Protein AF-A0A060JED8-F1 (afdb_monomer_lite)

pLDDT: mean 77.4, std 19.8, range [25.16, 98.19]

Organism: NCBI:txid529884

Radius of gyration: 25.93 Å; chains: 1; bounding box: 80×74×68 Å

Secondary structure (DSSP, 8-state):
-HHHHHHHHHHHHHHHHHHHHHHHHHHHHHHHHHHHHTT--HHHHHHHHHHHHHHHHHHTTTS-HHHHHHHHHHHHHHH----TT---THHHHHHHHHHHHHTT-S------TT--HHHHHHHHHHHHHHHHHHHHHHHHHHTTTS-TT-THHHHHHHHHHHHHH----S-HHHHHHHHHHHHTSHHHHHHHHHHHSS-HHHHHHHHHHHHHHHHHHHHHHHHHHHHHHHHT----TTS-HHHHHHGGG-B-HHHHHHHH---HHHHHHHHHHTEEPPP-S-HHHHHHHHHTT-SPP-TT-EEEETTEEEESSSS-TTTTTHHHHHHHHHHHH-HHHHHHHHHHHHHHHHHHHHHHHHHHHTS--SEEEEEEE-SS-EEEEEEEEEETTEEEEEEEE---HHHHHHTT-HHHHHHHHIIIIIHHHHHHHHHHHHHHT---S-BTTB-----TTPEEEEEEEESS--HHHHHTSHHHHHHHT---TTEEEEEHHHHHHHHHS---HHHHHHHHHHHHT-TTGGG---SSHHHHHHHHHHTTT-----S-----GGGTHHHHHHHTT------------

Sequence (577 aa):
MNEFESLLNQAAQRMTYASKEAENASLSFMRRTLDEVMGLSYSGILEKISFYASEIRQVLDGIPAEYVILLCRQTFAQKIKLPESISSSSGAILEIIGLVALSRGSENIKPPSEIDIRSAIDKAMGLASSILTLGNILTLERNKGVPAEFDAHKVKGRIESETLGIRGKQYIVIEEYLYEQIFSNPKVANIFFETMNFSYHDFKIVRDAIVELRIEDFQRLEDLVKSFSDRNVQFREELKPKELLINPLRISPGRIADKTLIPSSIVNLILEHFSVDFQTLIPSVAVHQYLKNISPPLFGKLLRIEDEYLELTPSRLGQDTFRDSFEDLLLESDEEQFESYSRARGEITERIASEAISRIFKKSPLLSNFKFTSKESNGEVDLLFEDNARYLIVEVKAGDIERTTNLGKLHLMKRALRETLQGGSRQASKFANFLRSNEIRETPYGKIDWAPDSQSLKIVVSLDNLGTIGTTYRRYLENHVDIDSDVWFLSLHDLLIISVVDISVNDFIAYVGFRTTNPVGRQLEAMEELDIWLKWQQSRESFKPGAFVNTFTDKLDMVFESLTEFPCTPIASSRLY

Structure (mmCIF, N/CA/C/O backbone):
data_AF-A0A060JED8-F1
#
_entry.id   AF-A0A060JED8-F1
#
loop_
_atom_site.group_PDB
_atom_site.id
_atom_site.type_symbol
_atom_site.label_atom_id
_atom_site.label_alt_id
_atom_site.label_comp_id
_atom_site.label_asym_id
_atom_site.label_entity_id
_atom_site.label_seq_id
_atom_site.pdbx_PDB_ins_code
_atom_site.Cartn_x
_atom_site.Cartn_y
_atom_site.Cartn_z
_atom_site.occupancy
_atom_site.B_iso_or_equiv
_atom_site.auth_seq_id
_atom_site.auth_comp_id
_atom_site.auth_asym_id
_atom_site.auth_atom_id
_atom_site.pdbx_PDB_model_num
ATOM 1 N N . MET A 1 1 ? -31.880 5.698 -21.832 1.00 35.09 1 MET A N 1
ATOM 2 C CA . MET A 1 1 ? -30.646 6.494 -22.028 1.00 35.09 1 MET A CA 1
ATOM 3 C C . MET A 1 1 ? -30.777 7.900 -21.450 1.00 35.09 1 MET A C 1
ATOM 5 O O . MET A 1 1 ? -30.076 8.168 -20.491 1.00 35.09 1 MET A O 1
ATOM 9 N N . ASN A 1 2 ? -31.709 8.749 -21.904 1.00 33.91 2 ASN A N 1
ATOM 10 C CA . ASN A 1 2 ? -31.785 10.151 -21.437 1.00 33.91 2 ASN A CA 1
ATOM 11 C C . ASN A 1 2 ? -32.108 10.334 -19.932 1.00 33.91 2 ASN A C 1
ATOM 13 O O . ASN A 1 2 ? -31.596 11.258 -19.308 1.00 33.91 2 ASN A O 1
ATOM 17 N N . GLU A 1 3 ? -32.898 9.447 -19.313 1.00 29.05 3 GLU A N 1
ATOM 18 C CA . GLU A 1 3 ? -33.122 9.470 -17.850 1.00 29.05 3 GLU A CA 1
ATOM 19 C C . GLU A 1 3 ? -31.900 9.003 -17.045 1.00 29.05 3 GLU A C 1
ATOM 21 O O . GLU A 1 3 ? -31.642 9.517 -15.960 1.00 29.05 3 GLU A O 1
ATOM 26 N N . PHE A 1 4 ? -31.108 8.081 -17.596 1.00 30.77 4 PHE A N 1
ATOM 27 C CA . PHE A 1 4 ? -29.900 7.552 -16.958 1.00 30.77 4 PHE A CA 1
ATOM 28 C C . PHE A 1 4 ? -28.763 8.585 -16.970 1.00 30.77 4 PHE A C 1
ATOM 30 O O . PHE A 1 4 ? -28.142 8.829 -15.939 1.00 30.77 4 PHE A O 1
ATOM 37 N N . GLU A 1 5 ? -28.568 9.294 -18.088 1.00 33.50 5 GLU A N 1
ATOM 38 C CA . GLU A 1 5 ? -27.643 10.436 -18.158 1.00 33.50 5 GLU A CA 1
ATOM 39 C C . GLU A 1 5 ? -28.082 11.606 -17.265 1.00 33.50 5 GLU A C 1
ATOM 41 O O . GLU A 1 5 ? -27.244 12.267 -16.651 1.00 33.50 5 GLU A O 1
ATOM 46 N N . SER A 1 6 ? -29.389 11.861 -17.140 1.00 35.81 6 SER A N 1
ATOM 47 C CA . SER A 1 6 ? -29.910 12.885 -16.224 1.00 35.81 6 SER A CA 1
ATOM 48 C C . SER A 1 6 ? -29.650 12.524 -14.756 1.00 35.81 6 SER A C 1
ATOM 50 O O . SER A 1 6 ? -29.283 13.395 -13.966 1.00 35.81 6 SER A O 1
ATOM 52 N N . LEU A 1 7 ? -29.802 11.251 -14.381 1.00 34.09 7 LEU A N 1
ATOM 53 C CA . LEU A 1 7 ? -29.509 10.764 -13.030 1.00 34.09 7 LEU A CA 1
ATOM 54 C C . LEU A 1 7 ? -28.005 10.776 -12.725 1.00 34.09 7 LEU A C 1
ATOM 56 O O . LEU A 1 7 ? -27.626 11.198 -11.634 1.00 34.09 7 LEU A O 1
ATOM 60 N N . LEU A 1 8 ? -27.149 10.417 -13.689 1.00 33.09 8 LEU A N 1
ATOM 61 C CA . LEU A 1 8 ? -25.689 10.511 -13.566 1.00 33.09 8 LEU A CA 1
ATOM 62 C C . LEU A 1 8 ? -25.213 11.961 -13.431 1.00 33.09 8 LEU A C 1
ATOM 64 O O . LEU A 1 8 ? -24.392 12.255 -12.567 1.00 33.09 8 LEU A O 1
ATOM 68 N N . ASN A 1 9 ? -25.772 12.890 -14.208 1.00 36.91 9 ASN A N 1
ATOM 69 C CA . ASN A 1 9 ? -25.435 14.311 -14.102 1.00 36.91 9 ASN A CA 1
ATOM 70 C C . ASN A 1 9 ? -25.925 14.929 -12.784 1.00 36.91 9 ASN A C 1
ATOM 72 O O . ASN A 1 9 ? -25.209 15.727 -12.180 1.00 36.91 9 ASN A O 1
ATOM 76 N N . GLN A 1 10 ? -27.104 14.535 -12.286 1.00 35.03 10 GLN A N 1
ATOM 77 C CA . GLN A 1 10 ? -27.582 14.959 -10.965 1.00 35.03 10 GLN A CA 1
ATOM 78 C C . GLN A 1 10 ? -26.764 14.341 -9.825 1.00 35.03 10 GLN A C 1
ATOM 80 O O . GLN A 1 10 ? -26.491 15.024 -8.839 1.00 35.03 10 GLN A O 1
ATOM 85 N N . ALA A 1 11 ? -26.344 13.080 -9.949 1.00 31.69 11 ALA A N 1
ATOM 86 C CA . ALA A 1 11 ? -25.471 12.423 -8.983 1.00 31.69 11 ALA A CA 1
ATOM 87 C C . ALA A 1 11 ? -24.080 13.074 -8.966 1.00 31.69 11 ALA A C 1
ATOM 89 O O . ALA A 1 11 ? -23.604 13.435 -7.895 1.00 31.69 11 ALA A O 1
ATOM 90 N N . ALA A 1 12 ? -23.487 13.336 -10.133 1.00 31.75 12 ALA A N 1
ATOM 91 C CA . ALA A 1 12 ? -22.214 14.036 -10.271 1.00 31.75 12 ALA A CA 1
ATOM 92 C C . ALA A 1 12 ? -22.283 15.473 -9.728 1.00 31.75 12 ALA A C 1
ATOM 94 O O . ALA A 1 12 ? -21.386 15.898 -9.003 1.00 31.75 12 ALA A O 1
ATOM 95 N N . GLN A 1 13 ? -23.365 16.218 -9.991 1.00 34.12 13 GLN A N 1
ATOM 96 C CA . GLN A 1 13 ? -23.565 17.558 -9.420 1.00 34.12 13 GLN A CA 1
ATOM 97 C C . GLN A 1 13 ? -23.739 17.525 -7.897 1.00 34.12 13 GLN A C 1
ATOM 99 O O . GLN A 1 13 ? -23.149 18.355 -7.206 1.00 34.12 13 GLN A O 1
ATOM 104 N N . ARG A 1 14 ? -24.498 16.561 -7.356 1.00 33.03 14 ARG A N 1
ATOM 105 C CA . ARG A 1 14 ? -24.673 16.388 -5.903 1.00 33.03 14 ARG A CA 1
ATOM 106 C C . ARG A 1 14 ? -23.378 15.962 -5.214 1.00 33.03 14 ARG A C 1
ATOM 108 O O . ARG A 1 14 ? -23.081 16.494 -4.151 1.00 33.03 14 ARG A O 1
ATOM 115 N N . MET A 1 15 ? -22.586 15.083 -5.830 1.00 29.56 15 MET A N 1
ATOM 116 C CA . MET A 1 15 ? -21.258 14.695 -5.337 1.00 29.56 15 MET A CA 1
ATOM 117 C C . MET A 1 15 ? -20.275 15.867 -5.389 1.00 29.56 15 MET A C 1
ATOM 119 O O . MET A 1 15 ? -19.602 16.139 -4.403 1.00 29.56 15 MET A O 1
ATOM 123 N N . THR A 1 16 ? -20.266 16.644 -6.477 1.00 32.56 16 THR A N 1
ATOM 124 C CA . THR A 1 16 ? -19.411 17.839 -6.605 1.00 32.56 16 THR A CA 1
ATOM 125 C C . THR A 1 16 ? -19.768 18.907 -5.565 1.00 32.56 16 THR A C 1
ATOM 127 O O . THR A 1 16 ? -18.887 19.575 -5.024 1.00 32.56 16 THR A O 1
ATOM 130 N N . TYR A 1 17 ? -21.059 19.082 -5.267 1.00 29.22 17 TYR A N 1
ATOM 131 C CA . TYR A 1 17 ? -21.532 20.052 -4.279 1.00 29.22 17 TYR A CA 1
ATOM 132 C C . TYR A 1 17 ? -21.252 19.594 -2.836 1.00 29.22 17 TYR A C 1
ATOM 134 O O . TYR A 1 17 ? -20.710 20.370 -2.053 1.00 29.22 17 TYR A O 1
ATOM 142 N N . ALA A 1 18 ? -21.521 18.323 -2.509 1.00 27.58 18 ALA A N 1
ATOM 143 C CA . ALA A 1 18 ? -21.200 17.737 -1.204 1.00 27.58 18 ALA A CA 1
ATOM 144 C C . ALA A 1 18 ? -19.684 17.706 -0.939 1.00 27.58 18 ALA A C 1
ATOM 146 O O . ALA A 1 18 ? -19.246 18.040 0.160 1.00 27.58 18 ALA A O 1
ATOM 147 N N . SER A 1 19 ? -18.881 17.404 -1.966 1.00 33.66 19 SER A N 1
ATOM 148 C CA . SER A 1 19 ? -17.419 17.506 -1.926 1.00 33.66 19 SER A CA 1
ATOM 149 C C . SER A 1 19 ? -16.974 18.937 -1.637 1.00 33.66 19 SER A C 1
ATOM 151 O O . SER A 1 19 ? -16.138 19.134 -0.766 1.00 33.66 19 SER A O 1
ATOM 153 N N . LYS A 1 20 ? -17.555 19.950 -2.296 1.00 36.38 20 LYS A N 1
ATOM 154 C CA . LYS A 1 20 ? -17.210 21.362 -2.057 1.00 36.38 20 LYS A CA 1
ATOM 155 C C . LYS A 1 20 ? -17.595 21.860 -0.667 1.00 36.38 20 LYS A C 1
ATOM 157 O O . LYS A 1 20 ? -16.853 22.648 -0.090 1.00 36.38 20 LYS A O 1
ATOM 162 N N . GLU A 1 21 ? -18.744 21.462 -0.125 1.00 34.12 21 GLU A N 1
ATOM 163 C CA . GLU A 1 21 ? -19.134 21.841 1.241 1.00 34.12 21 GLU A CA 1
ATOM 164 C C . GLU A 1 21 ? -18.261 21.148 2.294 1.00 34.12 21 GLU A C 1
ATOM 166 O O . GLU A 1 21 ? -17.797 21.814 3.221 1.00 34.12 21 GLU A O 1
ATOM 171 N N . ALA A 1 22 ? -17.957 19.858 2.120 1.00 34.56 22 ALA A N 1
ATOM 172 C CA . ALA A 1 22 ? -17.024 19.132 2.981 1.00 34.56 22 ALA A CA 1
ATOM 173 C C . ALA A 1 22 ? -15.598 19.709 2.899 1.00 34.56 22 ALA A C 1
ATOM 175 O O . ALA A 1 22 ? -14.944 19.892 3.925 1.00 34.56 22 ALA A O 1
ATOM 176 N N . GLU A 1 23 ? -15.140 20.071 1.699 1.00 39.53 23 GLU A N 1
ATOM 177 C CA . GLU A 1 23 ? -13.840 20.697 1.450 1.00 39.53 23 GLU A CA 1
ATOM 178 C C . GLU A 1 23 ? -13.771 22.108 2.053 1.00 39.53 23 GLU A C 1
ATOM 180 O O . GLU A 1 23 ? -12.809 22.426 2.744 1.00 39.53 23 GLU A O 1
ATOM 185 N N . ASN A 1 24 ? -14.811 22.936 1.905 1.00 40.38 24 ASN A N 1
ATOM 186 C CA . ASN A 1 24 ? -14.871 24.269 2.516 1.00 40.38 24 ASN A CA 1
ATOM 187 C C . ASN A 1 24 ? -14.944 24.210 4.049 1.00 40.38 24 ASN A C 1
ATOM 189 O O . ASN A 1 24 ? -14.274 24.996 4.725 1.00 40.38 24 ASN A O 1
ATOM 193 N N . ALA A 1 25 ? -15.717 23.276 4.612 1.00 42.22 25 ALA A N 1
ATOM 194 C CA . ALA A 1 25 ? -15.767 23.049 6.053 1.00 42.22 25 ALA A CA 1
ATOM 195 C C . ALA A 1 25 ? -14.396 22.592 6.578 1.00 42.22 25 ALA A C 1
ATOM 197 O O . ALA A 1 25 ? -13.877 23.185 7.526 1.00 42.22 25 ALA A O 1
ATOM 198 N N . SER A 1 26 ? -13.764 21.632 5.898 1.00 44.91 26 SER A N 1
ATOM 199 C CA . SER A 1 26 ? -12.420 21.136 6.209 1.00 44.91 26 SER A CA 1
ATOM 200 C C . SER A 1 26 ? -11.353 22.234 6.098 1.00 44.91 26 SER A C 1
ATOM 202 O O . SER A 1 26 ? -10.553 22.410 7.012 1.00 44.91 26 SER A O 1
ATOM 204 N N . LEU A 1 27 ? -11.389 23.067 5.051 1.00 46.78 27 LEU A N 1
ATOM 205 C CA . LEU A 1 27 ? -10.479 24.203 4.862 1.00 46.78 27 LEU A CA 1
ATOM 206 C C . LEU A 1 27 ? -10.670 25.294 5.917 1.00 46.78 27 LEU A C 1
ATOM 208 O O . LEU A 1 27 ? -9.686 25.830 6.423 1.00 46.78 27 LEU A O 1
ATOM 212 N N . SER A 1 28 ? -11.913 25.631 6.271 1.00 50.50 28 SER A N 1
ATOM 213 C CA . SER A 1 28 ? -12.193 26.612 7.328 1.00 50.50 28 SER A CA 1
ATOM 214 C C . SER A 1 28 ? -11.689 26.132 8.694 1.00 50.50 28 SER A C 1
ATOM 216 O O . SER A 1 28 ? -11.113 26.908 9.458 1.00 50.50 28 SER A O 1
ATOM 218 N N . PHE A 1 29 ? -11.824 24.834 8.966 1.00 51.53 29 PHE A N 1
ATOM 219 C CA . PHE A 1 29 ? -11.369 24.197 10.194 1.00 51.53 29 PHE A CA 1
ATOM 220 C C . PHE A 1 29 ? -9.842 24.034 10.244 1.00 51.53 29 PHE A C 1
ATOM 222 O O . PHE A 1 29 ? -9.224 24.330 11.268 1.00 51.53 29 PHE A O 1
ATOM 229 N N . MET A 1 30 ? -9.210 23.649 9.130 1.00 50.81 30 MET A N 1
ATOM 230 C CA . MET A 1 30 ? -7.751 23.622 8.988 1.00 50.81 30 MET A CA 1
ATOM 231 C C . MET A 1 30 ? -7.150 25.015 9.155 1.00 50.81 30 MET A C 1
ATOM 233 O O . MET A 1 30 ? -6.169 25.154 9.876 1.00 50.81 30 MET A O 1
ATOM 237 N N . ARG A 1 31 ? -7.747 26.056 8.557 1.00 54.38 31 ARG A N 1
ATOM 238 C CA . ARG A 1 31 ? -7.309 27.448 8.755 1.00 54.38 31 ARG A CA 1
ATOM 239 C C . ARG A 1 31 ? -7.393 27.857 10.216 1.00 54.38 31 ARG A C 1
ATOM 241 O O . ARG A 1 31 ? -6.414 28.358 10.740 1.00 54.38 31 ARG A O 1
ATOM 248 N N . ARG A 1 32 ? -8.498 27.545 10.897 1.00 62.84 32 ARG A N 1
ATOM 249 C CA . ARG A 1 32 ? -8.636 27.806 12.335 1.00 62.84 32 ARG A CA 1
ATOM 250 C C . ARG A 1 32 ? -7.576 27.078 13.164 1.00 62.84 32 ARG A C 1
ATOM 252 O O . ARG A 1 32 ? -6.989 27.675 14.056 1.00 62.84 32 ARG A O 1
ATOM 259 N N . THR A 1 33 ? -7.315 25.809 12.854 1.00 60.06 33 THR A N 1
ATOM 260 C CA . THR A 1 33 ? -6.281 25.012 13.533 1.00 60.06 33 THR A CA 1
ATOM 261 C C . THR A 1 33 ? -4.893 25.594 13.275 1.00 60.06 33 THR A C 1
ATOM 263 O O . THR A 1 33 ? -4.101 25.702 14.201 1.00 60.06 33 THR A O 1
ATOM 266 N N . LEU A 1 34 ? -4.600 26.015 12.043 1.00 58.34 34 LEU A N 1
ATOM 267 C CA . LEU A 1 34 ? -3.356 26.703 11.707 1.00 58.34 34 LEU A CA 1
ATOM 268 C C . LEU A 1 34 ? -3.247 28.018 12.477 1.00 58.34 34 LEU A C 1
ATOM 270 O O . LEU A 1 34 ? -2.252 28.215 13.157 1.00 58.34 34 LEU A O 1
ATOM 274 N N . ASP A 1 35 ? -4.271 28.866 12.466 1.00 66.12 35 ASP A N 1
ATOM 275 C CA . ASP A 1 35 ? -4.286 30.143 13.188 1.00 66.12 35 ASP A CA 1
ATOM 276 C C . ASP A 1 35 ? -4.085 29.961 14.704 1.00 66.12 35 ASP A C 1
ATOM 278 O O . ASP A 1 35 ? -3.378 30.748 15.329 1.00 66.12 35 ASP A O 1
ATOM 282 N N . GLU A 1 36 ? -4.640 28.898 15.300 1.00 66.50 36 GLU A N 1
ATOM 283 C CA . GLU A 1 36 ? -4.427 28.539 16.713 1.00 66.50 36 GLU A CA 1
ATOM 284 C C . GLU A 1 36 ? -2.992 28.088 17.026 1.00 66.50 36 GLU A C 1
ATOM 286 O O . GLU A 1 36 ? -2.577 28.099 18.187 1.00 66.50 36 GLU A O 1
ATOM 291 N N . VAL A 1 37 ? -2.249 27.649 16.012 1.00 66.81 37 VAL A N 1
ATOM 292 C CA . VAL A 1 37 ? -0.953 26.972 16.159 1.00 66.81 37 VAL A CA 1
ATOM 293 C C . VAL A 1 37 ? 0.197 27.820 15.628 1.00 66.81 37 VAL A C 1
ATOM 295 O O . VAL A 1 37 ? 1.348 27.620 16.021 1.00 66.81 37 VAL A O 1
ATOM 298 N N . MET A 1 38 ? -0.098 28.808 14.787 1.00 66.25 38 MET A N 1
ATOM 299 C CA . MET A 1 38 ? 0.843 29.813 14.313 1.00 66.25 38 MET A CA 1
ATOM 300 C C . MET A 1 38 ? 1.432 30.565 15.515 1.00 66.25 38 MET A C 1
ATOM 302 O O . MET A 1 38 ? 0.795 31.426 16.112 1.00 66.25 38 MET A O 1
ATOM 306 N N . GLY A 1 39 ? 2.670 30.216 15.877 1.00 66.56 39 GLY A N 1
ATOM 307 C CA . GLY A 1 39 ? 3.393 30.782 17.021 1.00 66.56 39 GLY A CA 1
ATOM 308 C C . GLY A 1 39 ? 3.564 29.839 18.217 1.00 66.56 39 GLY A C 1
ATOM 309 O O . GLY A 1 39 ? 4.280 30.193 19.153 1.00 66.56 39 GLY A O 1
ATOM 310 N N . LEU A 1 40 ? 2.977 28.636 18.195 1.00 75.94 40 LEU A N 1
ATOM 311 C CA . LEU A 1 40 ? 3.272 27.611 19.197 1.00 75.94 40 LEU A CA 1
ATOM 312 C C . LEU A 1 40 ? 4.673 27.028 18.981 1.00 75.94 40 LEU A C 1
ATOM 314 O O . LEU A 1 40 ? 5.109 26.779 17.857 1.00 75.94 40 LEU A O 1
ATOM 318 N N . SER A 1 41 ? 5.375 26.767 20.083 1.00 84.00 41 SER A N 1
ATOM 319 C CA . SER A 1 41 ? 6.586 25.948 20.064 1.00 84.00 41 SER A CA 1
ATOM 320 C C . SER A 1 41 ? 6.242 24.484 19.754 1.00 84.00 41 SER A C 1
ATOM 322 O O . SER A 1 41 ? 5.103 24.046 19.916 1.00 84.00 41 SER A O 1
ATOM 324 N N . TYR A 1 42 ? 7.251 23.683 19.397 1.00 82.94 42 TYR A N 1
ATOM 325 C CA . TYR A 1 42 ? 7.105 22.228 19.254 1.00 82.94 42 TYR A CA 1
ATOM 326 C C . TYR A 1 42 ? 6.463 21.576 20.497 1.00 82.94 42 TYR A C 1
ATOM 328 O O . TYR A 1 42 ? 5.594 20.715 20.372 1.00 82.94 42 TYR A O 1
ATOM 336 N N . SER A 1 43 ? 6.839 22.025 21.703 1.00 86.69 43 SER A N 1
ATOM 337 C CA . SER A 1 43 ? 6.219 21.565 22.952 1.00 86.69 43 SER A CA 1
ATOM 338 C C . SER A 1 43 ? 4.750 21.981 23.060 1.00 86.69 43 SER A C 1
ATOM 340 O O . SER A 1 43 ? 3.922 21.155 23.431 1.00 86.69 43 SER A O 1
ATOM 342 N N . GLY A 1 44 ? 4.404 23.207 22.652 1.00 89.56 44 GLY A N 1
ATOM 343 C CA . GLY A 1 44 ? 3.021 23.688 22.639 1.00 89.56 44 GLY A CA 1
ATOM 344 C C . GLY A 1 44 ? 2.116 22.878 21.706 1.00 89.56 44 GLY A C 1
ATOM 345 O O . GLY A 1 44 ? 0.969 22.596 22.050 1.00 89.56 44 GLY A O 1
ATOM 346 N N . ILE A 1 45 ? 2.632 22.419 20.560 1.00 88.19 45 ILE A N 1
ATOM 347 C CA . ILE A 1 45 ? 1.875 21.533 19.663 1.00 88.19 45 ILE A CA 1
ATOM 348 C C . ILE A 1 45 ? 1.620 20.165 20.323 1.00 88.19 45 ILE A C 1
ATOM 350 O O . ILE A 1 45 ? 0.498 19.658 20.280 1.00 88.19 45 ILE A O 1
ATOM 354 N N . LEU A 1 46 ? 2.628 19.575 20.976 1.00 90.81 46 LEU A N 1
ATOM 355 C CA . LEU A 1 46 ? 2.472 18.302 21.695 1.00 90.81 46 LEU A CA 1
ATOM 356 C C . LEU A 1 46 ? 1.480 18.402 22.866 1.00 90.81 46 LEU A C 1
ATOM 358 O O . LEU A 1 46 ? 0.696 17.475 23.095 1.00 90.81 46 LEU A O 1
ATOM 362 N N . GLU A 1 47 ? 1.493 19.516 23.596 1.00 93.81 47 GLU A N 1
ATOM 363 C CA . GLU A 1 47 ? 0.523 19.809 24.656 1.00 93.81 47 GLU A CA 1
ATOM 364 C C . GLU A 1 47 ? -0.895 19.903 24.086 1.00 93.81 47 GLU A C 1
ATOM 366 O O . GLU A 1 47 ? -1.812 19.283 24.624 1.00 93.81 47 GLU A O 1
ATOM 371 N N . LYS A 1 48 ? -1.070 20.582 22.946 1.00 93.69 48 LYS A N 1
ATOM 372 C CA . LYS A 1 48 ? -2.368 20.706 22.270 1.00 93.69 48 LYS A CA 1
ATOM 373 C C . LYS A 1 48 ? -2.909 19.355 21.789 1.00 93.69 48 LYS A C 1
ATOM 375 O O . LYS A 1 48 ? -4.087 19.071 21.988 1.00 93.69 48 LYS A O 1
ATOM 380 N N . ILE A 1 49 ? -2.059 18.495 21.224 1.00 94.25 49 ILE A N 1
ATOM 381 C CA . ILE A 1 49 ? -2.432 17.115 20.863 1.00 94.25 49 ILE A CA 1
ATOM 382 C C . ILE A 1 49 ? -2.889 16.337 22.098 1.00 94.25 49 ILE A C 1
ATOM 384 O O . ILE A 1 49 ? -3.923 15.674 22.065 1.00 94.25 49 ILE A O 1
ATOM 388 N N . SER A 1 50 ? -2.144 16.444 23.200 1.00 95.50 50 SER A N 1
ATOM 389 C CA . SER A 1 50 ? -2.487 15.768 24.456 1.00 95.50 50 SER A CA 1
ATOM 390 C C . SER A 1 50 ? -3.828 16.256 25.008 1.00 95.50 50 SER A C 1
ATOM 392 O O . SER A 1 50 ? -4.644 15.446 25.448 1.00 95.50 50 SER A O 1
ATOM 394 N N . PHE A 1 51 ? -4.072 17.566 24.934 1.00 96.00 51 PHE A N 1
ATOM 395 C CA . PHE A 1 51 ? -5.342 18.185 25.295 1.00 96.00 51 PHE A CA 1
ATOM 396 C C . PHE A 1 51 ? -6.490 17.642 24.436 1.00 96.00 51 PHE A C 1
ATOM 398 O O . PHE A 1 51 ? -7.472 17.152 24.984 1.00 96.00 51 PHE A O 1
ATOM 405 N N . TYR A 1 52 ? -6.353 17.633 23.107 1.00 96.75 52 TYR A N 1
ATOM 406 C CA . TYR A 1 52 ? -7.390 17.097 22.223 1.00 96.75 52 TYR A CA 1
ATOM 407 C C . TYR A 1 52 ? -7.648 15.602 22.439 1.00 96.75 52 TYR A C 1
ATOM 409 O O . TYR A 1 52 ? -8.804 15.191 22.442 1.00 96.75 52 TYR A O 1
ATOM 417 N N . ALA A 1 53 ? -6.618 14.788 22.686 1.00 95.94 53 ALA A N 1
ATOM 418 C CA . ALA A 1 53 ? -6.804 13.372 23.014 1.00 95.94 53 ALA A CA 1
ATOM 419 C C . ALA A 1 53 ? -7.586 13.189 24.330 1.00 95.94 53 ALA A C 1
ATOM 421 O O . ALA A 1 53 ? -8.440 12.307 24.435 1.00 95.94 53 ALA A O 1
ATOM 422 N N . SER A 1 54 ? -7.338 14.050 25.323 1.00 94.50 54 SER A N 1
ATOM 423 C CA . SER A 1 54 ? -8.103 14.077 26.575 1.00 94.50 54 SER A CA 1
ATOM 424 C C . SER A 1 54 ? -9.550 14.533 26.366 1.00 94.50 54 SER A C 1
ATOM 426 O O . SER A 1 54 ? -10.459 13.954 26.955 1.00 94.50 54 SER A O 1
ATOM 428 N N . GLU A 1 55 ? -9.786 15.525 25.506 1.00 95.06 55 GLU A N 1
ATOM 429 C CA . GLU A 1 55 ? -11.136 15.971 25.142 1.00 95.06 55 GLU A CA 1
ATOM 430 C C . GLU A 1 55 ? -11.916 14.871 24.418 1.00 95.06 55 GLU A C 1
ATOM 432 O O . GLU A 1 55 ? -13.080 14.650 24.740 1.00 95.06 55 GLU A O 1
ATOM 437 N N . ILE A 1 56 ? -11.290 14.131 23.491 1.00 95.12 56 ILE A N 1
ATOM 438 C CA . ILE A 1 56 ? -11.925 12.966 22.853 1.00 95.12 56 ILE A CA 1
ATOM 439 C C . ILE A 1 56 ? -12.330 11.958 23.930 1.00 95.12 56 ILE A C 1
ATOM 441 O O . ILE A 1 56 ? -13.479 11.527 23.960 1.00 95.12 56 ILE A O 1
ATOM 445 N N . ARG A 1 57 ? -11.426 11.625 24.861 1.00 92.81 57 ARG A N 1
ATOM 446 C CA . ARG A 1 57 ? -11.735 10.716 25.975 1.00 92.81 57 ARG A CA 1
ATOM 447 C C . ARG A 1 57 ? -12.946 11.198 26.780 1.00 92.81 57 ARG A C 1
ATOM 449 O O . ARG A 1 57 ? -13.807 10.383 27.085 1.00 92.81 57 ARG A O 1
ATOM 456 N N . GLN A 1 58 ? -13.002 12.484 27.125 1.00 91.12 58 GLN A N 1
ATOM 457 C CA . GLN A 1 58 ? -14.090 13.060 27.920 1.00 91.12 58 GLN A CA 1
ATOM 458 C C . GLN A 1 58 ? -15.420 13.075 27.161 1.00 91.12 58 GLN A C 1
ATOM 460 O O . GLN A 1 58 ? -16.459 12.772 27.731 1.00 91.12 58 GLN A O 1
ATOM 465 N N . VAL A 1 59 ? -15.400 13.423 25.875 1.00 91.19 59 VAL A N 1
ATOM 466 C CA . VAL A 1 59 ? -16.602 13.469 25.031 1.00 91.19 59 VAL A CA 1
ATOM 467 C C . VAL A 1 59 ? -17.181 12.076 24.808 1.00 91.19 59 VAL A C 1
ATOM 469 O O . VAL A 1 59 ? -18.393 11.923 24.696 1.00 91.19 59 VAL A O 1
ATOM 472 N N . LEU A 1 60 ? -16.315 11.065 24.754 1.00 89.06 60 LEU A N 1
ATOM 473 C CA . LEU A 1 60 ? -16.715 9.670 24.633 1.00 89.06 60 LEU A CA 1
ATOM 474 C C . LEU A 1 60 ? -16.994 9.010 25.988 1.00 89.06 60 LEU A C 1
ATOM 476 O O . LEU A 1 60 ? -17.393 7.844 26.009 1.00 89.06 60 LEU A O 1
ATOM 480 N N . ASP A 1 61 ? -16.780 9.711 27.105 1.00 86.38 61 ASP A N 1
ATOM 481 C CA . ASP A 1 61 ? -17.076 9.188 28.434 1.00 86.38 61 ASP A CA 1
ATOM 482 C C . ASP A 1 61 ? -18.548 8.782 28.515 1.00 86.38 61 ASP A C 1
ATOM 484 O O . ASP A 1 61 ? -19.411 9.399 27.897 1.00 86.38 61 ASP A O 1
ATOM 488 N N . GLY A 1 62 ? -18.855 7.685 29.198 1.00 79.31 62 GLY A N 1
ATOM 489 C CA . GLY A 1 62 ? -20.201 7.105 29.117 1.00 79.31 62 GLY A CA 1
ATOM 490 C C . GLY A 1 62 ? -20.404 6.092 27.982 1.00 79.31 62 GLY A C 1
ATOM 491 O O . GLY A 1 62 ? -21.258 5.217 28.102 1.00 79.31 62 GLY A O 1
ATOM 492 N N . ILE A 1 63 ? -19.651 6.189 26.882 1.00 81.94 63 ILE A N 1
ATOM 493 C CA . ILE A 1 63 ? -19.870 5.388 25.665 1.00 81.94 63 ILE A CA 1
ATOM 494 C C . ILE A 1 63 ? -18.861 4.229 25.611 1.00 81.94 63 ILE A C 1
ATOM 496 O O . ILE A 1 63 ? -17.657 4.510 25.620 1.00 81.94 63 ILE A O 1
ATOM 500 N N . PRO A 1 64 ? -19.295 2.954 25.532 1.00 82.50 64 PRO A N 1
ATOM 501 C CA . PRO A 1 64 ? -18.379 1.818 25.399 1.00 82.50 64 PRO A CA 1
ATOM 502 C C . PRO A 1 64 ? -17.519 1.913 24.131 1.00 82.50 64 PRO A C 1
ATOM 504 O O . PRO A 1 64 ? -17.948 2.475 23.122 1.00 82.50 64 PRO A O 1
ATOM 507 N N . ALA A 1 65 ? -16.302 1.375 24.158 1.00 84.50 65 ALA A N 1
ATOM 508 C CA . ALA A 1 65 ? -15.367 1.506 23.039 1.00 84.50 65 ALA A CA 1
ATOM 509 C C . ALA A 1 65 ? -15.910 0.880 21.744 1.00 84.50 65 ALA A C 1
ATOM 511 O O . ALA A 1 65 ? -15.788 1.472 20.673 1.00 84.50 65 ALA A O 1
ATOM 512 N N . GLU A 1 66 ? -16.586 -0.263 21.849 1.00 82.19 66 GLU A N 1
ATOM 513 C CA . GLU A 1 66 ? -17.205 -0.972 20.727 1.00 82.19 66 GLU A CA 1
ATOM 514 C C . GLU A 1 66 ? -18.271 -0.112 20.045 1.00 82.19 66 GLU A C 1
ATOM 516 O O . GLU A 1 66 ? -18.369 -0.081 18.819 1.00 82.19 66 GLU A O 1
ATOM 521 N N . TYR A 1 67 ? -19.040 0.631 20.850 1.00 81.06 67 TYR A N 1
ATOM 522 C CA . TYR A 1 67 ? -20.039 1.588 20.376 1.00 81.06 67 TYR A CA 1
ATOM 523 C C . TYR A 1 67 ? -19.404 2.713 19.584 1.00 81.06 67 TYR A C 1
ATOM 525 O O . TYR A 1 67 ? -19.883 3.051 18.502 1.00 81.06 67 TYR A O 1
ATOM 533 N N . VAL A 1 68 ? -18.329 3.287 20.120 1.00 85.19 68 VAL A N 1
ATOM 534 C CA . VAL A 1 68 ? -17.595 4.353 19.440 1.00 85.19 68 VAL A CA 1
ATOM 535 C C . VAL A 1 68 ? -17.093 3.852 18.090 1.00 85.19 68 VAL A C 1
ATOM 537 O O . VAL A 1 68 ? -17.385 4.475 17.073 1.00 85.19 68 VAL A O 1
ATOM 540 N N . ILE A 1 69 ? -16.409 2.705 18.069 1.00 84.12 69 ILE A N 1
ATOM 541 C CA . ILE A 1 69 ? -15.861 2.092 16.852 1.00 84.12 69 ILE A CA 1
ATOM 542 C C . ILE A 1 69 ? -16.966 1.883 15.812 1.00 84.12 69 ILE A C 1
ATOM 544 O O . ILE A 1 69 ? -16.845 2.344 14.675 1.00 84.12 69 ILE A O 1
ATOM 548 N N . LEU A 1 70 ? -18.076 1.254 16.202 1.00 79.81 70 LEU A N 1
ATOM 549 C CA . LEU A 1 70 ? -19.187 0.977 15.297 1.00 79.81 70 LEU A CA 1
ATOM 550 C C . LEU A 1 70 ? -19.800 2.255 14.708 1.00 79.81 70 LEU A C 1
ATOM 552 O O . LEU A 1 70 ? -20.014 2.349 13.499 1.00 79.81 70 LEU A O 1
ATOM 556 N N . LEU A 1 71 ? -20.083 3.248 15.548 1.00 80.25 71 LEU A N 1
ATOM 557 C CA . LEU A 1 71 ? -20.736 4.484 15.119 1.00 80.25 71 LEU A CA 1
ATOM 558 C C . LEU A 1 71 ? -19.823 5.346 14.254 1.00 80.25 71 LEU A C 1
ATOM 560 O O . LEU A 1 71 ? -20.281 5.948 13.281 1.00 80.25 71 LEU A O 1
ATOM 564 N N . CYS A 1 72 ? -18.530 5.377 14.564 1.00 81.94 72 CYS A N 1
ATOM 565 C CA . CYS A 1 72 ? -17.527 6.018 13.729 1.00 81.94 72 CYS A CA 1
ATOM 566 C C . CYS A 1 72 ? -17.469 5.360 12.339 1.00 81.94 72 CYS A C 1
ATOM 568 O O . CYS A 1 72 ? -17.482 6.070 11.330 1.00 81.94 72 CYS A O 1
ATOM 570 N N . ARG A 1 73 ? -17.521 4.022 12.262 1.00 77.38 73 ARG A N 1
ATOM 571 C CA . ARG A 1 73 ? -17.594 3.282 10.988 1.00 77.38 73 ARG A CA 1
ATOM 572 C C . ARG A 1 73 ? -18.872 3.579 10.204 1.00 77.38 73 ARG A C 1
ATOM 574 O O . ARG A 1 73 ? -18.797 3.840 9.008 1.00 77.38 73 ARG A O 1
ATOM 581 N N . GLN A 1 74 ? -20.034 3.596 10.856 1.00 73.75 74 GLN A N 1
ATOM 582 C CA . GLN A 1 74 ? -21.301 3.943 10.198 1.00 73.75 74 GLN A CA 1
ATOM 583 C C . GLN A 1 74 ? -21.302 5.385 9.686 1.00 73.75 74 GLN A C 1
ATOM 585 O O . GLN A 1 74 ? -21.717 5.648 8.561 1.00 73.75 74 GLN A O 1
ATOM 590 N N . THR A 1 75 ? -20.793 6.319 10.491 1.00 69.94 75 THR A N 1
ATOM 591 C CA . THR A 1 75 ? -20.667 7.730 10.109 1.00 69.94 75 THR A CA 1
ATOM 592 C C . THR A 1 75 ? -19.766 7.883 8.885 1.00 69.94 75 THR A C 1
ATOM 594 O O . THR A 1 75 ? -20.073 8.670 7.992 1.00 69.94 75 THR A O 1
ATOM 597 N N . PHE A 1 76 ? -18.687 7.103 8.811 1.00 67.56 76 PHE A N 1
ATOM 598 C CA . PHE A 1 76 ? -17.807 7.045 7.648 1.00 67.56 76 PHE A CA 1
ATOM 599 C C . PHE A 1 76 ? -18.528 6.480 6.414 1.00 67.56 76 PHE A C 1
ATOM 601 O O . PHE A 1 76 ? -18.550 7.138 5.378 1.00 67.56 76 PHE A O 1
ATOM 608 N N . ALA A 1 77 ? -19.200 5.332 6.541 1.00 64.44 77 ALA A N 1
ATOM 609 C CA . ALA A 1 77 ? -19.942 4.701 5.445 1.00 64.44 77 ALA A CA 1
ATOM 610 C C . ALA A 1 77 ? -21.109 5.559 4.913 1.00 64.44 77 ALA A C 1
ATOM 612 O O . ALA A 1 77 ? -21.461 5.481 3.742 1.00 64.44 77 ALA A O 1
ATOM 613 N N . GLN A 1 78 ? -21.724 6.398 5.754 1.00 58.81 78 GLN A N 1
ATOM 614 C CA . GLN A 1 78 ? -22.784 7.320 5.329 1.00 58.81 78 GLN A CA 1
ATOM 615 C C . GLN A 1 78 ? -22.242 8.586 4.660 1.00 58.81 78 GLN A C 1
ATOM 617 O O . GLN A 1 78 ? -22.854 9.095 3.720 1.00 58.81 78 GLN A O 1
ATOM 622 N N . LYS A 1 79 ? -21.120 9.124 5.158 1.00 54.91 79 LYS A N 1
ATOM 623 C CA . LYS A 1 79 ? -20.483 10.324 4.591 1.00 54.91 79 LYS A CA 1
ATOM 624 C C . LYS A 1 79 ? -19.776 10.021 3.272 1.00 54.91 79 LYS A C 1
ATOM 626 O O . LYS A 1 79 ? -19.609 10.923 2.457 1.00 54.91 79 LYS A O 1
ATOM 631 N N . ILE A 1 80 ? -19.402 8.765 3.057 1.00 48.75 80 ILE A N 1
ATOM 632 C CA . ILE A 1 80 ? -18.660 8.324 1.894 1.00 48.75 80 ILE A CA 1
ATOM 633 C C . ILE A 1 80 ? -19.429 7.147 1.286 1.00 48.75 80 ILE A C 1
ATOM 635 O O . ILE A 1 80 ? -19.381 6.037 1.804 1.00 48.75 80 ILE A O 1
ATOM 639 N N . LYS A 1 81 ? -20.159 7.373 0.186 1.00 41.44 81 LYS A N 1
ATOM 640 C CA . LYS A 1 81 ? -20.533 6.279 -0.725 1.00 41.44 81 LYS A CA 1
ATOM 641 C C . LYS A 1 81 ? -19.222 5.754 -1.313 1.00 41.44 81 LYS A C 1
ATOM 643 O O . LYS A 1 81 ? -18.802 6.281 -2.331 1.00 41.44 81 LYS A O 1
ATOM 648 N N . LEU A 1 82 ? -18.518 4.892 -0.582 1.00 42.25 82 LEU A N 1
ATOM 649 C CA . LEU A 1 82 ? -17.100 4.603 -0.808 1.00 42.25 82 LEU A CA 1
ATOM 650 C C . LEU A 1 82 ? -16.872 3.985 -2.181 1.00 42.25 82 LEU A C 1
ATOM 652 O O . LEU A 1 82 ? -17.337 2.868 -2.401 1.00 42.25 82 LEU A O 1
ATOM 656 N N . PRO A 1 83 ? -16.124 4.681 -3.047 1.00 41.84 83 PRO A N 1
ATOM 657 C CA . PRO A 1 83 ? -15.327 4.048 -4.062 1.00 41.84 83 PRO A CA 1
ATOM 658 C C . PRO A 1 83 ? -14.172 3.240 -3.433 1.00 41.84 83 PRO A C 1
ATOM 660 O O . PRO A 1 83 ? -13.723 3.549 -2.322 1.00 41.84 83 PRO A O 1
ATOM 663 N N . GLU A 1 84 ? -13.664 2.235 -4.141 1.00 39.91 84 GLU A N 1
ATOM 664 C CA . GLU A 1 84 ? -12.646 1.276 -3.691 1.00 39.91 84 GLU A CA 1
ATOM 665 C C . GLU A 1 84 ? -11.271 1.904 -3.375 1.00 39.91 84 GLU A C 1
ATOM 667 O O . GLU A 1 84 ? -10.465 1.262 -2.700 1.00 39.91 84 GLU A O 1
ATOM 672 N N . SER A 1 85 ? -11.002 3.157 -3.780 1.00 39.50 85 SER A N 1
ATOM 673 C CA . SER A 1 85 ? -9.707 3.831 -3.555 1.00 39.50 85 SER A CA 1
ATOM 674 C C . SER A 1 85 ? -9.797 5.286 -3.061 1.00 39.50 85 SER A C 1
ATOM 676 O O . SER A 1 85 ? -9.158 6.194 -3.608 1.00 39.50 85 SER A O 1
ATOM 678 N N . ILE A 1 86 ? -10.562 5.575 -2.009 1.00 44.38 86 ILE A N 1
ATOM 679 C CA . ILE A 1 86 ? -10.396 6.886 -1.364 1.00 44.38 86 ILE A CA 1
ATOM 680 C C . ILE A 1 86 ? -9.193 6.834 -0.417 1.00 44.38 86 ILE A C 1
ATOM 682 O O . ILE A 1 86 ? -9.321 6.492 0.761 1.00 44.38 86 ILE A O 1
ATOM 686 N N . SER A 1 87 ? -8.050 7.308 -0.918 1.00 51.00 87 SER A N 1
ATOM 687 C CA . SER A 1 87 ? -6.874 7.732 -0.152 1.00 51.00 87 SER A CA 1
ATOM 688 C C . SER A 1 87 ? -7.203 8.966 0.715 1.00 51.00 87 SER A C 1
ATOM 690 O O . SER A 1 87 ? -6.662 10.058 0.523 1.00 51.00 87 SER A O 1
ATOM 692 N N . SER A 1 88 ? -8.158 8.847 1.642 1.00 59.88 88 SER A N 1
ATOM 693 C CA . SER A 1 88 ? -8.557 9.941 2.537 1.00 59.88 88 SER A CA 1
ATOM 694 C C . SER A 1 88 ? -7.904 9.813 3.902 1.00 59.88 88 SER A C 1
ATOM 696 O O . SER A 1 88 ? -7.771 8.727 4.464 1.00 59.88 88 SER A O 1
ATOM 698 N N . SER A 1 89 ? -7.646 10.971 4.508 1.00 65.38 89 SER A N 1
ATOM 699 C CA . SER A 1 89 ? -7.275 11.118 5.921 1.00 65.38 89 SER A CA 1
ATOM 700 C C . SER A 1 89 ? -8.298 10.535 6.901 1.00 65.38 89 SER A C 1
ATOM 702 O O . SER A 1 89 ? -8.040 10.451 8.100 1.00 65.38 89 SER A O 1
ATOM 704 N N . SER A 1 90 ? -9.470 10.130 6.411 1.00 74.44 90 SER A N 1
ATOM 705 C CA . SER A 1 90 ? -10.576 9.680 7.242 1.00 74.44 90 SER A CA 1
ATOM 706 C C . SER A 1 90 ? -10.295 8.320 7.891 1.00 74.44 90 SER A C 1
ATOM 708 O O . SER A 1 90 ? -10.718 8.114 9.024 1.00 74.44 90 SER A O 1
ATOM 710 N N . GLY A 1 91 ? -9.511 7.437 7.255 1.00 81.81 91 GLY A N 1
ATOM 711 C CA . GLY A 1 91 ? -9.027 6.204 7.893 1.00 81.81 91 GLY A CA 1
ATOM 712 C C . GLY A 1 91 ? -8.172 6.497 9.132 1.00 81.81 91 GLY A C 1
ATOM 713 O O . GLY A 1 91 ? -8.482 6.025 10.222 1.00 81.81 91 GLY A O 1
ATOM 714 N N . ALA A 1 92 ? -7.179 7.379 8.996 1.00 87.12 92 ALA A N 1
ATOM 715 C CA . ALA A 1 92 ? -6.307 7.802 10.094 1.00 87.12 92 ALA A CA 1
ATOM 716 C C . ALA A 1 92 ? -7.060 8.508 11.240 1.00 87.12 92 ALA A C 1
ATOM 718 O O . ALA A 1 92 ? -6.719 8.347 12.413 1.00 87.12 92 ALA A O 1
ATOM 719 N N . ILE A 1 93 ? -8.108 9.279 10.925 1.00 89.88 93 ILE A N 1
ATOM 720 C CA . ILE A 1 93 ? -8.990 9.895 11.932 1.00 89.88 93 ILE A CA 1
ATOM 721 C C . ILE A 1 93 ? -9.689 8.818 12.774 1.00 89.88 93 ILE A C 1
ATOM 723 O O . ILE A 1 93 ? -9.736 8.937 14.001 1.00 89.88 93 ILE A O 1
ATOM 727 N N . LEU A 1 94 ? -10.204 7.761 12.136 1.00 89.69 94 LEU A N 1
ATOM 728 C CA . LEU A 1 94 ? -10.846 6.644 12.833 1.00 89.69 94 LEU A CA 1
ATOM 729 C C . LEU A 1 94 ? -9.863 5.891 13.728 1.00 89.69 94 LEU A C 1
ATOM 731 O O . LEU A 1 94 ? -10.229 5.520 14.839 1.00 89.69 94 LEU A O 1
ATOM 735 N N . GLU A 1 95 ? -8.616 5.714 13.294 1.00 91.25 95 GLU A N 1
ATOM 736 C CA . GLU A 1 95 ? -7.583 5.084 14.119 1.00 91.25 95 GLU A CA 1
ATOM 737 C C . GLU A 1 95 ? -7.251 5.915 15.359 1.00 91.25 95 GLU A C 1
ATOM 739 O O . GLU A 1 95 ? -7.150 5.352 16.443 1.00 91.25 95 GLU A O 1
ATOM 744 N N . ILE A 1 96 ? -7.153 7.247 15.249 1.00 93.75 96 ILE A N 1
ATOM 745 C CA . ILE A 1 96 ? -6.938 8.126 16.414 1.00 93.75 96 ILE A CA 1
ATOM 746 C C . ILE A 1 96 ? -8.070 7.957 17.435 1.00 93.75 96 ILE A C 1
ATOM 748 O O . ILE A 1 96 ? -7.807 7.827 18.632 1.00 93.75 96 ILE A O 1
ATOM 752 N N . ILE A 1 97 ? -9.326 7.929 16.981 1.00 93.50 97 ILE A N 1
ATOM 753 C CA . ILE A 1 97 ? -10.476 7.690 17.866 1.00 93.50 97 ILE A CA 1
ATOM 754 C C . ILE A 1 97 ? -10.419 6.277 18.451 1.00 93.50 97 ILE A C 1
ATOM 756 O O . ILE A 1 97 ? -10.631 6.115 19.651 1.00 93.50 97 ILE A O 1
ATOM 760 N N . GLY A 1 98 ? -10.094 5.279 17.627 1.00 91.88 98 GLY A N 1
ATOM 761 C CA . GLY A 1 98 ? -9.907 3.890 18.032 1.00 91.88 98 GLY A CA 1
ATOM 762 C C . GLY A 1 98 ? -8.867 3.760 19.140 1.00 91.88 98 GLY A C 1
ATOM 763 O O . GLY A 1 98 ? -9.171 3.210 20.188 1.00 91.88 98 GLY A O 1
ATOM 764 N N . LEU A 1 99 ? -7.687 4.362 18.989 1.00 93.31 99 LEU A N 1
ATOM 765 C CA . LEU A 1 99 ? -6.631 4.372 20.007 1.00 93.31 99 LEU A CA 1
ATOM 766 C C . LEU A 1 99 ? -7.106 4.989 21.324 1.00 93.31 99 LEU A C 1
ATOM 768 O O . LEU A 1 99 ? -6.848 4.433 22.394 1.00 93.31 99 LEU A O 1
ATOM 772 N N . VAL A 1 100 ? -7.830 6.112 21.264 1.00 93.44 100 VAL A N 1
ATOM 773 C CA . VAL A 1 100 ? -8.408 6.738 22.463 1.00 93.44 100 VAL A CA 1
ATOM 774 C C . VAL A 1 100 ? -9.463 5.832 23.099 1.00 93.44 100 VAL A C 1
ATOM 776 O O . VAL A 1 100 ? -9.491 5.715 24.322 1.00 93.44 100 VAL A O 1
ATOM 779 N N . ALA A 1 101 ? -10.303 5.170 22.302 1.00 90.25 101 ALA A N 1
ATOM 780 C CA . ALA A 1 101 ? -11.320 4.239 22.780 1.00 90.25 101 ALA A CA 1
ATOM 781 C C . ALA A 1 101 ? -10.699 2.987 23.427 1.00 90.25 101 ALA A C 1
ATOM 783 O O . ALA A 1 101 ? -11.078 2.632 24.539 1.00 90.25 101 ALA A O 1
ATOM 784 N N . LEU A 1 102 ? -9.697 2.376 22.791 1.00 90.06 102 LEU A N 1
ATOM 785 C CA . LEU A 1 102 ? -8.974 1.202 23.292 1.00 90.06 102 LEU A CA 1
ATOM 786 C C . LEU A 1 102 ? -8.196 1.495 24.578 1.00 90.06 102 LEU A C 1
ATOM 788 O O . LEU A 1 102 ? -8.110 0.639 25.453 1.00 90.06 102 LEU A O 1
ATOM 792 N N . SER A 1 103 ? -7.681 2.718 24.718 1.00 90.19 103 SER A N 1
ATOM 793 C CA . SER A 1 103 ? -6.964 3.199 25.909 1.00 90.19 103 SER A CA 1
ATOM 794 C C . SER A 1 103 ? -7.875 3.474 27.118 1.00 90.19 103 SER A C 1
ATOM 796 O O . SER A 1 103 ? -7.392 3.820 28.195 1.00 90.19 103 SER A O 1
ATOM 798 N N . ARG A 1 104 ? -9.205 3.389 26.963 1.00 83.88 104 ARG A N 1
ATOM 799 C CA . ARG A 1 104 ? -10.170 3.558 28.068 1.00 83.88 104 ARG A CA 1
ATOM 800 C C . ARG A 1 104 ? -10.469 2.252 28.807 1.00 83.88 104 ARG A C 1
ATOM 802 O O . ARG A 1 104 ? -11.044 2.315 29.889 1.00 83.88 104 ARG A O 1
ATOM 809 N N . GLY A 1 105 ? -10.066 1.107 28.252 1.00 70.94 105 GLY A N 1
ATOM 810 C CA . GLY A 1 105 ? -10.432 -0.215 28.758 1.00 70.94 105 GLY A CA 1
ATOM 811 C C . GLY A 1 105 ? -11.903 -0.573 28.512 1.00 70.94 105 GLY A C 1
ATOM 812 O O . GLY A 1 105 ? -12.696 0.240 28.037 1.00 70.94 105 GLY A O 1
ATOM 813 N N . SER A 1 106 ? -12.266 -1.810 28.850 1.00 63.31 106 SER A N 1
ATOM 814 C CA . SER A 1 106 ? -13.609 -2.377 28.659 1.00 63.31 106 SER A CA 1
ATOM 815 C C . SER A 1 106 ? -14.575 -2.081 29.816 1.00 63.31 106 SER A C 1
ATOM 817 O O . SER A 1 106 ? -15.523 -2.837 30.035 1.00 63.31 106 SER A O 1
ATOM 819 N N . GLU A 1 107 ? -14.312 -1.056 30.638 1.00 54.22 107 GLU A N 1
ATOM 820 C CA . GLU A 1 107 ? -15.085 -0.850 31.865 1.00 54.22 107 GLU A CA 1
ATOM 821 C C . GLU A 1 107 ? -16.585 -0.699 31.566 1.00 54.22 107 GLU A C 1
ATOM 823 O O . GLU A 1 107 ? -16.993 -0.069 30.589 1.00 54.22 107 GLU A O 1
ATOM 828 N N . ASN A 1 108 ? -17.408 -1.309 32.428 1.00 48.66 108 ASN A N 1
ATOM 829 C CA . ASN A 1 108 ? -18.872 -1.296 32.391 1.00 48.66 108 ASN A CA 1
ATOM 830 C C . ASN A 1 108 ? -19.396 0.122 32.659 1.00 48.66 108 ASN A C 1
ATOM 832 O O . ASN A 1 108 ? -19.905 0.447 33.736 1.00 48.66 108 ASN A O 1
ATOM 836 N N . ILE A 1 109 ? -19.243 0.998 31.675 1.00 53.00 109 ILE A N 1
ATOM 837 C CA . ILE A 1 109 ? -19.686 2.371 31.782 1.00 53.00 109 ILE A CA 1
ATOM 838 C C . ILE A 1 109 ? -21.202 2.371 31.586 1.00 53.00 109 ILE A C 1
ATOM 840 O O . ILE A 1 109 ? -21.715 2.036 30.519 1.00 53.00 109 ILE A O 1
ATOM 844 N N . LYS A 1 110 ? -21.944 2.735 32.638 1.00 49.53 110 LYS A N 1
ATOM 845 C CA . LYS A 1 110 ? -23.361 3.087 32.503 1.00 49.53 110 LYS A CA 1
ATOM 846 C C . LYS A 1 110 ? -23.421 4.307 31.581 1.00 49.53 110 LYS A C 1
ATOM 848 O O . LYS A 1 110 ? -22.949 5.365 31.995 1.00 49.53 110 LYS A O 1
ATOM 853 N N . PRO A 1 111 ? -23.985 4.208 30.368 1.00 48.62 111 PRO A N 1
ATOM 854 C CA . PRO A 1 111 ? -24.123 5.389 29.541 1.00 48.62 111 PRO A CA 1
ATOM 855 C C . PRO A 1 111 ? -25.100 6.327 30.243 1.00 48.62 111 PRO A C 1
ATOM 857 O O . PRO A 1 111 ? -26.146 5.862 30.721 1.00 48.62 111 PRO A O 1
ATOM 860 N N . PRO A 1 112 ? -24.774 7.619 30.348 1.00 51.25 112 PRO A N 1
ATOM 861 C CA . PRO A 1 112 ? -25.692 8.583 30.912 1.00 51.25 112 PRO A CA 1
ATOM 862 C C . PRO A 1 112 ? -26.983 8.579 30.102 1.00 51.25 112 PRO A C 1
ATOM 864 O O . PRO A 1 112 ? -26.973 8.414 28.882 1.00 51.25 112 PRO A O 1
ATOM 867 N N . SER A 1 113 ? -28.098 8.782 30.790 1.00 53.22 113 SER A N 1
ATOM 868 C CA . SER A 1 113 ? -29.439 8.840 30.206 1.00 53.22 113 SER A CA 1
ATOM 869 C C . SER A 1 113 ? -29.639 9.990 29.204 1.00 53.22 113 SER A C 1
ATOM 871 O O . SER A 1 113 ? -30.704 10.070 28.605 1.00 53.22 113 SER A O 1
ATOM 873 N N . GLU A 1 114 ? -28.638 10.859 29.009 1.00 59.09 114 GLU A N 1
ATOM 874 C CA . GLU A 1 114 ? -28.744 12.115 28.252 1.00 59.09 114 GLU A CA 1
ATOM 875 C C . GLU A 1 114 ? -27.560 12.406 27.301 1.00 59.09 114 GLU A C 1
ATOM 877 O O . GLU A 1 114 ? -27.455 13.523 26.797 1.00 59.09 114 GLU A O 1
ATOM 882 N N . ILE A 1 115 ? -26.651 11.456 27.018 1.00 63.91 115 ILE A N 1
ATOM 883 C CA . ILE A 1 115 ? -25.600 11.731 26.015 1.00 63.91 115 ILE A CA 1
ATOM 884 C C . ILE A 1 115 ? -26.208 11.737 24.609 1.00 63.91 115 ILE A C 1
ATOM 886 O O . ILE A 1 115 ? -26.676 10.707 24.120 1.00 63.91 115 ILE A O 1
ATOM 890 N N . ASP A 1 116 ? -26.101 12.874 23.917 1.00 79.31 116 ASP A N 1
ATOM 891 C CA . ASP A 1 116 ? -26.238 12.935 22.461 1.00 79.31 116 ASP A CA 1
ATOM 892 C C . ASP A 1 116 ? -25.015 12.273 21.809 1.00 79.31 116 ASP A C 1
ATOM 894 O O . ASP A 1 116 ? -23.982 12.897 21.550 1.00 79.31 116 ASP A O 1
ATOM 898 N N . ILE A 1 117 ? -25.139 10.966 21.579 1.00 79.06 117 ILE A N 1
ATOM 899 C CA . ILE A 1 117 ? -24.081 10.115 21.029 1.00 79.06 117 ILE A CA 1
ATOM 900 C C . ILE A 1 117 ? -23.601 10.640 19.672 1.00 79.06 117 ILE A C 1
ATOM 902 O O . ILE A 1 117 ? -22.403 10.623 19.397 1.00 79.06 117 ILE A O 1
ATOM 906 N N . ARG A 1 118 ? -24.507 11.129 18.819 1.00 80.06 118 ARG A N 1
ATOM 907 C CA . ARG A 1 118 ? -24.138 11.616 17.486 1.00 80.06 118 ARG A CA 1
ATOM 908 C C . ARG A 1 118 ? -23.268 12.862 17.593 1.00 80.06 118 ARG A C 1
ATOM 910 O O . ARG A 1 118 ? -22.212 12.919 16.968 1.00 80.06 118 ARG A O 1
ATOM 917 N N . SER A 1 119 ? -23.678 13.812 18.430 1.00 85.25 119 SER A N 1
ATOM 918 C CA . SER A 1 119 ? -22.894 15.015 18.718 1.00 85.25 119 SER A CA 1
ATOM 919 C C . SER A 1 119 ? -21.526 14.677 19.321 1.00 85.25 119 SER A C 1
ATOM 921 O O . SER A 1 119 ? -20.512 15.253 18.921 1.00 85.25 119 SER A O 1
ATOM 923 N N . ALA A 1 120 ? -21.463 13.685 20.217 1.00 87.50 120 ALA A N 1
ATOM 924 C CA . ALA A 1 120 ? -20.205 13.209 20.786 1.00 87.50 120 ALA A CA 1
ATOM 925 C C . ALA A 1 120 ? -19.255 12.639 19.716 1.00 87.50 120 ALA A C 1
ATOM 927 O O . ALA A 1 120 ? -18.079 13.009 19.677 1.00 87.50 120 ALA A O 1
ATOM 928 N N . ILE A 1 121 ? -19.762 11.796 18.810 1.00 86.62 121 ILE A N 1
ATOM 929 C CA . ILE A 1 121 ? -18.978 11.220 17.708 1.00 86.62 121 ILE A CA 1
ATOM 930 C C . ILE A 1 121 ? -18.516 12.304 16.727 1.00 86.62 121 ILE A C 1
ATOM 932 O O . ILE A 1 121 ? -17.337 12.340 16.381 1.00 86.62 121 ILE A O 1
ATOM 936 N N . ASP A 1 122 ? -19.387 13.230 16.319 1.00 86.31 122 ASP A N 1
ATOM 937 C CA . ASP A 1 122 ? -19.003 14.323 15.415 1.00 86.31 122 ASP A CA 1
ATOM 938 C C . ASP A 1 122 ? -17.943 15.244 16.057 1.00 86.31 122 ASP A C 1
ATOM 940 O O . ASP A 1 122 ? -16.968 15.620 15.396 1.00 86.31 122 ASP A O 1
ATOM 944 N N . LYS A 1 123 ? -18.056 15.547 17.362 1.00 90.88 123 LYS A N 1
ATOM 945 C CA . LYS A 1 123 ? -17.025 16.299 18.101 1.00 90.88 123 LYS A CA 1
ATOM 946 C C . LYS A 1 123 ? -15.707 15.517 18.179 1.00 90.88 123 LYS A C 1
ATOM 948 O O . LYS A 1 123 ? -14.649 16.110 17.964 1.00 90.88 123 LYS A O 1
ATOM 953 N N . ALA A 1 124 ? -15.750 14.209 18.437 1.00 92.75 124 ALA A N 1
ATOM 954 C CA . ALA A 1 124 ? -14.560 13.357 18.459 1.00 92.75 124 ALA A CA 1
ATOM 955 C C . ALA A 1 124 ? -13.853 13.310 17.092 1.00 92.75 124 ALA A C 1
ATOM 957 O O . ALA A 1 124 ? -12.635 13.469 17.037 1.00 92.75 124 ALA A O 1
ATOM 958 N N . MET A 1 125 ? -14.604 13.189 15.992 1.00 89.62 125 MET A N 1
ATOM 959 C CA . MET A 1 125 ? -14.081 13.247 14.618 1.00 89.62 125 MET A CA 1
ATOM 960 C C . MET A 1 125 ? -13.389 14.582 14.322 1.00 89.62 125 MET A C 1
ATOM 962 O O . MET A 1 125 ? -12.288 14.593 13.771 1.00 89.62 125 MET A O 1
ATOM 966 N N . GLY A 1 126 ? -13.989 15.707 14.730 1.00 89.00 126 GLY A N 1
ATOM 967 C CA . GLY A 1 126 ? -13.377 17.031 14.580 1.00 89.00 126 GLY A CA 1
ATOM 968 C C . GLY A 1 126 ? -12.053 17.160 15.341 1.00 89.00 126 GLY A C 1
ATOM 969 O O . GLY A 1 126 ? -11.051 17.594 14.776 1.00 89.00 126 GLY A O 1
ATOM 970 N N . LEU A 1 127 ? -12.019 16.715 16.601 1.00 94.12 127 LEU A N 1
ATOM 971 C CA . LEU A 1 127 ? -10.805 16.725 17.425 1.00 94.12 127 LEU A CA 1
ATOM 972 C C . LEU A 1 127 ? -9.712 15.805 16.862 1.00 94.12 127 LEU A C 1
ATOM 974 O O . LEU A 1 127 ? -8.550 16.201 16.799 1.00 94.12 127 LEU A O 1
ATOM 978 N N . ALA A 1 128 ? -10.071 14.601 16.413 1.00 93.38 128 ALA A N 1
ATOM 979 C CA . ALA A 1 128 ? -9.135 13.663 15.798 1.00 93.38 128 ALA A CA 1
ATOM 980 C C . ALA A 1 128 ? -8.566 14.206 14.476 1.00 93.38 128 ALA A C 1
ATOM 982 O O . ALA A 1 128 ? -7.366 14.086 14.227 1.00 93.38 128 ALA A O 1
ATOM 983 N N . SER A 1 129 ? -9.378 14.906 13.678 1.00 89.06 129 SER A N 1
ATOM 984 C CA . SER A 1 129 ? -8.905 15.639 12.497 1.00 89.06 129 SER A CA 1
ATOM 985 C C . SER A 1 129 ? -7.897 16.738 12.859 1.00 89.06 129 SER A C 1
ATOM 987 O O . SER A 1 129 ? -6.896 16.910 12.156 1.00 89.06 129 SER A O 1
ATOM 989 N N . SER A 1 130 ? -8.115 17.475 13.957 1.00 88.62 130 SER A N 1
ATOM 990 C CA . SER A 1 130 ? -7.137 18.455 14.453 1.00 88.62 130 SER A CA 1
ATOM 991 C C . SER A 1 130 ? -5.846 17.786 14.911 1.00 88.62 130 SER A C 1
ATOM 993 O O . SER A 1 130 ? -4.771 18.265 14.564 1.00 88.62 130 SER A O 1
ATOM 995 N N . ILE A 1 131 ? -5.928 16.670 15.642 1.00 93.31 131 ILE A N 1
ATOM 996 C CA . ILE A 1 131 ? -4.753 15.889 16.056 1.00 93.31 131 ILE A CA 1
ATOM 997 C C . ILE A 1 131 ? -3.940 15.452 14.837 1.00 93.31 131 ILE A C 1
ATOM 999 O O . ILE A 1 131 ? -2.729 15.651 14.829 1.00 93.31 131 ILE A O 1
ATOM 1003 N N . LEU A 1 132 ? -4.582 14.906 13.802 1.00 89.31 132 LEU A N 1
ATOM 1004 C CA . LEU A 1 132 ? -3.898 14.479 12.580 1.00 89.31 132 LEU A CA 1
ATOM 1005 C C . LEU A 1 132 ? -3.222 15.658 11.865 1.00 89.31 132 LEU A C 1
ATOM 1007 O O . LEU A 1 132 ? -2.065 15.561 11.462 1.00 89.31 132 LEU A O 1
ATOM 1011 N N . THR A 1 133 ? -3.911 16.799 11.773 1.00 84.75 133 THR A N 1
ATOM 1012 C CA . THR A 1 133 ? -3.353 18.038 11.202 1.00 84.75 133 THR A CA 1
ATOM 1013 C C . THR A 1 133 ? -2.116 18.496 11.978 1.00 84.75 133 THR A C 1
ATOM 1015 O O . THR A 1 133 ? -1.077 18.781 11.384 1.00 84.75 133 THR A O 1
ATOM 1018 N N . LEU A 1 134 ? -2.199 18.520 13.311 1.00 87.88 134 LEU A N 1
ATOM 1019 C CA . LEU A 1 134 ? -1.078 18.859 14.188 1.00 87.88 134 LEU A CA 1
ATOM 1020 C C . LEU A 1 134 ? 0.070 17.853 14.077 1.00 87.88 134 LEU A C 1
ATOM 1022 O O . LEU A 1 134 ? 1.229 18.256 14.079 1.00 87.88 134 LEU A O 1
ATOM 1026 N N . GLY A 1 135 ? -0.243 16.564 13.950 1.00 87.75 135 GLY A N 1
ATOM 1027 C CA . GLY A 1 135 ? 0.721 15.498 13.704 1.00 87.75 135 GLY A CA 1
ATOM 1028 C C . GLY A 1 135 ? 1.505 15.728 12.416 1.00 87.75 135 GLY A C 1
ATOM 1029 O O . GLY A 1 135 ? 2.731 15.734 12.443 1.00 87.75 135 GLY A O 1
ATOM 1030 N N . ASN A 1 136 ? 0.816 16.038 11.316 1.00 82.56 136 ASN A N 1
ATOM 1031 C CA . ASN A 1 136 ? 1.462 16.378 10.047 1.00 82.56 136 ASN A CA 1
ATOM 1032 C C . ASN A 1 136 ? 2.359 17.619 10.174 1.00 82.56 136 ASN A C 1
ATOM 1034 O O . ASN A 1 136 ? 3.482 17.621 9.671 1.00 82.56 136 ASN A O 1
ATOM 1038 N N . ILE A 1 137 ? 1.915 18.654 10.898 1.00 81.31 137 ILE A N 1
ATOM 1039 C CA . ILE A 1 137 ? 2.745 19.834 11.186 1.00 81.31 137 ILE A CA 1
ATOM 1040 C C . ILE A 1 137 ? 3.986 19.433 11.993 1.00 81.31 137 ILE A C 1
ATOM 1042 O O . ILE A 1 137 ? 5.093 19.796 11.604 1.00 81.31 137 ILE A O 1
ATOM 1046 N N . LEU A 1 138 ? 3.845 18.650 13.068 1.00 82.31 138 LEU A N 1
ATOM 1047 C CA . LEU A 1 138 ? 4.976 18.172 13.876 1.00 82.31 138 LEU A CA 1
ATOM 1048 C C . LEU A 1 138 ? 5.990 17.392 13.049 1.00 82.31 138 LEU A C 1
ATOM 1050 O O . LEU A 1 138 ? 7.195 17.586 13.216 1.00 82.31 138 LEU A O 1
ATOM 1054 N N . THR A 1 139 ? 5.511 16.527 12.161 1.00 78.12 139 THR A N 1
ATOM 1055 C CA . THR A 1 139 ? 6.349 15.751 11.251 1.00 78.12 139 THR A CA 1
ATOM 1056 C C . THR A 1 139 ? 7.163 16.672 10.340 1.00 78.12 139 THR A C 1
ATOM 1058 O O . THR A 1 139 ? 8.362 16.455 10.153 1.00 78.12 139 THR A O 1
ATOM 1061 N N . LEU A 1 140 ? 6.571 17.759 9.841 1.00 72.94 140 LEU A N 1
ATOM 1062 C CA . LEU A 1 140 ? 7.287 18.769 9.059 1.00 72.94 140 LEU A CA 1
ATOM 1063 C C . LEU A 1 140 ? 8.259 19.599 9.922 1.00 72.94 140 LEU A C 1
ATOM 1065 O O . LEU A 1 140 ? 9.402 19.806 9.514 1.00 72.94 140 LEU A O 1
ATOM 1069 N N . GLU A 1 141 ? 7.860 20.036 11.123 1.00 74.62 141 GLU A N 1
ATOM 1070 C CA . GLU A 1 141 ? 8.693 20.834 12.044 1.00 74.62 141 GLU A CA 1
ATOM 1071 C C . GLU A 1 141 ? 9.921 20.067 12.549 1.00 74.62 141 GLU A C 1
ATOM 1073 O O . GLU A 1 141 ? 11.029 20.605 12.547 1.00 74.62 141 GLU A O 1
ATOM 1078 N N . ARG A 1 142 ? 9.762 18.788 12.926 1.00 73.75 142 ARG A N 1
ATOM 1079 C CA . ARG A 1 142 ? 10.859 17.903 13.376 1.00 73.75 142 ARG A CA 1
ATOM 1080 C C . ARG A 1 142 ? 11.995 17.832 12.355 1.00 73.75 142 ARG A C 1
ATOM 1082 O O . ARG A 1 142 ? 13.144 17.565 12.700 1.00 73.75 142 ARG A O 1
ATOM 1089 N N . ASN A 1 143 ? 11.657 18.078 11.099 1.00 65.44 143 ASN A N 1
ATOM 1090 C CA . ASN A 1 143 ? 12.529 17.990 9.950 1.00 65.44 143 ASN A CA 1
ATOM 1091 C C . ASN A 1 143 ? 13.133 19.363 9.541 1.00 65.44 143 ASN A C 1
ATOM 1093 O O . ASN A 1 143 ? 14.016 19.401 8.691 1.00 65.44 143 ASN A O 1
ATOM 1097 N N . LYS A 1 144 ? 12.771 20.498 10.168 1.00 62.84 144 LYS A N 1
ATOM 1098 C CA . LYS A 1 144 ? 13.291 21.840 9.801 1.00 62.84 144 LYS A CA 1
ATOM 1099 C C . LYS A 1 144 ? 14.712 22.177 10.287 1.00 62.84 144 LYS A C 1
ATOM 1101 O O . LYS A 1 144 ? 15.309 23.117 9.776 1.00 62.84 144 LYS A O 1
ATOM 1106 N N . GLY A 1 145 ? 15.250 21.461 11.277 1.00 53.28 145 GLY A N 1
ATOM 1107 C CA . GLY A 1 145 ? 16.493 21.827 11.983 1.00 53.28 145 GLY A CA 1
ATOM 1108 C C . GLY A 1 145 ? 17.805 21.272 11.411 1.00 53.28 145 GLY A C 1
ATOM 1109 O O . GLY A 1 145 ? 18.829 21.343 12.087 1.00 53.28 145 GLY A O 1
ATOM 1110 N N . VAL A 1 146 ? 17.795 20.682 10.215 1.00 51.59 146 VAL A N 1
ATOM 1111 C CA . VAL A 1 146 ? 18.987 20.071 9.599 1.00 51.59 146 VAL A CA 1
ATOM 1112 C C . VAL A 1 146 ? 19.537 21.006 8.512 1.00 51.59 146 VAL A C 1
ATOM 1114 O O . VAL A 1 146 ? 18.729 21.631 7.824 1.00 51.59 146 VAL A O 1
ATOM 1117 N N . PRO A 1 147 ? 20.872 21.172 8.369 1.00 46.25 147 PRO A N 1
ATOM 1118 C CA . PRO A 1 147 ? 21.461 22.156 7.460 1.00 46.25 147 PRO A CA 1
ATOM 1119 C C . PRO A 1 147 ? 20.875 22.120 6.042 1.00 46.25 147 PRO A C 1
ATOM 1121 O O . PRO A 1 147 ? 20.602 21.052 5.496 1.00 46.25 147 PRO A O 1
ATOM 1124 N N . ALA A 1 148 ? 20.734 23.311 5.450 1.00 47.09 148 ALA A N 1
ATOM 1125 C CA . ALA A 1 148 ? 20.066 23.591 4.173 1.00 47.09 148 ALA A CA 1
ATOM 1126 C C . ALA A 1 148 ? 20.631 22.854 2.943 1.00 47.09 148 ALA A C 1
ATOM 1128 O O . ALA A 1 148 ? 20.051 22.932 1.865 1.00 47.09 148 ALA A O 1
ATOM 1129 N N . GLU A 1 149 ? 21.729 22.118 3.094 1.00 47.97 149 GLU A N 1
ATOM 1130 C CA . GLU A 1 149 ? 22.300 21.275 2.042 1.00 47.97 149 GLU A CA 1
ATOM 1131 C C . GLU A 1 149 ? 21.421 20.048 1.724 1.00 47.97 149 GLU A C 1
ATOM 1133 O O . GLU A 1 149 ? 21.754 19.274 0.828 1.00 47.97 149 GLU A O 1
ATOM 1138 N N . PHE A 1 150 ? 20.301 19.840 2.439 1.00 50.75 150 PHE A N 1
ATOM 1139 C CA . PHE A 1 150 ? 19.520 18.613 2.321 1.00 50.75 150 PHE A CA 1
ATOM 1140 C C . PHE A 1 150 ? 17.988 18.795 2.421 1.00 50.75 150 PHE A C 1
ATOM 1142 O O . PHE A 1 150 ? 17.405 18.788 3.506 1.00 50.75 150 PHE A O 1
ATOM 1149 N N . ASP A 1 151 ? 17.300 18.841 1.270 1.00 61.75 151 ASP A N 1
ATOM 1150 C CA . ASP A 1 151 ? 15.823 18.875 1.169 1.00 61.75 151 ASP A CA 1
ATOM 1151 C C . ASP A 1 151 ? 15.141 17.539 1.558 1.00 61.75 151 ASP A C 1
ATOM 1153 O O . ASP A 1 151 ? 13.912 17.451 1.626 1.00 61.75 151 ASP A O 1
ATOM 1157 N N . ALA A 1 152 ? 15.898 16.479 1.869 1.00 61.69 152 ALA A N 1
ATOM 1158 C CA . ALA A 1 152 ? 15.315 15.170 2.194 1.00 61.69 152 ALA A CA 1
ATOM 1159 C C . ALA A 1 152 ? 14.486 15.155 3.461 1.00 61.69 152 ALA A C 1
ATOM 1161 O O . ALA A 1 152 ? 13.743 14.211 3.690 1.00 61.69 152 ALA A O 1
ATOM 1162 N N . HIS A 1 153 ? 14.672 16.144 4.321 1.00 66.06 153 HIS A N 1
ATOM 1163 C CA . HIS A 1 153 ? 13.860 16.298 5.507 1.00 66.06 153 HIS A CA 1
ATOM 1164 C C . HIS A 1 153 ? 12.428 16.687 5.150 1.00 66.06 153 HIS A C 1
ATOM 1166 O O . HIS A 1 153 ? 11.499 16.194 5.782 1.00 66.06 153 HIS A O 1
ATOM 1172 N N . LYS A 1 154 ? 12.230 17.484 4.091 1.00 67.06 154 LYS A N 1
ATOM 1173 C CA . LYS A 1 154 ? 10.893 17.772 3.560 1.00 67.06 154 LYS A CA 1
ATOM 1174 C C . LYS A 1 154 ? 10.277 16.532 2.925 1.00 67.06 154 LYS A C 1
ATOM 1176 O O . LYS A 1 154 ? 9.119 16.241 3.189 1.00 67.06 154 LYS A O 1
ATOM 1181 N N . VAL A 1 155 ? 11.062 15.780 2.150 1.00 69.44 155 VAL A N 1
ATOM 1182 C CA . VAL A 1 155 ? 10.599 14.530 1.521 1.00 69.44 155 VAL A CA 1
ATOM 1183 C C . VAL A 1 155 ? 10.275 13.477 2.565 1.00 69.44 155 VAL A C 1
ATOM 1185 O O . VAL A 1 155 ? 9.187 12.925 2.549 1.00 69.44 155 VAL A O 1
ATOM 1188 N N . LYS A 1 156 ? 11.158 13.277 3.545 1.00 74.00 156 LYS A N 1
ATOM 1189 C CA . LYS A 1 156 ? 10.892 12.428 4.702 1.00 74.00 156 LYS A CA 1
ATOM 1190 C C . LYS A 1 156 ? 9.637 12.881 5.439 1.00 74.00 156 LYS A C 1
ATOM 1192 O O . LYS A 1 156 ? 8.766 12.063 5.690 1.00 74.00 156 LYS A O 1
ATOM 1197 N N . GLY A 1 157 ? 9.550 14.165 5.784 1.00 73.00 157 GLY A N 1
ATOM 1198 C CA . GLY A 1 157 ? 8.419 14.696 6.533 1.00 73.00 157 GLY A CA 1
ATOM 1199 C C . GLY A 1 157 ? 7.098 14.523 5.786 1.00 73.00 157 GLY A C 1
ATOM 1200 O O . GLY A 1 157 ? 6.070 14.268 6.405 1.00 73.00 157 GLY A O 1
ATOM 1201 N N . ARG A 1 158 ? 7.114 14.590 4.451 1.00 73.88 158 ARG A N 1
ATOM 1202 C CA . ARG A 1 158 ? 5.933 14.269 3.659 1.00 73.88 158 ARG A CA 1
ATOM 1203 C C . ARG A 1 158 ? 5.636 12.777 3.618 1.00 73.88 158 ARG A C 1
ATOM 1205 O O . ARG A 1 158 ? 4.505 12.410 3.891 1.00 73.88 158 ARG A O 1
ATOM 1212 N N . ILE A 1 159 ? 6.617 11.935 3.316 1.00 75.31 159 ILE A N 1
ATOM 1213 C CA . ILE A 1 159 ? 6.421 10.484 3.281 1.00 75.31 159 ILE A CA 1
ATOM 1214 C C . ILE A 1 159 ? 5.868 9.996 4.634 1.00 75.31 159 ILE A C 1
ATOM 1216 O O . ILE A 1 159 ? 4.919 9.217 4.675 1.00 75.31 159 ILE A O 1
ATOM 1220 N N . GLU A 1 160 ? 6.400 10.504 5.751 1.00 77.00 160 GLU A N 1
ATOM 1221 C CA . GLU A 1 160 ? 5.880 10.241 7.099 1.00 77.00 160 GLU A CA 1
ATOM 1222 C C . GLU A 1 160 ? 4.454 10.796 7.276 1.00 77.00 160 GLU A C 1
ATOM 1224 O O . GLU A 1 160 ? 3.595 10.109 7.819 1.00 77.00 160 GLU A O 1
ATOM 1229 N N . SER A 1 161 ? 4.169 12.008 6.787 1.00 77.50 161 SER A N 1
ATOM 1230 C CA . SER A 1 161 ? 2.817 12.596 6.793 1.00 77.50 161 SER A CA 1
ATOM 1231 C C . SER A 1 161 ? 1.805 11.773 5.982 1.00 77.50 161 SER A C 1
ATOM 1233 O O . SER A 1 161 ? 0.636 11.702 6.351 1.00 77.50 161 SER A O 1
ATOM 1235 N N . GLU A 1 162 ? 2.216 11.182 4.867 1.00 77.25 162 GLU A N 1
ATOM 1236 C CA . GLU A 1 162 ? 1.364 10.356 4.008 1.00 77.25 162 GLU A CA 1
ATOM 1237 C C . GLU A 1 162 ? 1.161 8.974 4.601 1.00 77.25 162 GLU A C 1
ATOM 1239 O O . GLU A 1 162 ? 0.030 8.509 4.678 1.00 77.25 162 GLU A O 1
ATOM 1244 N N . THR A 1 163 ? 2.223 8.375 5.134 1.00 78.75 163 THR A N 1
ATOM 1245 C CA . THR A 1 163 ? 2.139 7.135 5.914 1.00 78.75 163 THR A CA 1
ATOM 1246 C C . THR A 1 163 ? 1.196 7.305 7.100 1.00 78.75 163 THR A C 1
ATOM 1248 O O . THR A 1 163 ? 0.426 6.405 7.415 1.00 78.75 163 THR A O 1
ATOM 1251 N N . LEU A 1 164 ? 1.192 8.478 7.735 1.00 80.38 164 LEU A N 1
ATOM 1252 C CA . LEU A 1 164 ? 0.297 8.770 8.844 1.00 80.38 164 LEU A CA 1
ATOM 1253 C C . LEU A 1 164 ? -1.159 8.964 8.400 1.00 80.38 164 LEU A C 1
ATOM 1255 O O . LEU A 1 164 ? -2.065 8.513 9.098 1.00 80.38 164 LEU A O 1
ATOM 1259 N N . GLY A 1 165 ? -1.386 9.658 7.283 1.00 77.12 165 GLY A N 1
ATOM 1260 C CA . GLY A 1 165 ? -2.717 10.094 6.861 1.00 77.12 165 GLY A CA 1
ATOM 1261 C C . GLY A 1 165 ? -3.450 9.153 5.905 1.00 77.12 165 GLY A C 1
ATOM 1262 O O . GLY A 1 165 ? -4.673 9.099 5.954 1.00 77.12 165 GLY A O 1
ATOM 1263 N N . ILE A 1 166 ? -2.746 8.437 5.031 1.00 78.62 166 ILE A N 1
ATOM 1264 C CA . ILE A 1 166 ? -3.348 7.691 3.920 1.00 78.62 166 ILE A CA 1
ATOM 1265 C C . ILE A 1 166 ? -3.527 6.222 4.306 1.00 78.62 166 ILE A C 1
ATOM 1267 O O . ILE A 1 166 ? -2.591 5.565 4.763 1.00 78.62 166 ILE A O 1
ATOM 1271 N N . ARG A 1 167 ? -4.745 5.714 4.114 1.00 82.69 167 ARG A N 1
ATOM 1272 C CA . ARG A 1 167 ? -5.130 4.304 4.272 1.00 82.69 167 ARG A CA 1
ATOM 1273 C C . ARG A 1 167 ? -5.821 3.813 3.009 1.00 82.69 167 ARG A C 1
ATOM 1275 O O . ARG A 1 167 ? -6.357 4.640 2.272 1.00 82.69 167 ARG A O 1
ATOM 1282 N N . GLY A 1 168 ? -5.821 2.500 2.798 1.00 79.62 168 GLY A N 1
ATOM 1283 C CA . GLY A 1 168 ? -6.291 1.889 1.560 1.00 79.62 168 GLY A CA 1
ATOM 1284 C C . GLY A 1 168 ? -5.399 2.319 0.405 1.00 79.62 168 GLY A C 1
ATOM 1285 O O . GLY A 1 168 ? -5.868 2.951 -0.536 1.00 79.62 168 GLY A O 1
ATOM 1286 N N . LYS A 1 169 ? -4.094 2.048 0.522 1.00 78.50 169 LYS A N 1
ATOM 1287 C CA . LYS A 1 169 ? -3.086 2.516 -0.444 1.00 78.50 169 LYS A CA 1
ATOM 1288 C C . LYS A 1 169 ? -3.216 1.837 -1.807 1.00 78.50 169 LYS A C 1
ATOM 1290 O O . LYS A 1 169 ? -2.544 2.239 -2.743 1.00 78.50 169 LYS A O 1
ATOM 1295 N N . GLN A 1 170 ? -3.989 0.766 -1.913 1.00 80.62 170 GLN A N 1
ATOM 1296 C CA . GLN A 1 170 ? -4.180 0.020 -3.147 1.00 80.62 170 GLN A CA 1
ATOM 1297 C C . GLN A 1 170 ? -5.661 -0.307 -3.319 1.00 80.62 170 GLN A C 1
ATOM 1299 O O . GLN A 1 170 ? -6.369 -0.528 -2.332 1.00 80.62 170 GLN A O 1
ATOM 1304 N N . TYR A 1 171 ? -6.118 -0.390 -4.572 1.00 82.31 171 TYR A N 1
ATOM 1305 C CA . TYR A 1 171 ? -7.411 -1.004 -4.868 1.00 82.31 171 TYR A CA 1
ATOM 1306 C C . TYR A 1 171 ? -7.381 -2.447 -4.376 1.00 82.31 171 TYR A C 1
ATOM 1308 O O . TYR A 1 171 ? -6.471 -3.210 -4.710 1.00 82.31 171 TYR A O 1
ATOM 1316 N N . ILE A 1 172 ? -8.406 -2.829 -3.618 1.00 82.69 172 ILE A N 1
ATOM 1317 C CA . ILE A 1 172 ? -8.486 -4.140 -2.965 1.00 82.69 172 ILE A CA 1
ATOM 1318 C C . ILE A 1 172 ? -8.323 -5.270 -3.986 1.00 82.69 172 ILE A C 1
ATOM 1320 O O . ILE A 1 172 ? -7.568 -6.205 -3.751 1.00 82.69 172 ILE A O 1
ATOM 1324 N N . VAL A 1 173 ? -8.964 -5.161 -5.152 1.00 84.50 173 VAL A N 1
ATOM 1325 C CA . VAL A 1 173 ? -8.878 -6.178 -6.214 1.00 84.50 173 VAL A CA 1
ATOM 1326 C C . VAL A 1 173 ? -7.437 -6.373 -6.708 1.00 84.50 173 VAL A C 1
ATOM 1328 O O . VAL A 1 173 ? -7.026 -7.494 -7.009 1.00 84.50 173 VAL A O 1
ATOM 1331 N N . ILE A 1 174 ? -6.650 -5.295 -6.772 1.00 87.88 174 ILE A N 1
ATOM 1332 C CA . ILE A 1 174 ? -5.248 -5.345 -7.199 1.00 87.88 174 ILE A CA 1
ATOM 1333 C C . ILE A 1 174 ? -4.360 -5.908 -6.089 1.00 87.88 174 ILE A C 1
ATOM 1335 O O . ILE A 1 174 ? -3.532 -6.772 -6.374 1.00 87.88 174 ILE A O 1
ATOM 1339 N N . GLU A 1 175 ? -4.554 -5.474 -4.841 1.00 88.06 175 GLU A N 1
ATOM 1340 C CA . GLU A 1 175 ? -3.841 -6.024 -3.680 1.00 88.06 175 GLU A CA 1
ATOM 1341 C C . GLU A 1 175 ? -4.066 -7.543 -3.578 1.00 88.06 175 GLU A C 1
ATOM 1343 O O . GLU A 1 175 ? -3.119 -8.320 -3.460 1.00 88.06 175 GLU A O 1
ATOM 1348 N N . GLU A 1 176 ? -5.317 -7.990 -3.714 1.00 89.75 176 GLU A N 1
ATOM 1349 C CA . GLU A 1 176 ? -5.681 -9.408 -3.692 1.00 89.75 176 GLU A CA 1
ATOM 1350 C C . GLU A 1 176 ? -5.062 -10.189 -4.842 1.00 89.75 176 GLU A C 1
ATOM 1352 O O . GLU A 1 176 ? -4.546 -11.283 -4.623 1.00 89.75 176 GLU A O 1
ATOM 1357 N N . TYR A 1 177 ? -5.069 -9.632 -6.053 1.00 92.88 177 TYR A N 1
ATOM 1358 C CA . TYR A 1 177 ? -4.388 -10.245 -7.186 1.00 92.88 177 TYR A CA 1
ATOM 1359 C C . TYR A 1 177 ? -2.887 -10.406 -6.913 1.00 92.88 177 TYR A C 1
ATOM 1361 O O . TYR A 1 177 ? -2.345 -11.493 -7.108 1.00 92.88 177 TYR A O 1
ATOM 1369 N N . LEU A 1 178 ? -2.212 -9.358 -6.431 1.00 93.44 178 LEU A N 1
ATOM 1370 C CA . LEU A 1 178 ? -0.779 -9.396 -6.132 1.00 93.44 178 LEU A CA 1
ATOM 1371 C C . LEU A 1 178 ? -0.454 -10.434 -5.055 1.00 93.44 178 LEU A C 1
ATOM 1373 O O . LEU A 1 178 ? 0.447 -11.253 -5.246 1.00 93.44 178 LEU A O 1
ATOM 1377 N N . TYR A 1 179 ? -1.203 -10.447 -3.953 1.00 94.69 179 TYR A N 1
ATOM 1378 C CA . TYR A 1 179 ? -1.013 -11.430 -2.889 1.00 94.69 179 TYR A CA 1
ATOM 1379 C C . TYR A 1 179 ? -1.305 -12.854 -3.363 1.00 94.69 179 TYR A C 1
ATOM 1381 O O . TYR A 1 179 ? -0.517 -13.750 -3.072 1.00 94.69 179 TYR A O 1
ATOM 1389 N N . GLU A 1 180 ? -2.347 -13.078 -4.162 1.00 95.12 180 GLU A N 1
ATOM 1390 C CA . GLU A 1 180 ? -2.615 -14.393 -4.748 1.00 95.12 180 GLU A CA 1
ATOM 1391 C C . GLU A 1 180 ? -1.430 -14.877 -5.596 1.00 95.12 180 GLU A C 1
ATOM 1393 O O . GLU A 1 180 ? -1.011 -16.025 -5.467 1.00 95.12 180 GLU A O 1
ATOM 1398 N N . GLN A 1 181 ? -0.841 -14.008 -6.423 1.00 95.69 181 GLN A N 1
ATOM 1399 C CA . GLN A 1 181 ? 0.320 -14.366 -7.244 1.00 95.69 181 GLN A CA 1
ATOM 1400 C C . GLN A 1 181 ? 1.577 -14.653 -6.408 1.00 95.69 181 GLN A C 1
ATOM 1402 O O . GLN A 1 181 ? 2.347 -15.550 -6.757 1.00 95.69 181 GLN A O 1
ATOM 1407 N N . ILE A 1 182 ? 1.799 -13.891 -5.333 1.00 96.00 182 ILE A N 1
ATOM 1408 C CA . ILE A 1 182 ? 2.972 -14.027 -4.463 1.00 96.00 182 ILE A CA 1
ATOM 1409 C C . ILE A 1 182 ? 2.845 -15.273 -3.586 1.00 96.00 182 ILE A C 1
ATOM 1411 O O . ILE A 1 182 ? 3.709 -16.146 -3.629 1.00 96.00 182 ILE A O 1
ATOM 1415 N N . PHE A 1 183 ? 1.760 -15.386 -2.824 1.00 96.81 183 PHE A N 1
ATOM 1416 C CA . PHE A 1 183 ? 1.607 -16.404 -1.788 1.00 96.81 183 PHE A CA 1
ATOM 1417 C C . PHE A 1 183 ? 1.097 -17.753 -2.305 1.00 96.81 183 PHE A C 1
ATOM 1419 O O . PHE A 1 183 ? 1.184 -18.737 -1.576 1.00 96.81 183 PHE A O 1
ATOM 1426 N N . SER A 1 184 ? 0.642 -17.842 -3.561 1.00 93.31 184 SER A N 1
ATOM 1427 C CA . SER A 1 184 ? 0.370 -19.134 -4.217 1.00 93.31 184 SER A CA 1
ATOM 1428 C C . SER A 1 184 ? 1.598 -19.743 -4.893 1.00 93.31 184 SER A C 1
ATOM 1430 O O . SER A 1 184 ? 1.549 -20.886 -5.350 1.00 93.31 184 SER A O 1
ATOM 1432 N N . ASN A 1 185 ? 2.716 -19.013 -4.986 1.00 96.88 185 ASN A N 1
ATOM 1433 C CA . ASN A 1 185 ? 3.965 -19.598 -5.461 1.00 96.88 185 ASN A CA 1
ATOM 1434 C C . ASN A 1 185 ? 4.411 -20.697 -4.479 1.00 96.88 185 ASN A C 1
ATOM 1436 O O . ASN A 1 185 ? 4.565 -20.387 -3.303 1.00 96.88 185 ASN A O 1
ATOM 1440 N N . PRO A 1 186 ? 4.691 -21.942 -4.914 1.00 96.88 186 PRO A N 1
ATOM 1441 C CA . PRO A 1 186 ? 4.960 -23.053 -3.995 1.00 96.88 186 PRO A CA 1
ATOM 1442 C C . PRO A 1 186 ? 6.083 -22.788 -2.988 1.00 96.88 186 PRO A C 1
ATOM 1444 O O . PRO A 1 186 ? 6.008 -23.216 -1.840 1.00 96.88 186 PRO A O 1
ATOM 1447 N N . LYS A 1 187 ? 7.125 -22.061 -3.405 1.00 96.31 187 LYS A N 1
ATOM 1448 C CA . LYS A 1 187 ? 8.250 -21.720 -2.534 1.00 96.31 187 LYS A CA 1
ATOM 1449 C C . LYS A 1 187 ? 7.830 -20.712 -1.465 1.00 96.31 187 LYS A C 1
ATOM 1451 O O . LYS A 1 187 ? 8.131 -20.914 -0.295 1.00 96.31 187 LYS A O 1
ATOM 1456 N N . VAL A 1 188 ? 7.127 -19.652 -1.866 1.00 97.62 188 VAL A N 1
ATOM 1457 C CA . VAL A 1 188 ? 6.622 -18.623 -0.943 1.00 97.62 188 VAL A CA 1
ATOM 1458 C C . VAL A 1 188 ? 5.538 -19.194 -0.032 1.00 97.62 188 VAL A C 1
ATOM 1460 O O . VAL A 1 188 ? 5.563 -18.926 1.159 1.00 97.62 188 VAL A O 1
ATOM 1463 N N . ALA A 1 189 ? 4.634 -20.018 -0.564 1.00 97.81 189 ALA A N 1
ATOM 1464 C CA . ALA A 1 189 ? 3.567 -20.677 0.181 1.00 97.81 189 ALA A CA 1
ATOM 1465 C C . ALA A 1 189 ? 4.117 -21.540 1.322 1.00 97.81 189 ALA A C 1
ATOM 1467 O O . ALA A 1 189 ? 3.595 -21.488 2.432 1.00 97.81 189 ALA A O 1
ATOM 1468 N N . ASN A 1 190 ? 5.192 -22.294 1.065 1.00 97.81 190 ASN A N 1
ATOM 1469 C CA . ASN A 1 190 ? 5.848 -23.104 2.089 1.00 97.81 190 ASN A CA 1
ATOM 1470 C C . ASN A 1 190 ? 6.482 -22.234 3.180 1.00 97.81 190 ASN A C 1
ATOM 1472 O O . ASN A 1 190 ? 6.210 -22.471 4.352 1.00 97.81 190 ASN A O 1
ATOM 1476 N N . ILE A 1 191 ? 7.257 -21.207 2.804 1.00 98.12 191 ILE A N 1
ATOM 1477 C CA . ILE A 1 191 ? 7.858 -20.268 3.771 1.00 98.12 191 ILE A CA 1
ATOM 1478 C C . ILE A 1 191 ? 6.755 -19.605 4.606 1.00 98.12 191 ILE A C 1
ATOM 1480 O O . ILE A 1 191 ? 6.809 -19.604 5.830 1.00 98.12 191 ILE A O 1
ATOM 1484 N N . PHE A 1 192 ? 5.704 -19.110 3.950 1.00 97.75 192 PHE A N 1
ATOM 1485 C CA . PHE A 1 192 ? 4.561 -18.493 4.612 1.00 97.75 192 PHE A CA 1
ATOM 1486 C C . PHE A 1 192 ? 3.899 -19.441 5.612 1.00 97.75 192 PHE A C 1
ATOM 1488 O O . PHE A 1 192 ? 3.648 -19.048 6.747 1.00 97.75 192 PHE A O 1
ATOM 1495 N N . PHE A 1 193 ? 3.643 -20.689 5.220 1.00 97.56 193 PHE A N 1
ATOM 1496 C CA . PHE A 1 193 ? 3.026 -21.678 6.098 1.00 97.56 193 PHE A CA 1
ATOM 1497 C C . PHE A 1 193 ? 3.916 -22.018 7.301 1.00 97.56 193 PHE A C 1
ATOM 1499 O O . PHE A 1 193 ? 3.412 -22.085 8.420 1.00 97.56 193 PHE A O 1
ATOM 1506 N N . GLU A 1 194 ? 5.224 -22.187 7.095 1.00 97.12 194 GLU A N 1
ATOM 1507 C CA . GLU A 1 194 ? 6.192 -22.442 8.172 1.00 97.12 194 GLU A CA 1
ATOM 1508 C C . GLU A 1 194 ? 6.273 -21.275 9.169 1.00 97.12 194 GLU A C 1
ATOM 1510 O O . GLU A 1 194 ? 6.402 -21.504 10.370 1.00 97.12 194 GLU A O 1
ATOM 1515 N N . THR A 1 195 ? 6.147 -20.031 8.695 1.00 96.81 195 THR A N 1
ATOM 1516 C CA . THR A 1 195 ? 6.165 -18.833 9.549 1.00 96.81 195 THR A CA 1
ATOM 1517 C C . THR A 1 195 ? 4.827 -18.589 10.256 1.00 96.81 195 THR A C 1
ATOM 1519 O O . THR A 1 195 ? 4.793 -18.306 11.452 1.00 96.81 195 THR A O 1
ATOM 1522 N N . MET A 1 196 ? 3.711 -18.679 9.528 1.00 95.88 196 MET A N 1
ATOM 1523 C CA . MET A 1 196 ? 2.394 -18.211 9.985 1.00 95.88 196 MET A CA 1
ATOM 1524 C C . MET A 1 196 ? 1.520 -19.326 10.569 1.00 95.88 196 MET A C 1
ATOM 1526 O O . MET A 1 196 ? 0.562 -19.039 11.282 1.00 95.88 196 MET A O 1
ATOM 1530 N N . ASN A 1 197 ? 1.838 -20.598 10.301 1.00 96.88 197 ASN A N 1
ATOM 1531 C CA . ASN A 1 197 ? 1.046 -21.781 10.671 1.00 96.88 197 ASN A CA 1
ATOM 1532 C C . ASN A 1 197 ? -0.376 -21.827 10.074 1.00 96.88 197 ASN A C 1
ATOM 1534 O O . ASN A 1 197 ? -1.247 -22.546 10.564 1.00 96.88 197 ASN A O 1
ATOM 1538 N N . PHE A 1 198 ? -0.610 -21.082 8.996 1.00 97.44 198 PHE A N 1
ATOM 1539 C CA . PHE A 1 198 ? -1.801 -21.155 8.150 1.00 97.44 198 PHE A CA 1
ATOM 1540 C C . PHE A 1 198 ? -1.420 -20.794 6.710 1.00 97.44 198 PHE A C 1
ATOM 1542 O O . PHE A 1 198 ? -0.361 -20.211 6.474 1.00 97.44 198 PHE A O 1
ATOM 1549 N N . SER A 1 199 ? -2.248 -21.152 5.728 1.00 97.31 199 SER A N 1
ATOM 1550 C CA . SER A 1 199 ? -2.000 -20.792 4.326 1.00 97.31 199 SER A CA 1
ATOM 1551 C C . SER A 1 199 ? -2.634 -19.446 3.957 1.00 97.31 199 SER A C 1
ATOM 1553 O O . SER A 1 199 ? -3.617 -19.015 4.563 1.00 97.31 199 SER A O 1
ATOM 1555 N N . TYR A 1 200 ? -2.128 -18.788 2.909 1.00 96.81 200 TYR A N 1
ATOM 1556 C CA . TYR A 1 200 ? -2.777 -17.584 2.369 1.00 96.81 200 TYR A CA 1
ATOM 1557 C C . TYR A 1 200 ? -4.224 -17.848 1.922 1.00 96.81 200 TYR A C 1
ATOM 1559 O O . TYR A 1 200 ? -5.094 -16.992 2.075 1.00 96.81 200 TYR A O 1
ATOM 1567 N N . HIS A 1 201 ? -4.498 -19.056 1.425 1.00 96.69 201 HIS A N 1
ATOM 1568 C CA . HIS A 1 201 ? -5.844 -19.469 1.047 1.00 96.69 201 HIS A CA 1
ATOM 1569 C C . HIS A 1 201 ? -6.800 -19.485 2.250 1.00 96.69 201 HIS A C 1
ATOM 1571 O O . HIS A 1 201 ? -7.899 -18.938 2.156 1.00 96.69 201 HIS A O 1
ATOM 1577 N N . ASP A 1 202 ? -6.359 -20.024 3.394 1.00 97.50 202 ASP A N 1
ATOM 1578 C CA . ASP A 1 202 ? -7.141 -20.010 4.639 1.00 97.50 202 ASP A CA 1
ATOM 1579 C C . ASP A 1 202 ? -7.429 -18.571 5.082 1.00 97.50 202 ASP A C 1
ATOM 1581 O O . ASP A 1 202 ? -8.570 -18.228 5.396 1.00 97.50 202 ASP A O 1
ATOM 1585 N N . PHE A 1 203 ? -6.407 -17.708 5.050 1.00 97.50 203 PHE A N 1
ATOM 1586 C CA . PHE A 1 203 ? -6.545 -16.287 5.372 1.00 97.50 203 PHE A CA 1
ATOM 1587 C C . PHE A 1 203 ? -7.589 -15.596 4.492 1.00 97.50 203 PHE A C 1
ATOM 1589 O O . PHE A 1 203 ? -8.469 -14.905 5.009 1.00 97.50 203 PHE A O 1
ATOM 1596 N N . LYS A 1 204 ? -7.519 -15.798 3.172 1.00 96.12 204 LYS A N 1
ATOM 1597 C CA . LYS A 1 204 ? -8.448 -15.196 2.212 1.00 96.12 204 LYS A CA 1
ATOM 1598 C C . LYS A 1 204 ? -9.886 -15.633 2.483 1.00 96.12 204 LYS A C 1
ATOM 1600 O O . LYS A 1 204 ? -10.759 -14.780 2.603 1.00 96.12 204 LYS A O 1
ATOM 1605 N N . ILE A 1 205 ? -10.114 -16.934 2.669 1.00 97.25 205 ILE A N 1
ATOM 1606 C CA . ILE A 1 205 ? -11.440 -17.482 2.989 1.00 97.25 205 ILE A CA 1
ATOM 1607 C C . ILE A 1 205 ? -11.988 -16.885 4.294 1.00 97.25 205 ILE A C 1
ATOM 1609 O O . ILE A 1 205 ? -13.148 -16.476 4.345 1.00 97.25 205 ILE A O 1
ATOM 1613 N N . VAL A 1 206 ? -11.167 -16.803 5.346 1.00 97.50 206 VAL A N 1
ATOM 1614 C CA . VAL A 1 206 ? -11.571 -16.215 6.635 1.00 97.50 206 VAL A CA 1
ATOM 1615 C C . VAL A 1 206 ? -11.909 -14.731 6.485 1.00 97.50 206 VAL A C 1
ATOM 1617 O O . VAL A 1 206 ? -12.942 -14.282 6.985 1.00 97.50 206 VAL A O 1
ATOM 1620 N N . ARG A 1 207 ? -11.077 -13.969 5.771 1.00 95.19 207 ARG A N 1
ATOM 1621 C CA . ARG A 1 207 ? -11.299 -12.544 5.503 1.00 95.19 207 ARG A CA 1
ATOM 1622 C C . ARG A 1 207 ? -12.597 -12.299 4.735 1.00 95.19 207 ARG A C 1
ATOM 1624 O O . ARG A 1 207 ? -13.357 -11.408 5.111 1.00 95.19 207 ARG A O 1
ATOM 1631 N N . ASP A 1 208 ? -12.864 -13.080 3.697 1.00 94.00 208 ASP A N 1
ATOM 1632 C CA . ASP A 1 208 ? -14.068 -12.924 2.877 1.00 94.00 208 ASP A CA 1
ATOM 1633 C C . ASP A 1 208 ? -15.320 -13.309 3.683 1.00 94.00 208 ASP A C 1
ATOM 1635 O O . ASP A 1 208 ? -16.323 -12.590 3.678 1.00 94.00 208 ASP A O 1
ATOM 1639 N N . ALA A 1 209 ? -15.230 -14.362 4.502 1.00 95.75 209 ALA A N 1
ATOM 1640 C CA . ALA A 1 209 ? -16.305 -14.761 5.402 1.00 95.75 209 ALA A CA 1
ATOM 1641 C C . ALA A 1 209 ? -16.644 -13.691 6.451 1.00 95.75 209 ALA A C 1
ATOM 1643 O O . ALA A 1 209 ? -17.821 -13.506 6.754 1.00 95.75 209 ALA A O 1
ATOM 1644 N N . ILE A 1 210 ? -15.658 -12.955 6.979 1.00 92.75 210 ILE A N 1
ATOM 1645 C CA . ILE A 1 210 ? -15.899 -11.807 7.875 1.00 92.75 210 ILE A CA 1
ATOM 1646 C C . ILE A 1 210 ? -16.790 -10.765 7.189 1.00 92.75 210 ILE A C 1
ATOM 1648 O O . ILE A 1 210 ? -17.763 -10.292 7.781 1.00 92.75 210 ILE A O 1
ATOM 1652 N N . VAL A 1 211 ? -16.489 -10.434 5.930 1.00 88.94 211 VAL A N 1
ATOM 1653 C CA . VAL A 1 211 ? -17.258 -9.455 5.150 1.00 88.94 211 VAL A CA 1
ATOM 1654 C C . VAL A 1 211 ? -18.676 -9.957 4.887 1.00 88.94 211 VAL A C 1
ATOM 1656 O O . VAL A 1 211 ? -19.632 -9.207 5.089 1.00 88.94 211 VAL A O 1
ATOM 1659 N N . GLU A 1 212 ? -18.829 -11.215 4.477 1.00 90.19 212 GLU A N 1
ATOM 1660 C CA . GLU A 1 212 ? -20.137 -11.820 4.215 1.00 90.19 212 GLU A CA 1
ATOM 1661 C C . GLU A 1 212 ? -21.009 -11.890 5.471 1.00 90.19 212 GLU A C 1
ATOM 1663 O O . GLU A 1 212 ? -22.156 -11.447 5.448 1.00 90.19 212 GLU A O 1
ATOM 1668 N N . LEU A 1 213 ? -20.463 -12.394 6.583 1.00 89.69 213 LEU A N 1
ATOM 1669 C CA . LEU A 1 213 ? -21.181 -12.485 7.856 1.00 89.69 213 LEU A CA 1
ATOM 1670 C C . LEU A 1 213 ? -21.655 -11.108 8.313 1.00 89.69 213 LEU A C 1
ATOM 1672 O O . LEU A 1 213 ? -22.808 -10.953 8.701 1.00 89.69 213 LEU A O 1
ATOM 1676 N N . ARG A 1 214 ? -20.802 -10.092 8.175 1.00 85.56 214 ARG A N 1
ATOM 1677 C CA . ARG A 1 214 ? -21.162 -8.708 8.474 1.00 85.56 214 ARG A CA 1
ATOM 1678 C C . ARG A 1 214 ? -22.326 -8.214 7.615 1.00 85.56 214 ARG A C 1
ATOM 1680 O O . ARG A 1 214 ? -23.220 -7.559 8.143 1.00 85.56 214 ARG A O 1
ATOM 1687 N N . ILE A 1 215 ? -22.322 -8.491 6.309 1.00 83.69 215 ILE A N 1
ATOM 1688 C CA . ILE A 1 215 ? -23.432 -8.117 5.415 1.00 83.69 215 ILE A CA 1
ATOM 1689 C C . ILE A 1 215 ? -24.727 -8.804 5.866 1.00 83.69 215 ILE A C 1
ATOM 1691 O O . ILE A 1 215 ? -25.755 -8.135 5.982 1.00 83.69 215 ILE A O 1
ATOM 1695 N N . GLU A 1 216 ? -24.676 -10.103 6.178 1.00 84.88 216 GLU A N 1
ATOM 1696 C CA . GLU A 1 216 ? -25.822 -10.850 6.711 1.00 84.88 216 GLU A CA 1
ATOM 1697 C C . GLU A 1 216 ? -26.345 -10.233 8.018 1.00 84.88 216 GLU A C 1
ATOM 1699 O O . GLU A 1 216 ? -27.554 -10.102 8.209 1.00 84.88 216 GLU A O 1
ATOM 1704 N N . ASP A 1 217 ? -25.452 -9.823 8.919 1.00 82.25 217 ASP A N 1
ATOM 1705 C CA . ASP A 1 217 ? -25.828 -9.239 10.207 1.00 82.25 217 ASP A CA 1
ATOM 1706 C C . ASP A 1 217 ? -26.441 -7.849 10.068 1.00 82.25 217 ASP A C 1
ATOM 1708 O O . ASP A 1 217 ? -27.431 -7.547 10.739 1.00 82.25 217 ASP A O 1
ATOM 1712 N N . PHE A 1 218 ? -25.928 -7.023 9.152 1.00 78.00 218 PHE A N 1
ATOM 1713 C CA . PHE A 1 218 ? -26.557 -5.747 8.818 1.00 78.00 218 PHE A CA 1
ATOM 1714 C C . PHE A 1 218 ? -27.953 -5.939 8.223 1.00 78.00 218 PHE A C 1
ATOM 1716 O O . PHE A 1 218 ? -28.878 -5.239 8.630 1.00 78.00 218 PHE A O 1
ATOM 1723 N N . GLN A 1 219 ? -28.139 -6.906 7.321 1.00 79.06 219 GLN A N 1
ATOM 1724 C CA . GLN A 1 219 ? -29.456 -7.215 6.754 1.00 79.06 219 GLN A CA 1
ATOM 1725 C C . GLN A 1 219 ? -30.439 -7.684 7.832 1.00 79.06 219 GLN A C 1
ATOM 1727 O O . GLN A 1 219 ? -31.553 -7.167 7.921 1.00 79.06 219 GLN A O 1
ATOM 1732 N N . ARG A 1 220 ? -30.014 -8.595 8.719 1.00 79.12 220 ARG A N 1
ATOM 1733 C CA . ARG A 1 220 ? -30.830 -9.042 9.862 1.00 79.12 220 ARG A CA 1
ATOM 1734 C C . ARG A 1 220 ? -31.215 -7.881 10.773 1.00 79.12 220 ARG A C 1
ATOM 1736 O O . ARG A 1 220 ? -32.352 -7.827 11.240 1.00 79.12 220 ARG A O 1
ATOM 1743 N N . LEU A 1 221 ? -30.288 -6.956 11.023 1.00 75.75 221 LEU A N 1
ATOM 1744 C CA . LEU A 1 221 ? -30.549 -5.769 11.829 1.00 75.75 221 LEU A CA 1
ATOM 1745 C C . LEU A 1 221 ? -31.556 -4.834 11.147 1.00 75.75 221 LEU A C 1
ATOM 1747 O O . LEU A 1 221 ? -32.484 -4.360 11.802 1.00 75.75 221 LEU A O 1
ATOM 1751 N N . GLU A 1 222 ? -31.419 -4.590 9.843 1.00 73.75 222 GLU A N 1
ATOM 1752 C CA . GLU A 1 222 ? -32.382 -3.792 9.079 1.00 73.75 222 GLU A CA 1
ATOM 1753 C C . GLU A 1 222 ? -33.785 -4.400 9.103 1.00 73.75 222 GLU A C 1
ATOM 1755 O O . GLU A 1 222 ? -34.760 -3.687 9.345 1.00 73.75 222 GLU A O 1
ATOM 1760 N N . ASP A 1 223 ? -33.900 -5.707 8.873 1.00 75.31 223 ASP A N 1
ATOM 1761 C CA . ASP A 1 223 ? -35.181 -6.413 8.874 1.00 75.31 223 ASP A CA 1
ATOM 1762 C C . ASP A 1 223 ? -35.832 -6.385 10.255 1.00 75.31 223 ASP A C 1
ATOM 1764 O O . ASP A 1 223 ? -37.042 -6.166 10.383 1.00 75.31 223 ASP A O 1
ATOM 1768 N N . LEU A 1 224 ? -35.022 -6.516 11.306 1.00 73.00 224 LEU A N 1
ATOM 1769 C CA . LEU A 1 224 ? -35.475 -6.360 12.677 1.00 73.00 224 LEU A CA 1
ATOM 1770 C C . LEU A 1 224 ? -36.028 -4.943 12.917 1.00 73.00 224 LEU A C 1
ATOM 1772 O O . LEU A 1 224 ? -37.148 -4.805 13.414 1.00 73.00 224 LEU A O 1
ATOM 1776 N N . VAL A 1 225 ? -35.303 -3.894 12.516 1.00 71.31 225 VAL A N 1
ATOM 1777 C CA . VAL A 1 225 ? -35.736 -2.488 12.652 1.00 71.31 225 VAL A CA 1
ATOM 1778 C C . VAL A 1 225 ? -37.018 -2.203 11.858 1.00 71.31 225 VAL A C 1
ATOM 1780 O O . VAL A 1 225 ? -37.933 -1.553 12.380 1.00 71.31 225 VAL A O 1
ATOM 1783 N N . LYS A 1 226 ? -37.136 -2.722 10.630 1.00 71.50 226 LYS A N 1
ATOM 1784 C CA . LYS A 1 226 ? -38.364 -2.628 9.817 1.00 71.50 226 LYS A CA 1
ATOM 1785 C C . LYS A 1 226 ? -39.537 -3.300 10.530 1.00 71.50 226 LYS A C 1
ATOM 1787 O O . LYS A 1 226 ? -40.584 -2.682 10.703 1.00 71.50 226 LYS A O 1
ATOM 1792 N N . SER A 1 227 ? -39.328 -4.506 11.063 1.00 70.50 227 SER A N 1
ATOM 1793 C CA . SER A 1 227 ? -40.373 -5.259 11.766 1.00 70.50 227 SER A CA 1
ATOM 1794 C C . SER A 1 227 ? -40.922 -4.546 13.011 1.00 70.50 227 SER A C 1
ATOM 1796 O O . SER A 1 227 ? -42.090 -4.733 13.358 1.00 70.50 227 SER A O 1
ATOM 1798 N N . PHE A 1 228 ? -40.113 -3.709 13.670 1.00 67.62 228 PHE A N 1
ATOM 1799 C CA . PHE A 1 228 ? -40.558 -2.870 14.785 1.00 67.62 228 PHE A CA 1
ATOM 1800 C C . PHE A 1 228 ? -41.325 -1.633 14.320 1.00 67.62 228 PHE A C 1
ATOM 1802 O O . PHE A 1 228 ? -42.343 -1.287 14.925 1.00 67.62 228 PHE A O 1
ATOM 1809 N N . SER A 1 229 ? -40.864 -1.008 13.236 1.00 64.06 229 SER A N 1
ATOM 1810 C CA . SER A 1 229 ? -41.508 0.163 12.630 1.00 64.06 229 SER A CA 1
ATOM 1811 C C . SER A 1 229 ? -42.921 -0.169 12.140 1.00 64.06 229 SER A C 1
ATOM 1813 O O . SER A 1 229 ? -43.846 0.614 12.344 1.00 64.06 229 SER A O 1
ATOM 1815 N N . ASP A 1 230 ? -43.112 -1.373 11.598 1.00 64.88 230 ASP A N 1
ATOM 1816 C CA . ASP A 1 230 ? -44.399 -1.832 11.066 1.00 64.88 230 ASP A CA 1
ATOM 1817 C C . ASP A 1 230 ? -45.417 -2.216 12.150 1.00 64.88 230 ASP A C 1
ATOM 1819 O O . ASP A 1 230 ? -46.624 -2.223 11.901 1.00 64.88 230 ASP A O 1
ATOM 1823 N N . ARG A 1 231 ? -44.965 -2.558 13.364 1.00 59.28 231 ARG A N 1
ATOM 1824 C CA 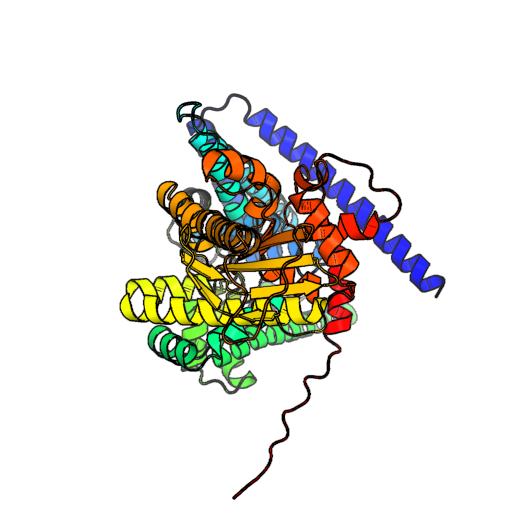. ARG A 1 231 ? -45.840 -3.123 14.408 1.00 59.28 231 ARG A CA 1
ATOM 1825 C C . ARG A 1 231 ? -46.267 -2.134 15.493 1.00 59.28 231 ARG A C 1
ATOM 1827 O O . ARG A 1 231 ? -46.989 -2.544 16.399 1.00 59.28 231 ARG A O 1
ATOM 1834 N N . ASN A 1 232 ? -45.859 -0.861 15.433 1.00 52.59 232 ASN A N 1
ATOM 1835 C CA . ASN A 1 232 ? -46.154 0.140 16.476 1.00 52.59 232 ASN A CA 1
ATOM 1836 C C . ASN A 1 232 ? -45.826 -0.381 17.898 1.00 52.59 232 ASN A C 1
ATOM 1838 O O . ASN A 1 232 ? -46.519 -0.096 18.877 1.00 52.59 232 ASN A O 1
ATOM 1842 N N . VAL A 1 233 ? -44.793 -1.226 18.003 1.00 50.84 233 VAL A N 1
ATOM 1843 C CA . VAL A 1 233 ? -44.430 -1.906 19.249 1.00 50.84 233 VAL A CA 1
ATOM 1844 C C . VAL A 1 233 ? -43.684 -0.907 20.118 1.00 50.84 233 VAL A C 1
ATOM 1846 O O . VAL A 1 233 ? -42.581 -0.484 19.780 1.00 50.84 233 VAL A O 1
ATOM 1849 N N . GLN A 1 234 ? -44.280 -0.537 21.253 1.00 50.09 234 GLN A N 1
ATOM 1850 C CA . GLN A 1 234 ? -43.544 0.134 22.321 1.00 50.09 234 GLN A CA 1
ATOM 1851 C C . GLN A 1 234 ? -42.375 -0.766 22.731 1.00 50.09 234 GLN A C 1
ATOM 1853 O O . GLN A 1 234 ? -42.592 -1.930 23.077 1.00 50.09 234 GLN A O 1
ATOM 1858 N N . PHE A 1 235 ? -41.148 -0.237 22.660 1.00 49.34 235 PHE A N 1
ATOM 1859 C CA . PHE A 1 235 ? -39.947 -0.912 23.151 1.00 49.34 235 PHE A CA 1
ATOM 1860 C C . PHE A 1 235 ? -40.223 -1.415 24.571 1.00 49.34 235 PHE A C 1
ATOM 1862 O O . PHE A 1 235 ? -40.368 -0.617 25.496 1.00 49.34 235 PHE A O 1
ATOM 1869 N N . ARG A 1 236 ? -40.332 -2.737 24.754 1.00 45.09 236 ARG A N 1
ATOM 1870 C CA . ARG A 1 236 ? -40.302 -3.309 26.100 1.00 45.09 236 ARG A CA 1
ATOM 1871 C C . ARG A 1 236 ? -38.920 -3.000 26.664 1.00 45.09 236 ARG A C 1
ATOM 1873 O O . ARG A 1 236 ? -37.927 -3.391 26.057 1.00 45.09 236 ARG A O 1
ATOM 1880 N N . GLU A 1 237 ? -38.873 -2.324 27.810 1.00 44.25 237 GLU A N 1
ATOM 1881 C CA . GLU A 1 237 ? -37.649 -1.919 28.526 1.00 44.25 237 GLU A CA 1
ATOM 1882 C C . GLU A 1 237 ? -36.666 -3.078 28.813 1.00 44.25 237 GLU A C 1
ATOM 1884 O O . GLU A 1 237 ? -35.525 -2.845 29.204 1.00 44.25 237 GLU A O 1
ATOM 1889 N N . GLU A 1 238 ? -37.089 -4.328 28.605 1.00 40.16 238 GLU A N 1
ATOM 1890 C CA . GLU A 1 238 ? -36.349 -5.551 28.925 1.00 40.16 238 GLU A CA 1
ATOM 1891 C C . GLU A 1 238 ? -35.286 -5.945 27.887 1.00 40.16 238 GLU A C 1
ATOM 1893 O O . GLU A 1 238 ? -34.276 -6.541 28.257 1.00 40.16 238 GLU A O 1
ATOM 1898 N N . LEU A 1 239 ? -35.448 -5.590 26.607 1.00 43.16 239 LEU A N 1
ATOM 1899 C CA . LEU A 1 239 ? -34.377 -5.750 25.620 1.00 43.16 239 LEU A CA 1
ATOM 1900 C C . LEU A 1 239 ? -33.584 -4.456 25.602 1.00 43.16 239 LEU A C 1
ATOM 1902 O O . LEU A 1 239 ? -33.993 -3.492 24.956 1.00 43.16 239 LEU A O 1
ATOM 1906 N N . LYS A 1 240 ? -32.452 -4.419 26.316 1.00 51.28 240 LYS A N 1
ATOM 1907 C CA . LYS A 1 240 ? -31.527 -3.287 26.219 1.00 51.28 240 LYS A CA 1
ATOM 1908 C C . LYS A 1 240 ? -31.227 -3.098 24.727 1.00 51.28 240 LYS A C 1
ATOM 1910 O O . LYS A 1 240 ? -30.581 -3.972 24.147 1.00 51.28 240 LYS A O 1
ATOM 1915 N N . PRO A 1 241 ? -31.603 -1.962 24.107 1.00 50.22 241 PRO A N 1
ATOM 1916 C CA . PRO A 1 241 ? -31.333 -1.692 22.689 1.00 50.22 241 PRO A CA 1
ATOM 1917 C C . PRO A 1 241 ? -29.848 -1.848 22.336 1.00 50.22 241 PRO A C 1
ATOM 1919 O O . PRO A 1 241 ? -29.476 -1.995 21.179 1.00 50.22 241 PRO A O 1
ATOM 1922 N N . LYS A 1 242 ? -28.999 -1.851 23.371 1.00 49.12 242 LYS A N 1
ATOM 1923 C CA . LYS A 1 242 ? -27.561 -1.972 23.286 1.00 49.12 242 LYS A CA 1
ATOM 1924 C C . LYS A 1 242 ? -27.029 -3.370 22.939 1.00 49.12 242 LYS A C 1
ATOM 1926 O O . LYS A 1 242 ? -26.014 -3.503 22.264 1.00 49.12 242 LYS A O 1
ATOM 1931 N N . GLU A 1 243 ? -27.677 -4.427 23.404 1.00 49.56 243 GLU A N 1
ATOM 1932 C CA . GLU A 1 243 ? -27.231 -5.790 23.076 1.00 49.56 243 GLU A CA 1
ATOM 1933 C C . GLU A 1 243 ? -27.656 -6.154 21.643 1.00 49.56 243 GLU A C 1
ATOM 1935 O O . GLU A 1 243 ? -26.945 -6.864 20.944 1.00 49.56 243 GLU A O 1
ATOM 1940 N N . LEU A 1 244 ? -28.751 -5.557 21.157 1.00 51.09 244 LEU A N 1
ATOM 1941 C CA . LEU A 1 244 ? -29.277 -5.748 19.802 1.00 51.09 244 LEU A CA 1
ATOM 1942 C C . LEU A 1 244 ? -28.494 -5.015 18.699 1.00 51.09 244 LEU A C 1
ATOM 1944 O O . LEU A 1 244 ? -28.587 -5.418 17.546 1.00 51.09 244 LEU A O 1
ATOM 1948 N N . LEU A 1 245 ? -27.745 -3.954 19.022 1.00 56.16 245 LEU A N 1
ATOM 1949 C CA . LEU A 1 245 ? -27.022 -3.149 18.025 1.00 56.16 245 LEU A CA 1
ATOM 1950 C C . LEU A 1 245 ? -25.562 -3.583 17.804 1.00 56.16 245 LEU A C 1
ATOM 1952 O O . LEU A 1 245 ? -25.029 -3.314 16.731 1.00 56.16 245 LEU A O 1
ATOM 1956 N N . ILE A 1 246 ? -24.912 -4.229 18.787 1.00 57.19 246 ILE A N 1
ATOM 1957 C CA . ILE A 1 246 ? -23.470 -4.562 18.720 1.00 57.19 246 ILE A CA 1
ATOM 1958 C C . ILE A 1 246 ? -23.163 -6.050 18.714 1.00 57.19 246 ILE A C 1
ATOM 1960 O O . ILE A 1 246 ? -22.311 -6.455 17.929 1.00 57.19 246 ILE A O 1
ATOM 1964 N N . ASN A 1 247 ? -23.840 -6.868 19.529 1.00 60.03 247 ASN A N 1
ATOM 1965 C CA . ASN A 1 247 ? -23.607 -8.314 19.502 1.00 60.03 247 ASN A CA 1
ATOM 1966 C C . ASN A 1 247 ? -23.738 -8.931 18.104 1.00 60.03 247 ASN A C 1
ATOM 1968 O O . ASN A 1 247 ? -22.908 -9.779 17.795 1.00 60.03 247 ASN A O 1
ATOM 1972 N N . PRO A 1 248 ? -24.680 -8.522 17.223 1.00 60.19 248 PRO A N 1
ATOM 1973 C CA . PRO A 1 248 ? -24.721 -9.110 15.887 1.00 60.19 248 PRO A CA 1
ATOM 1974 C C . PRO A 1 248 ? -23.494 -8.775 15.033 1.00 60.19 248 PRO A C 1
ATOM 1976 O O . PRO A 1 248 ? -23.273 -9.454 14.049 1.00 60.19 248 PRO A O 1
ATOM 1979 N N . LEU A 1 249 ? -22.696 -7.760 15.378 1.00 71.81 249 LEU A N 1
ATOM 1980 C CA . LEU A 1 249 ? -21.532 -7.339 14.588 1.00 71.81 249 LEU A CA 1
ATOM 1981 C C . LEU A 1 249 ? -20.201 -7.854 15.146 1.00 71.81 249 LEU A C 1
ATOM 1983 O O . LEU A 1 249 ? -19.154 -7.615 14.543 1.00 71.81 249 LEU A O 1
ATOM 1987 N N . ARG A 1 250 ? -20.237 -8.550 16.287 1.00 84.69 250 ARG A N 1
ATOM 1988 C CA . ARG A 1 250 ? -19.108 -9.338 16.773 1.00 84.69 250 ARG A CA 1
ATOM 1989 C C . ARG A 1 250 ? -19.064 -10.660 16.024 1.00 84.69 250 ARG A C 1
ATOM 1991 O O . ARG A 1 250 ? -20.093 -11.259 15.711 1.00 84.69 250 ARG A O 1
ATOM 1998 N N . ILE A 1 251 ? -17.855 -11.109 15.733 1.00 87.69 251 ILE A N 1
ATOM 1999 C CA . ILE A 1 251 ? -17.626 -12.324 14.968 1.00 87.69 251 ILE A CA 1
ATOM 2000 C C . ILE A 1 251 ? -16.885 -13.304 15.861 1.00 87.69 251 ILE A C 1
ATOM 2002 O O . ILE A 1 251 ? -15.783 -13.020 16.330 1.00 87.69 251 ILE A O 1
ATOM 2006 N N . SER A 1 252 ? -17.502 -14.461 16.092 1.00 92.06 252 SER A N 1
ATOM 2007 C CA . SER A 1 252 ? -16.865 -15.556 16.810 1.00 92.06 252 SER A CA 1
ATOM 2008 C C . SER A 1 252 ? -16.116 -16.480 15.836 1.00 92.06 252 SER A C 1
ATOM 2010 O O . SER A 1 252 ? -16.597 -16.732 14.723 1.00 92.06 252 SER A O 1
ATOM 2012 N N . PRO A 1 253 ? -14.968 -17.047 16.246 1.00 95.31 253 PRO A N 1
ATOM 2013 C CA . PRO A 1 253 ? -14.210 -18.003 15.439 1.00 95.31 253 PRO A CA 1
ATOM 2014 C C . PRO A 1 253 ? -15.043 -19.210 14.999 1.00 95.31 253 PRO A C 1
ATOM 2016 O O . PRO A 1 253 ? -14.944 -19.655 13.857 1.00 95.31 253 PRO A O 1
ATOM 2019 N N . GLY A 1 254 ? -15.906 -19.716 15.890 1.00 95.81 254 GLY A N 1
ATOM 2020 C CA . GLY A 1 254 ? -16.798 -20.840 15.597 1.00 95.81 254 GLY A CA 1
ATOM 2021 C C . GLY A 1 254 ? -17.748 -20.540 14.438 1.00 95.81 254 GLY A C 1
ATOM 2022 O O . GLY A 1 254 ? -17.885 -21.351 13.532 1.00 95.81 254 GLY A O 1
ATOM 2023 N N . ARG A 1 255 ? -18.313 -19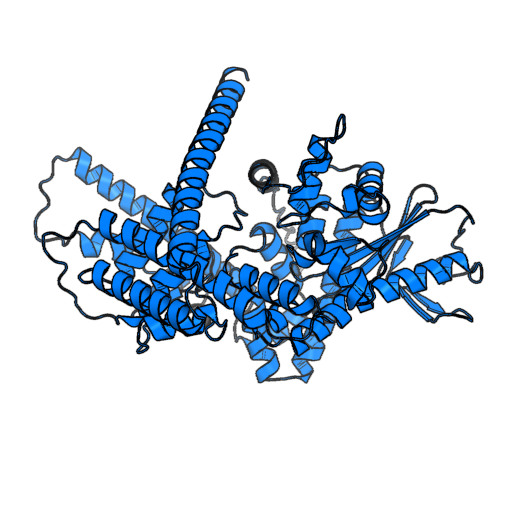.329 14.393 1.00 94.25 255 ARG A N 1
ATOM 2024 C CA . ARG A 1 255 ? -19.226 -18.920 13.320 1.00 94.25 255 ARG A CA 1
ATOM 2025 C C . ARG A 1 255 ? -18.532 -18.825 11.958 1.00 94.25 255 ARG A C 1
ATOM 2027 O O . ARG A 1 255 ? -19.129 -19.181 10.944 1.00 94.25 255 ARG A O 1
ATOM 2034 N N . ILE A 1 256 ? -17.282 -18.360 11.924 1.00 96.50 256 ILE A N 1
ATOM 2035 C CA . ILE A 1 256 ? -16.482 -18.359 10.690 1.00 96.50 256 ILE A CA 1
ATOM 2036 C C . ILE A 1 256 ? -16.152 -19.796 10.280 1.00 96.50 256 ILE A C 1
ATOM 2038 O O . ILE A 1 256 ? -16.305 -20.140 9.109 1.00 96.50 256 ILE A O 1
ATOM 2042 N N . ALA A 1 257 ? -15.736 -20.641 11.226 1.00 97.38 257 ALA A N 1
ATOM 2043 C CA . ALA A 1 257 ? -15.415 -22.042 10.962 1.00 97.38 257 ALA A CA 1
ATOM 2044 C C . ALA A 1 257 ? -16.624 -22.804 10.393 1.00 97.38 257 ALA A C 1
ATOM 2046 O O . ALA A 1 257 ? -16.490 -23.496 9.388 1.00 97.38 257 ALA A O 1
ATOM 2047 N N . ASP A 1 258 ? -17.817 -22.600 10.956 1.00 96.69 258 ASP A N 1
ATOM 2048 C CA . ASP A 1 258 ? -19.059 -23.215 10.476 1.00 96.69 258 ASP A CA 1
ATOM 2049 C C . ASP A 1 258 ? -19.404 -22.788 9.041 1.00 96.69 258 ASP A C 1
ATOM 2051 O O . ASP A 1 258 ? -19.878 -23.598 8.243 1.00 96.69 258 ASP A O 1
ATOM 2055 N N . LYS A 1 259 ? -19.154 -21.519 8.690 1.00 95.94 259 LYS A N 1
ATOM 2056 C CA . LYS A 1 259 ? -19.439 -20.980 7.351 1.00 95.94 259 LYS A CA 1
ATOM 2057 C C . LYS A 1 259 ? -18.410 -21.402 6.305 1.00 95.94 259 LYS A C 1
ATOM 2059 O O . LYS A 1 259 ? -18.769 -21.621 5.152 1.00 95.94 259 LYS A O 1
ATOM 2064 N N . THR A 1 260 ? -17.142 -21.484 6.692 1.00 96.69 260 THR A N 1
ATOM 2065 C CA . THR A 1 260 ? -16.017 -21.686 5.764 1.00 96.69 260 THR A CA 1
ATOM 2066 C C . THR A 1 260 ? -15.526 -23.126 5.693 1.00 96.69 260 THR A C 1
ATOM 2068 O O . THR A 1 260 ? -14.812 -23.475 4.758 1.00 96.69 260 THR A O 1
ATOM 2071 N N . LEU A 1 261 ? -15.891 -23.960 6.671 1.00 95.56 261 LEU A N 1
ATOM 2072 C CA . LEU A 1 261 ? -15.341 -25.299 6.900 1.00 95.56 261 LEU A CA 1
ATOM 2073 C C . LEU A 1 261 ? -13.833 -25.313 7.216 1.00 95.56 261 LEU A C 1
ATOM 2075 O O . LEU A 1 261 ? -13.223 -26.383 7.252 1.00 95.56 261 LEU A O 1
ATOM 2079 N N . ILE A 1 262 ? -13.231 -24.150 7.487 1.00 97.56 262 ILE A N 1
ATOM 2080 C CA . ILE A 1 262 ? -11.858 -24.045 7.988 1.00 97.56 262 ILE A CA 1
ATOM 2081 C C . ILE A 1 262 ? -11.847 -24.434 9.474 1.00 97.56 262 ILE A C 1
ATOM 2083 O O . ILE A 1 262 ? -12.705 -23.968 10.230 1.00 97.56 262 ILE A O 1
ATOM 2087 N N . PRO A 1 263 ? -10.892 -25.265 9.941 1.00 97.44 263 PRO A N 1
ATOM 2088 C CA . PRO A 1 263 ? -10.815 -25.645 11.348 1.00 97.44 263 PRO A CA 1
ATOM 2089 C C . PRO A 1 263 ? -10.753 -24.423 12.270 1.00 97.44 263 PRO A C 1
ATOM 2091 O O . PRO A 1 263 ? -9.952 -23.515 12.046 1.00 97.44 263 PRO A O 1
ATOM 2094 N N . SER A 1 264 ? -11.533 -24.421 13.356 1.00 96.25 264 SER A N 1
ATOM 2095 C CA . SER A 1 264 ? -11.589 -23.282 14.287 1.00 96.25 264 SER A CA 1
ATOM 2096 C C . SER A 1 264 ? -10.225 -22.909 14.874 1.00 96.25 264 SER A C 1
ATOM 2098 O O . SER A 1 264 ? -10.005 -21.748 15.194 1.00 96.25 264 SER A O 1
ATOM 2100 N N . SER A 1 265 ? -9.288 -23.857 14.984 1.00 96.50 265 SER A N 1
ATOM 2101 C CA . SER A 1 265 ? -7.907 -23.575 15.392 1.00 96.50 265 SER A CA 1
ATOM 2102 C C . SER A 1 265 ? -7.165 -22.680 14.395 1.00 96.50 265 SER A C 1
ATOM 2104 O O . SER A 1 265 ? -6.459 -21.774 14.817 1.00 96.50 265 SER A O 1
ATOM 2106 N N . ILE A 1 266 ? -7.349 -22.897 13.089 1.00 98.00 266 ILE A N 1
ATOM 2107 C CA . ILE A 1 266 ? -6.747 -22.073 12.030 1.00 98.00 266 ILE A CA 1
ATOM 2108 C C . ILE A 1 266 ? -7.426 -20.705 11.976 1.00 98.00 266 ILE A C 1
ATOM 2110 O O . ILE A 1 266 ? -6.744 -19.686 11.907 1.00 98.00 266 ILE A O 1
ATOM 2114 N N . VAL A 1 267 ? -8.759 -20.671 12.088 1.00 98.12 267 VAL A N 1
ATOM 2115 C CA . VAL A 1 267 ? -9.507 -19.409 12.196 1.00 98.12 267 VAL A CA 1
ATOM 2116 C C . VAL A 1 267 ? -8.990 -18.583 13.376 1.00 98.12 267 VAL A C 1
ATOM 2118 O O . VAL A 1 267 ? -8.686 -17.410 13.198 1.00 98.12 267 VAL A O 1
ATOM 2121 N N . ASN A 1 268 ? -8.831 -19.192 14.555 1.00 96.81 268 ASN A N 1
ATOM 2122 C CA . ASN A 1 268 ? -8.283 -18.515 15.730 1.00 96.81 268 ASN A CA 1
ATOM 2123 C C . ASN A 1 268 ? -6.885 -17.954 15.475 1.00 96.81 268 ASN A C 1
ATOM 2125 O O . ASN A 1 268 ? -6.675 -16.775 15.731 1.00 96.81 268 ASN A O 1
ATOM 2129 N N . LEU A 1 269 ? -5.965 -18.747 14.913 1.00 96.75 269 LEU A N 1
ATOM 2130 C CA . LEU A 1 269 ? -4.612 -18.277 14.590 1.00 96.75 269 LEU A CA 1
ATOM 2131 C C . LEU A 1 269 ? -4.632 -17.034 13.688 1.00 96.75 269 LEU A C 1
ATOM 2133 O O . LEU A 1 269 ? -3.910 -16.071 13.946 1.00 96.75 269 LEU A O 1
ATOM 2137 N N . ILE A 1 270 ? -5.488 -17.030 12.661 1.00 97.56 270 ILE A N 1
ATOM 2138 C CA . ILE A 1 270 ? -5.639 -15.891 11.748 1.00 97.56 270 ILE A CA 1
ATOM 2139 C C . ILE A 1 270 ? -6.193 -14.668 12.488 1.00 97.56 270 ILE A C 1
ATOM 2141 O O . ILE A 1 270 ? -5.625 -13.579 12.390 1.00 97.56 270 ILE A O 1
ATOM 2145 N N . LEU A 1 271 ? -7.297 -14.825 13.223 1.00 96.44 271 LEU A N 1
ATOM 2146 C CA . LEU A 1 271 ? -7.936 -13.707 13.921 1.00 96.44 271 LEU A CA 1
ATOM 2147 C C . LEU A 1 271 ? -7.016 -13.116 14.991 1.00 96.44 271 LEU A C 1
ATOM 2149 O O . LEU A 1 271 ? -6.887 -11.896 15.060 1.00 96.44 271 LEU A O 1
ATOM 2153 N N . GLU A 1 272 ? -6.336 -13.960 15.771 1.00 94.75 272 GLU A N 1
ATOM 2154 C CA . GLU A 1 272 ? -5.385 -13.538 16.800 1.00 94.75 272 GLU A CA 1
ATOM 2155 C C . GLU A 1 272 ? -4.227 -12.740 16.196 1.00 94.75 272 GLU A C 1
ATOM 2157 O O . GLU A 1 272 ? -3.936 -11.642 16.675 1.00 94.75 272 GLU A O 1
ATOM 2162 N N . HIS A 1 273 ? -3.622 -13.224 15.105 1.00 94.50 273 HIS A N 1
ATOM 2163 C CA . HIS A 1 273 ? -2.492 -12.556 14.449 1.00 94.50 273 HIS A CA 1
ATOM 2164 C C . HIS A 1 273 ? -2.835 -11.136 13.963 1.00 94.50 273 HIS A C 1
ATOM 2166 O O . HIS A 1 273 ? -2.010 -10.221 14.022 1.00 94.50 273 HIS A O 1
ATOM 2172 N N . PHE A 1 274 ? -4.067 -10.923 13.496 1.00 94.19 274 PHE A N 1
ATOM 2173 C CA . PHE A 1 274 ? -4.539 -9.622 13.014 1.00 94.19 274 PHE A CA 1
ATOM 2174 C C . PHE A 1 274 ? -5.383 -8.859 14.044 1.00 94.19 274 PHE A C 1
ATOM 2176 O O . PHE A 1 274 ? -6.073 -7.900 13.682 1.00 94.19 274 PHE A O 1
ATOM 2183 N N . SER A 1 275 ? -5.315 -9.238 15.321 1.00 93.88 275 SER A N 1
ATOM 2184 C CA . SER A 1 275 ? -6.049 -8.574 16.398 1.00 93.88 275 SER A CA 1
ATOM 2185 C C . SER A 1 275 ? -5.186 -7.638 17.243 1.00 93.88 275 SER A C 1
ATOM 2187 O O . SER A 1 275 ? -3.960 -7.722 17.281 1.00 93.88 275 SER A O 1
ATOM 2189 N N . VAL A 1 276 ? -5.857 -6.724 17.935 1.00 92.12 276 VAL A N 1
ATOM 2190 C CA . VAL A 1 276 ? -5.317 -5.908 19.017 1.00 92.12 276 VAL A CA 1
ATOM 2191 C C . VAL A 1 276 ? -6.244 -5.999 20.225 1.00 92.12 276 VAL A C 1
ATOM 2193 O O . VAL A 1 276 ? -7.459 -6.166 20.089 1.00 92.12 276 VAL A O 1
ATOM 2196 N N . ASP A 1 277 ? -5.667 -5.843 21.410 1.00 90.62 277 ASP A N 1
ATOM 2197 C CA . ASP A 1 277 ? -6.400 -5.811 22.672 1.00 90.62 277 ASP A CA 1
ATOM 2198 C C . ASP A 1 277 ? -6.682 -4.379 23.143 1.00 90.62 277 ASP A C 1
ATOM 2200 O O . ASP A 1 277 ? -6.091 -3.398 22.672 1.00 90.62 277 ASP A O 1
ATOM 2204 N N . PHE A 1 278 ? -7.549 -4.265 24.151 1.00 87.69 278 PHE A N 1
ATOM 2205 C CA . PHE A 1 278 ? -7.625 -3.061 24.971 1.00 87.69 278 PHE A CA 1
ATOM 2206 C C . PHE A 1 278 ? -6.259 -2.730 25.573 1.00 87.69 278 PHE A C 1
ATOM 2208 O O . PHE A 1 278 ? -5.543 -3.595 26.079 1.00 87.69 278 PHE A O 1
ATOM 2215 N N . GLN A 1 279 ? -5.904 -1.450 25.539 1.00 83.31 279 GLN A N 1
ATOM 2216 C CA . GLN A 1 279 ? -4.593 -0.984 25.965 1.00 83.31 279 GLN A CA 1
ATOM 2217 C C . GLN A 1 279 ? -4.677 -0.353 27.351 1.00 83.31 279 GLN A C 1
ATOM 2219 O O . GLN A 1 279 ? -5.630 0.348 27.679 1.00 83.31 279 GLN A O 1
ATOM 2224 N N . THR A 1 280 ? -3.626 -0.526 28.149 1.00 80.38 280 THR A N 1
ATOM 2225 C CA . THR A 1 280 ? -3.468 0.169 29.439 1.00 80.38 280 THR A CA 1
ATOM 2226 C C . THR A 1 280 ? -2.770 1.524 29.295 1.00 80.38 280 THR A C 1
ATOM 2228 O O . THR A 1 280 ? -2.420 2.157 30.293 1.00 80.38 280 THR A O 1
ATOM 2231 N N . LEU A 1 281 ? -2.492 1.955 28.061 1.00 85.19 281 LEU A N 1
ATOM 2232 C CA . LEU A 1 281 ? -1.857 3.237 27.787 1.00 85.19 281 LEU A CA 1
ATOM 2233 C C . LEU A 1 281 ? -2.820 4.387 28.083 1.00 85.19 281 LEU A C 1
ATOM 2235 O O . LEU A 1 281 ? -4.027 4.288 27.899 1.00 85.19 281 LEU A O 1
ATOM 2239 N N . ILE A 1 282 ? -2.267 5.523 28.506 1.00 89.50 282 ILE A N 1
ATOM 2240 C CA . ILE A 1 282 ? -3.033 6.769 28.579 1.00 89.50 282 ILE A CA 1
ATOM 2241 C C . ILE A 1 282 ? -3.347 7.208 27.135 1.00 89.50 282 ILE A C 1
ATOM 2243 O O . ILE A 1 282 ? -2.424 7.206 26.316 1.00 89.50 282 ILE A O 1
ATOM 2247 N N . PRO A 1 283 ? -4.576 7.665 26.810 1.00 90.69 283 PRO A N 1
ATOM 2248 C CA . PRO A 1 283 ? -4.958 8.002 25.435 1.00 90.69 283 PRO A CA 1
ATOM 2249 C C . PRO A 1 283 ? -3.999 8.947 24.703 1.00 90.69 283 PRO A C 1
ATOM 2251 O O . PRO A 1 283 ? -3.679 8.734 23.538 1.00 90.69 283 PRO A O 1
ATOM 2254 N N . SER A 1 284 ? -3.486 9.976 25.386 1.00 92.25 284 SER A N 1
ATOM 2255 C CA . SER A 1 284 ? -2.510 10.896 24.796 1.00 92.25 284 SER A CA 1
ATOM 2256 C C . SER A 1 284 ? -1.199 10.198 24.430 1.00 92.25 284 SER A C 1
ATOM 2258 O O . SER A 1 284 ? -0.622 10.500 23.391 1.00 92.25 284 SER A O 1
ATOM 2260 N N . VAL A 1 285 ? -0.738 9.241 25.240 1.00 92.31 285 VAL A N 1
ATOM 2261 C CA . VAL A 1 285 ? 0.473 8.455 24.963 1.00 92.31 285 VAL A CA 1
ATOM 2262 C C . VAL A 1 285 ? 0.261 7.561 23.746 1.00 92.31 285 VAL A C 1
ATOM 2264 O O . VAL A 1 285 ? 1.119 7.563 22.867 1.00 92.31 285 VAL A O 1
ATOM 2267 N N . ALA A 1 286 ? -0.877 6.865 23.659 1.00 91.81 286 ALA A N 1
ATOM 2268 C CA . ALA A 1 286 ? -1.215 6.029 22.505 1.00 91.81 286 ALA A CA 1
ATOM 2269 C C . ALA A 1 286 ? -1.247 6.853 21.204 1.00 91.81 286 ALA A C 1
ATOM 2271 O O . ALA A 1 286 ? -0.594 6.503 20.223 1.00 91.81 286 ALA A O 1
ATOM 2272 N N . VAL A 1 287 ? -1.904 8.019 21.228 1.00 93.44 287 VAL A N 1
ATOM 2273 C CA . VAL A 1 287 ? -1.925 8.953 20.090 1.00 93.44 287 VAL A CA 1
ATOM 2274 C C . VAL A 1 287 ? -0.515 9.442 19.737 1.00 93.44 287 VAL A C 1
ATOM 2276 O O . VAL A 1 287 ? -0.144 9.435 18.569 1.00 93.44 287 VAL A O 1
ATOM 2279 N N . HIS A 1 288 ? 0.314 9.824 20.714 1.00 92.25 288 HIS A N 1
ATOM 2280 C CA . HIS A 1 288 ? 1.697 10.248 20.445 1.00 92.25 288 HIS A CA 1
ATOM 2281 C C . HIS A 1 288 ? 2.567 9.137 19.855 1.00 92.25 288 HIS A C 1
ATOM 2283 O O . HIS A 1 288 ? 3.448 9.434 19.048 1.00 92.25 288 HIS A O 1
ATOM 2289 N N . GLN A 1 289 ? 2.374 7.882 20.267 1.00 90.62 289 GLN A N 1
ATOM 2290 C CA . GLN A 1 289 ? 3.098 6.745 19.695 1.00 90.62 289 GLN A CA 1
ATOM 2291 C C . GLN A 1 289 ? 2.676 6.497 18.245 1.00 90.62 289 GLN A C 1
ATOM 2293 O O . GLN A 1 289 ? 3.545 6.350 17.386 1.00 90.62 289 GLN A O 1
ATOM 2298 N N . TYR A 1 290 ? 1.376 6.559 17.961 1.00 89.06 290 TYR A N 1
ATOM 2299 C CA . TYR A 1 290 ? 0.835 6.477 16.606 1.00 89.06 290 TYR A CA 1
ATOM 2300 C C . TYR A 1 290 ? 1.372 7.589 15.691 1.00 89.06 290 TYR A C 1
ATOM 2302 O O . TYR A 1 290 ? 1.927 7.304 14.636 1.00 89.06 290 TYR A O 1
ATOM 2310 N N . LEU A 1 291 ? 1.341 8.853 16.129 1.00 88.19 291 LEU A N 1
ATOM 2311 C CA . LEU A 1 291 ? 1.873 9.986 15.352 1.00 88.19 291 LEU A CA 1
ATOM 2312 C C . LEU A 1 291 ? 3.385 9.893 15.078 1.00 88.19 291 LEU A C 1
ATOM 2314 O O . LEU A 1 291 ? 3.901 10.566 14.190 1.00 88.19 291 LEU A O 1
ATOM 2318 N N . LYS A 1 292 ? 4.113 9.090 15.861 1.00 83.69 292 LYS A N 1
ATOM 2319 C CA . LYS A 1 292 ? 5.548 8.827 15.684 1.00 83.69 292 LYS A CA 1
ATOM 2320 C C . LYS A 1 292 ? 5.833 7.537 14.914 1.00 83.69 292 LYS A C 1
ATOM 2322 O O . LYS A 1 292 ? 7.006 7.187 14.796 1.00 83.69 292 LYS A O 1
ATOM 2327 N N . ASN A 1 293 ? 4.793 6.854 14.436 1.00 78.56 293 ASN A N 1
ATOM 2328 C CA . ASN A 1 293 ? 4.857 5.542 13.800 1.00 78.56 293 ASN A CA 1
ATOM 2329 C C . ASN A 1 293 ? 5.557 4.476 14.665 1.00 78.56 293 ASN A C 1
ATOM 2331 O O . ASN A 1 293 ? 6.318 3.649 14.176 1.00 78.56 293 ASN A O 1
ATOM 2335 N N . ILE A 1 294 ? 5.366 4.559 15.987 1.00 83.31 294 ILE A N 1
ATOM 2336 C CA . ILE A 1 294 ? 5.895 3.584 16.954 1.00 83.31 294 ILE A CA 1
ATOM 2337 C C . ILE A 1 294 ? 4.897 2.442 17.150 1.00 83.31 294 ILE A C 1
ATOM 2339 O O . ILE A 1 294 ? 5.299 1.297 17.326 1.00 83.31 294 ILE A O 1
ATOM 2343 N N . SER A 1 295 ? 3.603 2.762 17.147 1.00 78.75 295 SER A N 1
ATOM 2344 C CA . SER A 1 295 ? 2.532 1.769 17.213 1.00 78.75 295 SER A CA 1
ATOM 2345 C C . SER A 1 295 ? 2.098 1.390 15.798 1.00 78.75 295 SER A C 1
ATOM 2347 O O . SER A 1 295 ? 1.976 2.294 14.968 1.00 78.75 295 SER A O 1
ATOM 2349 N N . PRO A 1 296 ? 1.830 0.101 15.523 1.00 72.19 296 PRO A N 1
ATOM 2350 C CA . PRO A 1 296 ? 1.309 -0.311 14.228 1.00 72.19 296 PRO A CA 1
ATOM 2351 C C . PRO A 1 296 ? -0.065 0.331 13.966 1.00 72.19 296 PRO A C 1
ATOM 2353 O O . PRO A 1 296 ? -0.804 0.612 14.920 1.00 72.19 296 PRO A O 1
ATOM 2356 N N . PRO A 1 297 ? -0.424 0.564 12.691 1.00 81.44 297 PRO A N 1
ATOM 2357 C CA . PRO A 1 297 ? -1.754 1.037 12.331 1.00 81.44 297 PRO A CA 1
ATOM 2358 C C . PRO A 1 297 ? -2.834 0.033 12.771 1.00 81.44 297 PRO A C 1
ATOM 2360 O O . PRO A 1 297 ? -2.622 -1.180 12.787 1.00 81.44 297 PRO A O 1
ATOM 2363 N N . LEU A 1 298 ? -4.006 0.557 13.134 1.00 88.00 298 LEU A N 1
ATOM 2364 C CA . LEU A 1 298 ? -5.215 -0.218 13.435 1.00 88.00 298 LEU A CA 1
ATOM 2365 C C . LEU A 1 298 ? -6.022 -0.545 12.166 1.00 88.00 298 LEU A C 1
ATOM 2367 O O . LEU A 1 298 ? -6.972 -1.331 12.212 1.00 88.00 298 LEU A O 1
ATOM 2371 N N . PHE A 1 299 ? -5.696 0.082 11.035 1.00 87.00 299 PHE A N 1
ATOM 2372 C CA . PHE A 1 299 ? -6.295 -0.224 9.743 1.00 87.00 299 PHE A CA 1
ATOM 2373 C C . PHE A 1 299 ? -6.002 -1.677 9.343 1.00 87.00 299 PHE A C 1
ATOM 2375 O O . PHE A 1 299 ? -4.886 -2.163 9.503 1.00 87.00 299 PHE A O 1
ATOM 2382 N N . GLY A 1 300 ? -7.030 -2.398 8.896 1.00 88.88 300 GLY A N 1
ATOM 2383 C CA . GLY A 1 300 ? -6.952 -3.831 8.613 1.00 88.88 300 GLY A CA 1
ATOM 2384 C C . GLY A 1 300 ? -6.874 -4.745 9.846 1.00 88.88 300 GLY A C 1
ATOM 2385 O O . GLY A 1 300 ? -6.700 -5.951 9.675 1.00 88.88 300 GLY A O 1
ATOM 2386 N N . LYS A 1 301 ? -7.002 -4.220 11.076 1.00 91.94 301 LYS A N 1
ATOM 2387 C CA . LYS A 1 301 ? -6.940 -5.003 12.325 1.00 91.94 301 LYS A CA 1
ATOM 2388 C C . LYS A 1 301 ? -8.311 -5.171 12.997 1.00 91.94 301 LYS A C 1
ATOM 2390 O O . LYS A 1 301 ? -9.248 -4.392 12.788 1.00 91.94 301 LYS A O 1
ATOM 2395 N N . LEU A 1 302 ? -8.408 -6.194 13.842 1.00 92.75 302 LEU A N 1
ATOM 2396 C CA . LEU A 1 302 ? -9.577 -6.513 14.666 1.00 92.75 302 LEU A CA 1
ATOM 2397 C C . LEU A 1 302 ? -9.339 -6.108 16.122 1.00 92.75 302 LEU A C 1
ATOM 2399 O O . LEU A 1 302 ? -8.232 -6.222 16.627 1.00 92.75 302 LEU A O 1
ATOM 2403 N N . LEU A 1 303 ? -10.383 -5.694 16.825 1.00 91.25 303 LEU A N 1
ATOM 2404 C CA . LEU A 1 303 ? -10.404 -5.638 18.280 1.00 91.25 303 LEU A CA 1
ATOM 2405 C C . LEU A 1 303 ? -10.818 -7.005 18.818 1.00 91.25 303 LEU A C 1
ATOM 2407 O O . LEU A 1 303 ? -11.901 -7.483 18.475 1.00 91.25 303 LEU A O 1
ATOM 2411 N N . ARG A 1 304 ? -9.992 -7.596 19.680 1.00 91.50 304 ARG A N 1
ATOM 2412 C CA . ARG A 1 304 ? -10.350 -8.792 20.443 1.00 91.50 304 ARG A CA 1
ATOM 2413 C C . ARG A 1 304 ? -11.143 -8.412 21.692 1.00 91.50 304 ARG A C 1
ATOM 2415 O O . ARG A 1 304 ? -10.745 -7.531 22.455 1.00 91.50 304 ARG A O 1
ATOM 2422 N N . ILE A 1 305 ? -12.273 -9.080 21.894 1.00 86.75 305 ILE A N 1
ATOM 2423 C CA . ILE A 1 305 ? -13.165 -8.900 23.038 1.00 86.75 305 ILE A CA 1
ATOM 2424 C C . ILE A 1 305 ? -13.543 -10.286 23.541 1.00 86.75 305 ILE A C 1
ATOM 2426 O O . ILE A 1 305 ? -14.416 -10.934 22.970 1.00 86.75 305 ILE A O 1
ATOM 2430 N N . GLU A 1 306 ? -12.890 -10.727 24.616 1.00 86.12 306 GLU A N 1
ATOM 2431 C CA . GLU A 1 306 ? -13.013 -12.111 25.092 1.00 86.12 306 GLU A CA 1
ATOM 2432 C C . GLU A 1 306 ? -12.674 -13.089 23.945 1.00 86.12 306 GLU A C 1
ATOM 2434 O O . GLU A 1 306 ? -11.588 -12.980 23.372 1.00 86.12 306 GLU A O 1
ATOM 2439 N N . ASP A 1 307 ? -13.594 -13.986 23.583 1.00 87.75 307 ASP A N 1
ATOM 2440 C CA . ASP A 1 307 ? -13.438 -14.963 22.494 1.00 87.75 307 ASP A CA 1
ATOM 2441 C C . ASP A 1 307 ? -14.028 -14.479 21.148 1.00 87.75 307 ASP A C 1
ATOM 2443 O O . ASP A 1 307 ? -14.180 -15.258 20.203 1.00 87.75 307 ASP A O 1
ATOM 2447 N N . GLU A 1 308 ? -14.399 -13.200 21.044 1.00 90.94 308 GLU A N 1
ATOM 2448 C CA . GLU A 1 308 ? -15.002 -12.598 19.852 1.00 90.94 308 GLU A CA 1
ATOM 2449 C C . GLU A 1 308 ? -14.166 -11.440 19.295 1.00 90.94 308 GLU A C 1
ATOM 2451 O O . GLU A 1 308 ? -13.312 -10.860 19.967 1.00 90.94 308 GLU A O 1
ATOM 2456 N N . TYR A 1 309 ? -14.440 -11.075 18.042 1.00 92.31 309 TYR A N 1
ATOM 2457 C CA . TYR A 1 309 ? -13.675 -10.074 17.305 1.00 92.31 309 TYR A CA 1
ATOM 2458 C C . TYR A 1 309 ? -14.581 -9.017 16.673 1.00 92.31 309 TYR A C 1
ATOM 2460 O O . TYR A 1 309 ? -15.693 -9.310 16.230 1.00 92.31 309 TYR A O 1
ATOM 2468 N N . LEU A 1 310 ? -14.093 -7.778 16.602 1.00 88.88 310 LEU A N 1
ATOM 2469 C CA . LEU A 1 310 ? -14.787 -6.642 15.996 1.00 88.88 310 LEU A CA 1
ATOM 2470 C C . LEU A 1 310 ? -13.845 -5.873 15.064 1.00 88.88 310 LEU A C 1
ATOM 2472 O O . LEU A 1 310 ? -12.767 -5.460 15.474 1.00 88.88 310 LEU A O 1
ATOM 2476 N N . GLU A 1 311 ? -14.247 -5.609 13.822 1.00 87.25 311 GLU A N 1
ATOM 2477 C CA . GLU A 1 311 ? -13.446 -4.769 12.917 1.00 87.25 311 GLU A CA 1
ATOM 2478 C C . GLU A 1 311 ? -13.346 -3.321 13.439 1.00 87.25 311 GLU A C 1
ATOM 2480 O O . GLU A 1 311 ? -14.368 -2.658 13.668 1.00 87.25 311 GLU A O 1
ATOM 2485 N N . LEU A 1 312 ? -12.115 -2.815 13.578 1.00 84.19 312 LEU A N 1
ATOM 2486 C CA . LEU A 1 312 ? -11.822 -1.478 14.118 1.00 84.19 312 LEU A CA 1
ATOM 2487 C C . LEU A 1 312 ? -12.085 -0.341 13.131 1.00 84.19 312 LEU A C 1
ATOM 2489 O O . LEU A 1 312 ? -12.419 0.777 13.518 1.00 84.19 312 LEU A O 1
ATOM 2493 N N . THR A 1 313 ? -11.917 -0.620 11.845 1.00 82.12 313 THR A N 1
ATOM 2494 C CA . THR A 1 313 ? -12.000 0.357 10.759 1.00 82.12 313 THR A CA 1
ATOM 2495 C C . THR A 1 313 ? -12.861 -0.213 9.626 1.00 82.12 313 THR A C 1
ATOM 2497 O O . THR A 1 313 ? -13.150 -1.410 9.610 1.00 82.12 313 THR A O 1
ATOM 2500 N N . PRO A 1 314 ? -13.352 0.609 8.683 1.00 76.69 314 PRO A N 1
ATOM 2501 C CA . PRO A 1 314 ? -14.088 0.137 7.511 1.00 76.69 314 PRO A CA 1
ATOM 2502 C C . PRO A 1 314 ? -13.118 -0.412 6.446 1.00 76.69 314 PRO A C 1
ATOM 2504 O O . PRO A 1 314 ? -13.119 0.045 5.311 1.00 76.69 314 PRO A O 1
ATOM 2507 N N . SER A 1 315 ? -12.269 -1.361 6.836 1.00 82.69 315 SER A N 1
ATOM 2508 C CA . SER A 1 315 ? -11.263 -2.018 5.993 1.00 82.69 315 SER A CA 1
ATOM 2509 C C . SER A 1 315 ? -11.516 -3.524 5.935 1.00 82.69 315 SER A C 1
ATOM 2511 O O . SER A 1 315 ? -12.350 -4.040 6.684 1.00 82.69 315 SER A O 1
ATOM 2513 N N . ARG A 1 316 ? -10.821 -4.234 5.039 1.00 88.56 316 ARG A N 1
ATOM 2514 C CA . ARG A 1 316 ? -10.744 -5.703 5.088 1.00 88.56 316 ARG A CA 1
ATOM 2515 C C . ARG A 1 316 ? -9.620 -6.143 6.028 1.00 88.56 316 ARG A C 1
ATOM 2517 O O . ARG A 1 316 ? -8.628 -5.435 6.184 1.00 88.56 316 ARG A O 1
ATOM 2524 N N . LEU A 1 317 ? -9.753 -7.334 6.619 1.00 93.00 317 LEU A N 1
ATOM 2525 C CA . LEU A 1 317 ? -8.696 -7.928 7.444 1.00 93.00 317 LEU A CA 1
ATOM 2526 C C . LEU A 1 317 ? -7.363 -7.949 6.679 1.00 93.00 317 LEU A C 1
ATOM 2528 O O . LEU A 1 317 ? -7.316 -8.409 5.539 1.00 93.00 317 LEU A O 1
ATOM 2532 N N . GLY A 1 318 ? -6.297 -7.449 7.301 1.00 91.50 318 GLY A N 1
ATOM 2533 C CA . GLY A 1 318 ? -4.951 -7.396 6.729 1.00 91.50 318 GLY A CA 1
ATOM 2534 C C . GLY A 1 318 ? -4.745 -6.366 5.612 1.00 91.50 318 GLY A C 1
ATOM 2535 O O . GLY A 1 318 ? -3.645 -6.303 5.074 1.00 91.50 3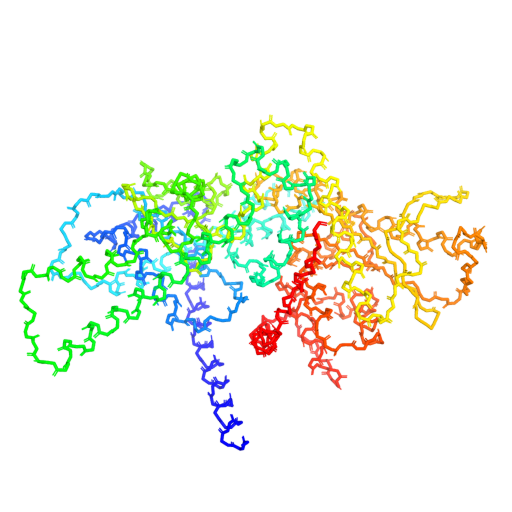18 GLY A O 1
ATOM 2536 N N . GLN A 1 319 ? -5.737 -5.541 5.264 1.00 89.00 319 GLN A N 1
ATOM 2537 C CA . GLN A 1 319 ? -5.550 -4.482 4.264 1.00 89.00 319 GLN A CA 1
ATOM 2538 C C . GLN A 1 319 ? -4.409 -3.538 4.682 1.00 89.00 319 GLN A C 1
ATOM 2540 O O . GLN A 1 319 ? -4.321 -3.166 5.856 1.00 89.00 319 GLN A O 1
ATOM 2545 N N . ASP A 1 320 ? -3.522 -3.197 3.742 1.00 85.00 320 ASP A N 1
ATOM 2546 C CA . ASP A 1 320 ? -2.270 -2.434 3.928 1.00 85.00 320 ASP A CA 1
ATOM 2547 C C . ASP A 1 320 ? -1.214 -3.084 4.856 1.00 85.00 320 ASP A C 1
ATOM 2549 O O . ASP A 1 320 ? -0.087 -2.600 4.922 1.00 85.00 320 ASP A O 1
ATOM 2553 N N . THR A 1 321 ? -1.544 -4.142 5.608 1.00 87.06 321 THR A N 1
ATOM 2554 C CA . THR A 1 321 ? -0.694 -4.661 6.702 1.00 87.06 321 THR A CA 1
ATOM 2555 C C . THR A 1 321 ? -0.349 -6.141 6.585 1.00 87.06 321 THR A C 1
ATOM 2557 O O . THR A 1 321 ? 0.502 -6.617 7.336 1.00 87.06 321 THR A O 1
ATOM 2560 N N . PHE A 1 322 ? -0.986 -6.886 5.678 1.00 92.00 322 PHE A N 1
ATOM 2561 C CA . PHE A 1 322 ? -0.831 -8.335 5.550 1.00 92.00 322 PHE A CA 1
ATOM 2562 C C . PHE A 1 322 ? 0.616 -8.734 5.256 1.00 92.00 322 PHE A C 1
ATOM 2564 O O . PHE A 1 322 ? 1.211 -9.497 6.017 1.00 92.00 322 PHE A O 1
ATOM 2571 N N . ARG A 1 323 ? 1.187 -8.175 4.181 1.00 91.69 323 ARG A N 1
ATOM 2572 C CA . ARG A 1 323 ? 2.565 -8.453 3.766 1.00 91.69 323 ARG A CA 1
ATOM 2573 C C . ARG A 1 323 ? 3.561 -8.034 4.844 1.00 91.69 323 ARG A C 1
ATOM 2575 O O . ARG A 1 323 ? 4.381 -8.852 5.238 1.00 91.69 323 ARG A O 1
ATOM 2582 N N . ASP A 1 324 ? 3.445 -6.806 5.346 1.00 88.12 324 ASP A N 1
ATOM 2583 C CA . ASP A 1 324 ? 4.355 -6.266 6.363 1.00 88.12 324 ASP A CA 1
ATOM 2584 C C . ASP A 1 324 ? 4.337 -7.117 7.646 1.00 88.12 324 ASP A C 1
ATOM 2586 O O . ASP A 1 324 ? 5.394 -7.437 8.179 1.00 88.12 324 ASP A O 1
ATOM 2590 N N . SER A 1 325 ? 3.156 -7.571 8.093 1.00 89.81 325 SER A N 1
ATOM 2591 C CA . SER A 1 325 ? 3.035 -8.418 9.294 1.00 89.81 325 SER A CA 1
ATOM 2592 C C . SER A 1 325 ? 3.742 -9.772 9.124 1.00 89.81 325 SER A C 1
ATOM 2594 O O . SER A 1 325 ? 4.377 -10.255 10.059 1.00 89.81 325 SER A O 1
ATOM 2596 N N . PHE A 1 326 ? 3.658 -10.377 7.934 1.00 94.19 326 PHE A N 1
ATOM 2597 C CA . PHE A 1 326 ? 4.387 -11.608 7.615 1.00 94.19 326 PHE A CA 1
ATOM 2598 C C . PHE A 1 326 ? 5.896 -11.367 7.491 1.00 94.19 326 PHE A C 1
ATOM 2600 O O . PHE A 1 326 ? 6.688 -12.121 8.050 1.00 94.19 326 PHE A O 1
ATOM 2607 N N . GLU A 1 327 ? 6.301 -10.323 6.770 1.00 93.25 327 GLU A N 1
ATOM 2608 C CA . GLU A 1 327 ? 7.709 -10.025 6.504 1.00 93.25 327 GLU A CA 1
ATOM 2609 C C . GLU A 1 327 ? 8.481 -9.653 7.766 1.00 93.25 327 GLU A C 1
ATOM 2611 O O . GLU A 1 327 ? 9.627 -10.076 7.917 1.00 93.25 327 GLU A O 1
ATOM 2616 N N . ASP A 1 328 ? 7.861 -8.906 8.679 1.00 89.75 328 ASP A N 1
ATOM 2617 C CA . ASP A 1 328 ? 8.466 -8.575 9.966 1.00 89.75 328 ASP A CA 1
ATOM 2618 C C . ASP A 1 328 ? 8.667 -9.842 10.814 1.00 89.75 328 ASP A C 1
ATOM 2620 O O . ASP A 1 328 ? 9.762 -10.058 11.334 1.00 89.75 328 ASP A O 1
ATOM 2624 N N . LEU A 1 329 ? 7.674 -10.739 10.868 1.00 93.06 329 LEU A N 1
ATOM 2625 C CA . LEU A 1 329 ? 7.795 -12.010 11.589 1.00 93.06 329 LEU A CA 1
ATOM 2626 C C . LEU A 1 329 ? 8.848 -12.942 10.964 1.00 93.06 329 LEU A C 1
ATOM 2628 O O . LEU A 1 329 ? 9.630 -13.568 11.683 1.00 93.06 329 LEU A O 1
ATOM 2632 N N . LEU A 1 330 ? 8.892 -13.032 9.633 1.00 95.31 330 LEU A N 1
ATOM 2633 C CA . LEU A 1 330 ? 9.879 -13.841 8.918 1.00 95.31 330 LEU A CA 1
ATOM 2634 C C . LEU A 1 330 ? 11.296 -13.311 9.153 1.00 95.31 330 LEU A C 1
ATOM 2636 O O . LEU A 1 330 ? 12.200 -14.083 9.451 1.00 95.31 330 LEU A O 1
ATOM 2640 N N . LEU A 1 331 ? 11.493 -11.994 9.075 1.00 91.56 331 LEU A N 1
ATOM 2641 C CA . LEU A 1 331 ? 12.804 -11.389 9.296 1.00 91.56 331 LEU A CA 1
ATOM 2642 C C . LEU A 1 331 ? 13.296 -11.566 10.740 1.00 91.56 331 LEU A C 1
ATOM 2644 O O . LEU A 1 331 ? 14.495 -11.718 10.962 1.00 91.56 331 LEU A O 1
ATOM 2648 N N . GLU A 1 332 ? 12.392 -11.537 11.721 1.00 91.19 332 GLU A N 1
ATOM 2649 C CA . GLU A 1 332 ? 12.730 -11.787 13.127 1.00 91.19 332 GLU A CA 1
ATOM 2650 C C . GLU A 1 332 ? 13.071 -13.256 13.413 1.00 91.19 332 GLU A C 1
ATOM 2652 O O . GLU A 1 332 ? 13.844 -13.532 14.334 1.00 91.19 332 GLU A O 1
ATOM 2657 N N . SER A 1 333 ? 12.506 -14.191 12.646 1.00 93.19 333 SER A N 1
ATOM 2658 C CA . SER A 1 333 ? 12.639 -15.631 12.888 1.00 93.19 333 SER A CA 1
ATOM 2659 C C . SER A 1 333 ? 13.739 -16.305 12.064 1.00 93.19 333 SER A C 1
ATOM 2661 O O . SER A 1 333 ? 14.474 -17.123 12.621 1.00 93.19 333 SER A O 1
ATOM 2663 N N . ASP A 1 334 ? 13.884 -15.972 10.777 1.00 95.06 334 ASP A N 1
ATOM 2664 C CA . ASP A 1 334 ? 14.825 -16.619 9.855 1.00 95.06 334 ASP A CA 1
ATOM 2665 C C . ASP A 1 334 ? 15.251 -15.688 8.694 1.00 95.06 334 ASP A C 1
ATOM 2667 O O . ASP A 1 334 ? 14.569 -15.537 7.675 1.00 95.06 334 ASP A O 1
ATOM 2671 N N . GLU A 1 335 ? 16.436 -15.080 8.826 1.00 93.75 335 GLU A N 1
ATOM 2672 C CA . GLU A 1 335 ? 17.017 -14.182 7.815 1.00 93.75 335 GLU A CA 1
ATOM 2673 C C . GLU A 1 335 ? 17.336 -14.901 6.486 1.00 93.75 335 GLU A C 1
ATOM 2675 O O . GLU A 1 335 ? 17.231 -14.303 5.412 1.00 93.75 335 GLU A O 1
ATOM 2680 N N . GLU A 1 336 ? 17.686 -16.193 6.513 1.00 94.69 336 GLU A N 1
ATOM 2681 C CA . GLU A 1 336 ? 17.991 -16.954 5.295 1.00 94.69 336 GLU A CA 1
ATOM 2682 C C . GLU A 1 336 ? 16.713 -17.255 4.503 1.00 94.69 336 GLU A C 1
ATOM 2684 O O . GLU A 1 336 ? 16.676 -17.093 3.273 1.00 94.69 336 GLU A O 1
ATOM 2689 N N . GLN A 1 337 ? 15.637 -17.638 5.194 1.00 95.50 337 GLN A N 1
ATOM 2690 C CA . GLN A 1 337 ? 14.326 -17.778 4.568 1.00 95.50 337 GLN A CA 1
ATOM 2691 C C . GLN A 1 337 ? 13.789 -16.434 4.069 1.00 95.50 337 GLN A C 1
ATOM 2693 O O . GLN A 1 337 ? 13.231 -16.401 2.970 1.00 95.50 337 GLN A O 1
ATOM 2698 N N . PHE A 1 338 ? 14.019 -15.328 4.786 1.00 94.88 338 PHE A N 1
ATOM 2699 C CA . PHE A 1 338 ? 13.666 -13.986 4.313 1.00 94.88 338 PHE A CA 1
ATOM 2700 C C . PHE A 1 338 ? 14.331 -13.658 2.970 1.00 94.88 338 PHE A C 1
ATOM 2702 O O . PHE A 1 338 ? 13.660 -13.250 2.021 1.00 94.88 338 PHE A O 1
ATOM 2709 N N . GLU A 1 339 ? 15.633 -13.911 2.834 1.00 94.25 339 GLU A N 1
ATOM 2710 C CA . GLU A 1 339 ? 16.362 -13.736 1.571 1.00 94.25 339 GLU A CA 1
ATOM 2711 C C . GLU A 1 339 ? 15.819 -14.641 0.453 1.00 94.25 339 GLU A C 1
ATOM 2713 O O . GLU A 1 339 ? 15.699 -14.243 -0.711 1.00 94.25 339 GLU A O 1
ATOM 2718 N N . SER A 1 340 ? 15.461 -15.877 0.798 1.00 95.75 340 SER A N 1
ATOM 2719 C CA . SER A 1 340 ? 14.874 -16.847 -0.127 1.00 95.75 340 SER A CA 1
ATOM 2720 C C . SER A 1 340 ? 13.490 -16.419 -0.632 1.00 95.75 340 SER A C 1
ATOM 2722 O O . SER A 1 340 ? 13.198 -16.581 -1.826 1.00 95.75 340 SER A O 1
ATOM 2724 N N . TYR A 1 341 ? 12.669 -15.858 0.260 1.00 96.31 341 TYR A N 1
ATOM 2725 C CA . TYR A 1 341 ? 11.377 -15.239 -0.023 1.00 96.31 341 TYR A CA 1
ATOM 2726 C C . TYR A 1 341 ? 11.540 -13.985 -0.887 1.00 96.31 341 TYR A C 1
ATOM 2728 O O . TYR A 1 341 ? 10.904 -13.890 -1.935 1.00 96.31 341 TYR A O 1
ATOM 2736 N N . SER A 1 342 ? 12.443 -13.075 -0.513 1.00 94.38 342 SER A N 1
ATOM 2737 C CA . SER A 1 342 ? 12.691 -11.811 -1.217 1.00 94.38 342 SER A CA 1
ATOM 2738 C C . SER A 1 342 ? 13.055 -12.032 -2.690 1.00 94.38 342 SER A C 1
ATOM 2740 O O . SER A 1 342 ? 12.486 -11.392 -3.578 1.00 94.38 342 SER A O 1
ATOM 2742 N N . ARG A 1 343 ? 13.907 -13.028 -2.985 1.00 95.12 343 ARG A N 1
ATOM 2743 C CA . ARG A 1 343 ? 14.229 -13.424 -4.372 1.00 95.12 343 ARG A CA 1
ATOM 2744 C C . ARG A 1 343 ? 13.006 -13.925 -5.140 1.00 95.12 343 ARG A C 1
ATOM 2746 O O . ARG A 1 343 ? 12.763 -13.472 -6.252 1.00 95.12 343 ARG A O 1
ATOM 2753 N N . ALA A 1 344 ? 12.217 -14.818 -4.538 1.00 96.44 344 ALA A N 1
ATOM 2754 C CA . ALA A 1 344 ? 11.014 -15.355 -5.178 1.00 96.44 344 ALA A CA 1
ATOM 2755 C C . ALA A 1 344 ? 9.964 -14.259 -5.430 1.00 96.44 344 ALA A C 1
ATOM 2757 O O . ALA A 1 344 ? 9.369 -14.201 -6.504 1.00 96.44 344 ALA A O 1
ATOM 2758 N N . ARG A 1 345 ? 9.779 -13.345 -4.470 1.00 95.88 345 ARG A N 1
ATOM 2759 C CA . ARG A 1 345 ? 8.934 -12.151 -4.603 1.00 95.88 345 ARG A CA 1
ATOM 2760 C C . ARG A 1 345 ? 9.403 -11.264 -5.760 1.00 95.88 345 ARG A C 1
ATOM 2762 O O . ARG A 1 345 ? 8.563 -10.791 -6.525 1.00 95.88 345 ARG A O 1
ATOM 2769 N N . GLY A 1 346 ? 10.716 -11.075 -5.917 1.00 95.38 346 GLY A N 1
ATOM 2770 C CA . GLY A 1 346 ? 11.335 -10.384 -7.055 1.00 95.38 346 GLY A CA 1
ATOM 2771 C C . GLY A 1 346 ? 10.927 -10.977 -8.402 1.00 95.38 346 GLY A C 1
ATOM 2772 O O . GLY A 1 346 ? 10.290 -10.294 -9.203 1.00 95.38 346 GLY A O 1
ATOM 2773 N N . GLU A 1 347 ? 11.182 -12.271 -8.593 1.00 96.19 347 GLU A N 1
ATOM 2774 C CA . GLU A 1 347 ? 10.856 -13.008 -9.826 1.00 96.19 347 GLU A CA 1
ATOM 2775 C C . GLU A 1 347 ? 9.352 -12.957 -10.160 1.00 96.19 347 GLU A C 1
ATOM 2777 O O . GLU A 1 347 ? 8.950 -12.788 -11.314 1.00 96.19 347 GLU A O 1
ATOM 2782 N N . ILE A 1 348 ? 8.490 -13.077 -9.145 1.00 97.25 348 ILE A N 1
ATOM 2783 C CA . ILE A 1 348 ? 7.033 -12.982 -9.316 1.00 97.25 348 ILE A CA 1
ATOM 2784 C C . ILE A 1 348 ? 6.630 -11.566 -9.742 1.00 97.25 348 ILE A C 1
ATOM 2786 O O . ILE A 1 348 ? 5.813 -11.412 -10.648 1.00 97.25 348 ILE A O 1
ATOM 2790 N N . THR A 1 349 ? 7.214 -10.538 -9.125 1.00 96.75 349 THR A N 1
ATOM 2791 C CA . THR A 1 349 ? 6.941 -9.128 -9.450 1.00 96.75 349 THR A CA 1
ATOM 2792 C C . THR A 1 349 ? 7.347 -8.812 -10.894 1.00 96.75 349 THR A C 1
ATOM 2794 O O . THR A 1 349 ? 6.567 -8.207 -11.631 1.00 96.75 349 THR A O 1
ATOM 2797 N N . GLU A 1 350 ? 8.525 -9.271 -11.327 1.00 97.56 350 GLU A N 1
ATOM 2798 C CA . GLU A 1 350 ? 9.007 -9.161 -12.713 1.00 97.56 350 GLU A CA 1
ATOM 2799 C C . GLU A 1 350 ? 8.041 -9.806 -13.707 1.00 97.56 350 GLU A C 1
ATOM 2801 O O . GLU A 1 350 ? 7.658 -9.188 -14.706 1.00 97.56 350 GLU A O 1
ATOM 2806 N N . ARG A 1 351 ? 7.584 -11.028 -13.409 1.00 97.62 351 ARG A N 1
ATOM 2807 C CA . ARG A 1 351 ? 6.607 -11.736 -14.241 1.00 97.62 351 ARG A CA 1
ATOM 2808 C C . ARG A 1 351 ? 5.300 -10.951 -14.370 1.00 97.62 351 ARG A C 1
ATOM 2810 O O . ARG A 1 351 ? 4.814 -10.777 -15.485 1.00 97.62 351 ARG A O 1
ATOM 2817 N N . ILE A 1 352 ? 4.747 -10.449 -13.265 1.00 98.00 352 ILE A N 1
ATOM 2818 C CA . ILE A 1 352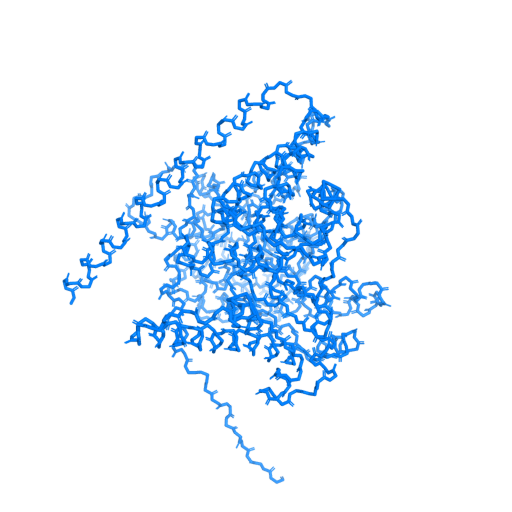 ? 3.486 -9.689 -13.283 1.00 98.00 352 ILE A CA 1
ATOM 2819 C C . ILE A 1 352 ? 3.639 -8.399 -14.101 1.00 98.00 352 ILE A C 1
ATOM 2821 O O . ILE A 1 352 ? 2.765 -8.071 -14.909 1.00 98.00 352 ILE A O 1
ATOM 2825 N N . ALA A 1 353 ? 4.754 -7.679 -13.941 1.00 97.88 353 ALA A N 1
ATOM 2826 C CA . ALA A 1 353 ? 5.045 -6.488 -14.736 1.00 97.88 353 ALA A CA 1
ATOM 2827 C C . ALA A 1 353 ? 5.157 -6.822 -16.236 1.00 97.88 353 ALA A C 1
ATOM 2829 O O . ALA A 1 353 ? 4.588 -6.118 -17.075 1.00 97.88 353 ALA A O 1
ATOM 2830 N N . SER A 1 354 ? 5.825 -7.929 -16.574 1.00 98.19 354 SER A N 1
ATOM 2831 C CA . SER A 1 354 ? 5.933 -8.436 -17.945 1.00 98.19 354 SER A CA 1
ATOM 2832 C C . SER A 1 354 ? 4.568 -8.738 -18.557 1.00 98.19 354 SER A C 1
ATOM 2834 O O . SER A 1 354 ? 4.276 -8.289 -19.667 1.00 98.19 354 SER A O 1
ATOM 2836 N N . GLU A 1 355 ? 3.690 -9.429 -17.828 1.00 97.31 355 GLU A N 1
ATOM 2837 C CA . GLU A 1 355 ? 2.323 -9.738 -18.261 1.00 97.31 355 GLU A CA 1
ATOM 2838 C C . GLU A 1 355 ? 1.480 -8.467 -18.456 1.00 97.31 355 GLU A C 1
ATOM 2840 O O . GLU A 1 355 ? 0.747 -8.348 -19.442 1.00 97.31 355 GLU A O 1
ATOM 2845 N N . ALA A 1 356 ? 1.590 -7.490 -17.550 1.00 96.75 356 ALA A N 1
ATOM 2846 C CA . ALA A 1 356 ? 0.885 -6.213 -17.651 1.00 96.75 356 ALA A CA 1
ATOM 2847 C C . ALA A 1 356 ? 1.308 -5.418 -18.899 1.00 96.75 356 ALA A C 1
ATOM 2849 O O . ALA A 1 356 ? 0.460 -4.980 -19.677 1.00 96.75 356 ALA A O 1
ATOM 2850 N N . ILE A 1 357 ? 2.610 -5.289 -19.157 1.00 97.38 357 ILE A N 1
ATOM 2851 C CA . ILE A 1 357 ? 3.110 -4.562 -20.335 1.00 97.38 357 ILE A CA 1
ATOM 2852 C C . ILE A 1 357 ? 2.830 -5.346 -21.618 1.00 97.38 357 ILE A C 1
ATOM 2854 O O . ILE A 1 357 ? 2.466 -4.751 -22.631 1.00 97.38 357 ILE A O 1
ATOM 2858 N N . SER A 1 358 ? 2.909 -6.678 -21.576 1.00 96.94 358 SER A N 1
ATOM 2859 C CA . SER A 1 358 ? 2.579 -7.531 -22.722 1.00 96.94 358 SER A CA 1
ATOM 2860 C C . SER A 1 358 ? 1.119 -7.387 -23.150 1.00 96.94 358 SER A C 1
ATOM 2862 O O . SER A 1 358 ? 0.835 -7.437 -24.347 1.00 96.94 358 SER A O 1
ATOM 2864 N N . ARG A 1 359 ? 0.190 -7.150 -22.211 1.00 95.38 359 ARG A N 1
ATOM 2865 C CA . ARG A 1 359 ? -1.212 -6.823 -22.528 1.00 95.38 359 ARG A CA 1
ATOM 2866 C C . ARG A 1 359 ? -1.333 -5.505 -23.289 1.00 95.38 359 ARG A C 1
ATOM 2868 O O . ARG A 1 359 ? -2.030 -5.462 -24.300 1.00 95.38 359 ARG A O 1
ATOM 2875 N N . ILE A 1 360 ? -0.599 -4.476 -22.864 1.00 95.31 360 ILE A N 1
ATOM 2876 C CA . ILE A 1 360 ? -0.564 -3.171 -23.541 1.00 95.31 360 ILE A CA 1
ATOM 2877 C C . ILE A 1 360 ? 0.031 -3.318 -24.949 1.00 95.31 360 ILE A C 1
ATOM 2879 O O . ILE A 1 360 ? -0.588 -2.914 -25.931 1.00 95.31 360 ILE A O 1
ATOM 2883 N N . PHE A 1 361 ? 1.211 -3.940 -25.062 1.00 95.38 361 PHE A N 1
ATOM 2884 C CA . PHE A 1 361 ? 1.950 -4.119 -26.319 1.00 95.38 361 PHE A CA 1
ATOM 2885 C C . PHE A 1 361 ? 1.358 -5.190 -27.244 1.00 95.38 361 PHE A C 1
ATOM 2887 O O . PHE A 1 361 ? 1.722 -5.249 -28.420 1.00 95.38 361 PHE A O 1
ATOM 2894 N N . LYS A 1 362 ? 0.449 -6.027 -26.729 1.00 94.69 362 LYS A N 1
ATOM 2895 C CA . LYS A 1 362 ? -0.146 -7.191 -27.407 1.00 94.69 362 LYS A CA 1
ATOM 2896 C C . LYS A 1 362 ? 0.907 -8.172 -27.941 1.00 94.69 362 LYS A C 1
ATOM 2898 O O . LYS A 1 362 ? 0.722 -8.783 -28.992 1.00 94.69 362 LYS A O 1
ATOM 2903 N N . LYS A 1 363 ? 2.025 -8.305 -27.220 1.00 94.75 363 LYS A N 1
ATOM 2904 C CA . LYS A 1 363 ? 3.135 -9.221 -27.518 1.00 94.75 363 LYS A CA 1
ATOM 2905 C C . LYS A 1 363 ? 4.028 -9.427 -26.302 1.00 94.75 363 LYS A C 1
ATOM 2907 O O . LYS A 1 363 ? 4.050 -8.589 -25.410 1.00 94.75 363 LYS A O 1
ATOM 2912 N N . SER A 1 364 ? 4.791 -10.513 -26.321 1.00 94.75 364 SER A N 1
ATOM 2913 C CA . SER A 1 364 ? 5.850 -10.787 -25.350 1.00 94.75 364 SER A CA 1
ATOM 2914 C C . SER A 1 364 ? 7.014 -9.791 -25.473 1.00 94.75 364 SER A C 1
ATOM 2916 O O . SER A 1 364 ? 7.205 -9.207 -26.548 1.00 94.75 364 SER A O 1
ATOM 2918 N N . PRO A 1 365 ? 7.809 -9.607 -24.403 1.00 94.69 365 PRO A N 1
ATOM 2919 C CA . PRO A 1 365 ? 9.023 -8.805 -24.474 1.00 94.69 365 PRO A CA 1
ATOM 2920 C C . PRO A 1 365 ? 10.002 -9.373 -25.512 1.00 94.69 365 PRO A C 1
ATOM 2922 O O . PRO A 1 365 ? 10.098 -10.585 -25.703 1.00 94.69 365 PRO A O 1
ATOM 2925 N N . LEU A 1 366 ? 10.746 -8.481 -26.167 1.00 91.88 366 LEU A N 1
ATOM 2926 C CA . LEU A 1 366 ? 11.852 -8.818 -27.064 1.00 91.88 366 LEU A CA 1
ATOM 2927 C C . LEU A 1 366 ? 12.999 -9.490 -26.298 1.00 91.88 366 LEU A C 1
ATOM 2929 O O . LEU A 1 366 ? 13.601 -10.435 -26.797 1.00 91.88 366 LEU A O 1
ATOM 2933 N N . LEU A 1 367 ? 13.290 -9.003 -25.089 1.00 92.06 367 LEU A N 1
ATOM 2934 C CA . LEU A 1 367 ? 14.244 -9.608 -24.163 1.00 92.06 367 LEU A CA 1
ATOM 2935 C C . LEU A 1 367 ? 13.637 -9.685 -22.770 1.00 92.06 367 LEU A C 1
ATOM 2937 O O . LEU A 1 367 ? 12.954 -8.752 -22.352 1.00 92.06 367 LEU A O 1
ATOM 2941 N N . SER A 1 368 ? 13.960 -10.748 -22.042 1.00 93.31 368 SER A N 1
ATOM 2942 C CA . SER A 1 368 ? 13.643 -10.887 -20.624 1.00 93.31 368 SER A CA 1
ATOM 2943 C C . SER A 1 368 ? 14.848 -11.451 -19.879 1.00 93.31 368 SER A C 1
ATOM 2945 O O . SER A 1 368 ? 15.501 -12.366 -20.393 1.00 93.31 368 SER A O 1
ATOM 2947 N N . ASN A 1 369 ? 15.153 -10.872 -18.715 1.00 92.75 369 ASN A N 1
ATOM 2948 C CA . ASN A 1 369 ? 16.257 -11.239 -17.819 1.00 92.75 369 ASN A CA 1
ATOM 2949 C C . ASN A 1 369 ? 17.574 -11.412 -18.594 1.00 92.75 369 ASN A C 1
ATOM 2951 O O . ASN A 1 369 ? 18.275 -12.429 -18.532 1.00 92.75 369 ASN A O 1
ATOM 2955 N N . PHE A 1 370 ? 17.853 -10.426 -19.453 1.00 90.69 370 PHE A N 1
ATOM 2956 C CA . PHE A 1 370 ? 18.947 -10.490 -20.409 1.00 90.69 370 PHE A CA 1
ATOM 2957 C C . PHE A 1 370 ? 20.212 -9.884 -19.818 1.00 90.69 370 PHE A C 1
ATOM 2959 O O . PHE A 1 370 ? 20.311 -8.678 -19.593 1.00 90.69 370 PHE A O 1
ATOM 2966 N N . LYS A 1 371 ? 21.222 -10.735 -19.639 1.00 90.44 371 LYS A N 1
ATOM 2967 C CA . LYS A 1 371 ? 22.553 -10.326 -19.198 1.00 90.44 371 LYS A CA 1
ATOM 2968 C C . LYS A 1 371 ? 23.366 -9.813 -20.373 1.00 90.44 371 LYS A C 1
ATOM 2970 O O . LYS A 1 371 ? 23.515 -10.497 -21.385 1.00 90.44 371 LYS A O 1
ATOM 2975 N N . PHE A 1 372 ? 23.944 -8.633 -20.207 1.00 85.56 372 PHE A N 1
ATOM 2976 C CA . PHE A 1 372 ? 24.749 -7.981 -21.225 1.00 85.56 372 PHE A CA 1
ATOM 2977 C C . PHE A 1 372 ? 26.143 -7.642 -20.705 1.00 85.56 372 PHE A C 1
ATOM 2979 O O . PHE A 1 372 ? 26.363 -7.373 -19.523 1.00 85.56 372 PHE A O 1
ATOM 2986 N N . THR A 1 373 ? 27.115 -7.672 -21.610 1.00 83.00 373 THR A N 1
ATOM 2987 C CA . THR A 1 373 ? 28.490 -7.239 -21.356 1.00 83.00 373 THR A CA 1
ATOM 2988 C C . THR A 1 373 ? 28.999 -6.511 -22.591 1.00 83.00 373 THR A C 1
ATOM 2990 O O . THR A 1 373 ? 28.899 -7.019 -23.703 1.00 83.00 373 THR A O 1
ATOM 2993 N N . SER A 1 374 ? 29.547 -5.325 -22.386 1.00 77.44 374 SER A N 1
ATOM 2994 C CA . SER A 1 374 ? 30.253 -4.512 -23.368 1.00 77.44 374 SER A CA 1
ATOM 2995 C C . SER A 1 374 ? 31.590 -4.071 -22.778 1.00 77.44 374 SER A C 1
ATOM 2997 O O . SER A 1 374 ? 31.900 -4.365 -21.618 1.00 77.44 374 SER A O 1
ATOM 2999 N N . LYS A 1 375 ? 32.411 -3.367 -23.560 1.00 75.06 375 LYS A N 1
ATOM 3000 C CA . LYS A 1 375 ? 33.678 -2.831 -23.032 1.00 75.06 375 LYS A CA 1
ATOM 3001 C C . LYS A 1 375 ? 33.461 -1.812 -21.916 1.00 75.06 375 LYS A C 1
ATOM 3003 O O . LYS A 1 375 ? 34.312 -1.669 -21.044 1.00 75.06 375 LYS A O 1
ATOM 3008 N N . GLU A 1 376 ? 32.334 -1.110 -21.966 1.00 76.31 376 GLU A N 1
ATOM 3009 C CA . GLU A 1 376 ? 32.027 0.020 -21.089 1.00 76.31 376 GLU A CA 1
ATOM 3010 C C . GLU A 1 376 ? 31.042 -0.334 -19.967 1.00 76.31 376 GLU A C 1
ATOM 3012 O O . GLU A 1 376 ? 30.958 0.390 -18.976 1.00 76.31 376 GLU A O 1
ATOM 3017 N N . SER A 1 377 ? 30.281 -1.425 -20.100 1.00 77.94 377 SER A N 1
ATOM 3018 C CA . SER A 1 377 ? 29.194 -1.743 -19.175 1.00 77.94 377 SER A CA 1
ATOM 3019 C C . SER A 1 377 ? 28.910 -3.238 -19.095 1.00 77.94 377 SER A C 1
ATOM 3021 O O . SER A 1 377 ? 28.979 -3.963 -20.080 1.00 77.94 377 SER A O 1
ATOM 3023 N N . ASN A 1 378 ? 28.523 -3.703 -17.916 1.00 86.50 378 ASN A N 1
ATOM 3024 C CA . ASN A 1 378 ? 27.879 -4.995 -17.739 1.00 86.50 378 ASN A CA 1
ATOM 3025 C C . ASN A 1 378 ? 26.640 -4.827 -16.859 1.00 86.50 378 ASN A C 1
ATOM 3027 O O . ASN A 1 378 ? 26.521 -3.862 -16.090 1.00 86.50 378 ASN A O 1
ATOM 3031 N N . GLY A 1 379 ? 25.703 -5.752 -17.005 1.00 90.25 379 GLY A N 1
ATOM 3032 C CA . GLY A 1 379 ? 24.464 -5.716 -16.253 1.00 90.25 379 GLY A CA 1
ATOM 3033 C C . GLY A 1 379 ? 23.441 -6.713 -16.757 1.00 90.25 379 GLY A C 1
ATOM 3034 O O . GLY A 1 379 ? 23.746 -7.635 -17.514 1.00 90.25 379 GLY A O 1
ATOM 3035 N N . GLU A 1 380 ? 22.222 -6.488 -16.310 1.00 91.50 380 GLU A N 1
ATOM 3036 C CA . GLU A 1 380 ? 21.031 -7.233 -16.669 1.00 91.50 380 GLU A CA 1
ATOM 3037 C C . GLU A 1 380 ? 19.923 -6.221 -16.944 1.00 91.50 380 GLU A C 1
ATOM 3039 O O . GLU A 1 380 ? 19.947 -5.131 -16.367 1.00 91.50 380 GLU A O 1
ATOM 3044 N N . VAL A 1 381 ? 19.042 -6.559 -17.880 1.00 93.25 381 VAL A N 1
ATOM 3045 C CA . VAL A 1 381 ? 17.780 -5.858 -18.104 1.00 93.25 381 VAL A CA 1
ATOM 3046 C C . VAL A 1 381 ? 16.646 -6.837 -17.855 1.00 93.25 381 VAL A C 1
ATOM 3048 O O . VAL A 1 381 ? 16.661 -7.949 -18.399 1.00 93.25 381 VAL A O 1
ATOM 3051 N N . ASP A 1 382 ? 15.662 -6.408 -17.073 1.00 96.44 382 ASP A N 1
ATOM 3052 C CA . ASP A 1 382 ? 14.535 -7.266 -16.718 1.00 96.44 382 ASP A CA 1
ATOM 3053 C C . ASP A 1 382 ? 13.644 -7.478 -17.944 1.00 96.44 382 ASP A C 1
ATOM 3055 O O . ASP A 1 382 ? 13.379 -8.620 -18.319 1.00 96.44 382 ASP A O 1
ATOM 3059 N N . LEU A 1 383 ? 13.232 -6.401 -18.636 1.00 97.00 383 LEU A N 1
ATOM 3060 C CA . LEU A 1 383 ? 12.445 -6.506 -19.873 1.00 97.00 383 LEU A CA 1
ATOM 3061 C C . LEU A 1 383 ? 12.805 -5.437 -20.919 1.00 97.00 383 LEU A C 1
ATOM 3063 O O . LEU A 1 383 ? 13.025 -4.263 -20.612 1.00 97.00 383 LEU A O 1
ATOM 3067 N N . LEU A 1 384 ? 12.759 -5.833 -22.192 1.00 95.06 384 LEU A N 1
ATOM 3068 C CA . LEU A 1 384 ? 12.810 -4.933 -23.347 1.00 95.06 384 LEU A CA 1
ATOM 3069 C C . LEU A 1 384 ? 11.593 -5.166 -24.238 1.00 95.06 384 LEU A C 1
ATOM 3071 O O . LEU A 1 384 ? 11.387 -6.279 -24.711 1.00 95.06 384 LEU A O 1
ATOM 3075 N N . PHE A 1 385 ? 10.841 -4.114 -24.546 1.00 95.12 385 PHE A N 1
ATOM 3076 C CA . PHE A 1 385 ? 9.818 -4.132 -25.592 1.00 95.12 385 PHE A CA 1
ATOM 3077 C C . PHE A 1 385 ? 10.234 -3.225 -26.746 1.00 95.12 385 PHE A C 1
ATOM 3079 O O . PHE A 1 385 ? 10.890 -2.207 -26.545 1.00 95.12 385 PHE A O 1
ATOM 3086 N N . GLU A 1 386 ? 9.825 -3.577 -27.958 1.00 91.62 386 GLU A N 1
ATOM 3087 C CA . GLU A 1 386 ? 10.033 -2.774 -29.164 1.00 91.62 386 GLU A CA 1
ATOM 3088 C C . GLU A 1 386 ? 8.677 -2.405 -29.766 1.00 91.62 386 GLU A C 1
ATOM 3090 O O . GLU A 1 386 ? 7.770 -3.221 -29.734 1.00 91.62 386 GLU A O 1
ATOM 3095 N N . ASP A 1 387 ? 8.508 -1.226 -30.353 1.00 90.31 387 ASP A N 1
ATOM 3096 C CA . ASP A 1 387 ? 7.383 -0.874 -31.219 1.00 90.31 387 ASP A CA 1
ATOM 3097 C C . ASP A 1 387 ? 7.803 0.178 -32.256 1.00 90.31 387 ASP A C 1
ATOM 3099 O O . ASP A 1 387 ? 8.071 1.328 -31.909 1.00 90.31 387 ASP A O 1
ATOM 3103 N N . ASN A 1 388 ? 7.842 -0.205 -33.538 1.00 86.00 388 ASN A N 1
ATOM 3104 C CA . ASN A 1 388 ? 8.186 0.687 -34.655 1.00 86.00 388 ASN A CA 1
ATOM 3105 C C . ASN A 1 388 ? 9.487 1.489 -34.413 1.00 86.00 388 ASN A C 1
ATOM 3107 O O . ASN A 1 388 ? 9.473 2.718 -34.471 1.00 86.00 388 ASN A O 1
ATOM 3111 N N . ALA A 1 389 ? 10.594 0.799 -34.102 1.00 83.81 389 ALA A N 1
ATOM 3112 C CA . ALA A 1 389 ? 11.895 1.394 -33.745 1.00 83.81 389 ALA A CA 1
ATOM 3113 C C . ALA A 1 389 ? 11.899 2.275 -32.473 1.00 83.81 389 ALA A C 1
ATOM 3115 O O . ALA A 1 389 ? 12.809 3.077 -32.248 1.00 83.81 389 ALA A O 1
ATOM 3116 N N . ARG A 1 390 ? 10.890 2.127 -31.608 1.00 89.75 390 ARG A N 1
ATOM 3117 C CA . ARG A 1 390 ? 10.884 2.670 -30.243 1.00 89.75 390 ARG A CA 1
ATOM 3118 C C . ARG A 1 390 ? 11.062 1.524 -29.268 1.00 89.75 390 ARG A C 1
ATOM 3120 O O . ARG A 1 390 ? 10.373 0.518 -29.377 1.00 89.75 390 ARG A O 1
ATOM 3127 N N . TYR A 1 391 ? 11.948 1.685 -28.302 1.00 92.12 391 TYR A N 1
ATOM 3128 C CA . TYR A 1 391 ? 12.253 0.659 -27.320 1.00 92.12 391 TYR A CA 1
ATOM 3129 C C . TYR A 1 391 ? 11.844 1.123 -25.933 1.00 92.12 391 TYR A C 1
ATOM 3131 O O . TYR A 1 391 ? 12.179 2.232 -25.519 1.00 92.12 391 TYR A O 1
ATOM 3139 N N . LEU A 1 392 ? 11.130 0.266 -25.216 1.00 95.88 392 LEU A N 1
ATOM 3140 C CA . LEU A 1 392 ? 10.773 0.456 -23.821 1.00 95.88 392 LEU A CA 1
ATOM 3141 C C . LEU A 1 392 ? 11.630 -0.482 -22.974 1.00 95.88 392 LEU A C 1
ATOM 3143 O O . LEU A 1 392 ? 11.477 -1.701 -23.037 1.00 95.88 392 LEU A O 1
ATOM 3147 N N . ILE A 1 393 ? 12.535 0.110 -22.207 1.00 96.56 393 ILE A N 1
ATOM 3148 C CA . ILE A 1 393 ? 13.393 -0.567 -21.240 1.00 96.56 393 ILE A CA 1
ATOM 3149 C C . ILE A 1 393 ? 12.663 -0.546 -19.903 1.00 96.56 393 ILE A C 1
ATOM 3151 O O . ILE A 1 393 ? 12.290 0.528 -19.422 1.00 96.56 393 ILE A O 1
ATOM 3155 N N . VAL A 1 394 ? 12.455 -1.721 -19.324 1.00 97.94 394 VAL A N 1
ATOM 3156 C CA . VAL A 1 394 ? 11.706 -1.901 -18.083 1.00 97.94 394 VAL A CA 1
ATOM 3157 C C . VAL A 1 394 ? 12.624 -2.540 -17.061 1.00 97.94 394 VAL A C 1
ATOM 3159 O O . VAL A 1 394 ? 13.165 -3.617 -17.294 1.00 97.94 394 VAL A O 1
ATOM 3162 N N . GLU A 1 395 ? 12.744 -1.877 -15.924 1.00 97.56 395 GLU A N 1
ATOM 3163 C CA . GLU A 1 395 ? 13.357 -2.422 -14.720 1.00 97.56 395 GLU A CA 1
ATOM 3164 C C . GLU A 1 395 ? 12.265 -2.610 -13.678 1.00 97.56 395 GLU A C 1
ATOM 3166 O O . GLU A 1 395 ? 11.405 -1.747 -13.498 1.00 97.56 395 GLU A O 1
ATOM 3171 N N . VAL A 1 396 ? 12.292 -3.727 -12.974 1.00 97.19 396 VAL A N 1
ATOM 3172 C CA . VAL A 1 396 ? 11.319 -4.079 -11.953 1.00 97.19 396 VAL A CA 1
ATOM 3173 C C . VAL A 1 396 ? 12.045 -4.202 -10.621 1.00 97.19 396 VAL A C 1
ATOM 3175 O O . VAL A 1 396 ? 13.200 -4.624 -10.530 1.00 97.19 396 VAL A O 1
ATOM 3178 N N . LYS A 1 397 ? 11.402 -3.732 -9.556 1.00 94.69 397 LYS A N 1
ATOM 3179 C CA . LYS A 1 397 ? 11.963 -3.751 -8.210 1.00 94.69 397 LYS A CA 1
ATOM 3180 C C . LYS A 1 397 ? 10.892 -4.179 -7.223 1.00 94.69 397 LYS A C 1
ATOM 3182 O O . LYS A 1 397 ? 9.922 -3.464 -6.991 1.00 94.69 397 LYS A O 1
ATOM 3187 N N . ALA A 1 398 ? 11.094 -5.322 -6.581 1.00 90.19 398 ALA A N 1
ATOM 3188 C CA . ALA A 1 398 ? 10.271 -5.750 -5.455 1.00 90.19 398 ALA A CA 1
ATOM 3189 C C . ALA A 1 398 ? 10.722 -5.051 -4.160 1.00 90.19 398 ALA A C 1
ATOM 3191 O O . ALA A 1 398 ? 11.089 -5.735 -3.215 1.00 90.19 398 ALA A O 1
ATOM 3192 N N . GLY A 1 399 ? 10.809 -3.713 -4.182 1.00 74.94 399 GLY A N 1
ATOM 3193 C CA . GLY A 1 399 ? 11.441 -2.883 -3.148 1.00 74.94 399 GLY A CA 1
ATOM 3194 C C . GLY A 1 399 ? 10.900 -3.072 -1.723 1.00 74.94 399 GLY A C 1
ATOM 3195 O O . GLY A 1 399 ? 9.920 -3.770 -1.504 1.00 74.94 399 GLY A O 1
ATOM 3196 N N . ASP A 1 400 ? 11.578 -2.418 -0.774 1.00 78.25 400 ASP A N 1
ATOM 3197 C CA . ASP A 1 400 ? 11.308 -2.436 0.680 1.00 78.25 400 ASP A CA 1
ATOM 3198 C C . ASP A 1 400 ? 11.082 -0.999 1.228 1.00 78.25 400 ASP A C 1
ATOM 3200 O O . ASP A 1 400 ? 11.344 -0.681 2.396 1.00 78.25 400 ASP A O 1
ATOM 3204 N N . ILE A 1 401 ? 10.668 -0.067 0.364 1.00 75.31 401 ILE A N 1
ATOM 3205 C CA . ILE A 1 401 ? 10.456 1.347 0.693 1.00 75.31 401 ILE A CA 1
ATOM 3206 C C . ILE A 1 401 ? 9.386 1.487 1.772 1.00 75.31 401 ILE A C 1
ATOM 3208 O O . ILE A 1 401 ? 9.630 2.191 2.749 1.00 75.31 401 ILE A O 1
ATOM 3212 N N . GLU A 1 402 ? 8.229 0.842 1.632 1.00 72.12 402 GLU A N 1
ATOM 3213 C CA . GLU A 1 402 ? 7.117 1.016 2.578 1.00 72.12 402 GLU A CA 1
ATOM 3214 C C . GLU A 1 402 ? 7.492 0.551 3.986 1.00 72.12 402 GLU A C 1
ATOM 3216 O O . GLU A 1 402 ? 7.434 1.338 4.934 1.00 72.12 402 GLU A O 1
ATOM 3221 N N . ARG A 1 403 ? 7.997 -0.678 4.111 1.00 76.50 403 ARG A N 1
ATOM 3222 C CA . ARG A 1 403 ? 8.425 -1.261 5.387 1.00 76.50 403 ARG A CA 1
ATOM 3223 C C . ARG A 1 403 ? 9.511 -0.425 6.070 1.00 76.50 403 ARG A C 1
ATOM 3225 O O . ARG A 1 403 ? 9.404 -0.074 7.244 1.00 76.50 403 ARG A O 1
ATOM 3232 N N . THR A 1 404 ? 10.551 -0.019 5.336 1.00 72.62 404 THR A N 1
ATOM 3233 C CA . THR A 1 404 ? 11.642 0.800 5.907 1.00 72.62 404 THR A CA 1
ATOM 3234 C C . THR A 1 404 ? 11.213 2.225 6.253 1.00 72.62 404 THR A C 1
ATOM 3236 O O . THR A 1 404 ? 11.755 2.827 7.188 1.00 72.62 404 THR A O 1
ATOM 3239 N N . THR A 1 405 ? 10.235 2.761 5.525 1.00 67.06 405 THR A N 1
ATOM 3240 C CA . THR A 1 405 ? 9.589 4.042 5.814 1.00 67.06 405 THR A CA 1
ATOM 3241 C C . THR A 1 405 ? 8.754 3.953 7.084 1.00 67.06 405 THR A C 1
ATOM 3243 O O . THR A 1 405 ? 8.852 4.845 7.933 1.00 67.06 405 THR A O 1
ATOM 3246 N N . ASN A 1 406 ? 8.014 2.856 7.263 1.00 65.19 406 ASN A N 1
ATOM 3247 C CA . ASN A 1 406 ? 7.194 2.623 8.445 1.00 65.19 406 ASN A CA 1
ATOM 3248 C C . ASN A 1 406 ? 8.043 2.648 9.732 1.00 65.19 406 ASN A C 1
ATOM 3250 O O . ASN A 1 406 ? 7.630 3.193 10.751 1.00 65.19 406 ASN A O 1
ATOM 3254 N N . LEU A 1 407 ? 9.306 2.225 9.672 1.00 64.69 407 LEU A N 1
ATOM 3255 C CA . LEU A 1 407 ? 10.227 2.290 10.815 1.00 64.69 407 LEU A CA 1
ATOM 3256 C C . LEU A 1 407 ? 10.664 3.718 11.224 1.00 64.69 407 LEU A C 1
ATOM 3258 O O . LEU A 1 407 ? 11.414 3.873 12.193 1.00 64.69 407 LEU A O 1
ATOM 3262 N N . GLY A 1 408 ? 10.300 4.772 10.479 1.00 62.19 408 GLY A N 1
ATOM 3263 C CA . GLY A 1 408 ? 10.600 6.181 10.803 1.00 62.19 408 GLY A CA 1
ATOM 3264 C C . GLY A 1 408 ? 12.096 6.551 10.772 1.00 62.19 408 GLY A C 1
ATOM 3265 O O . GLY A 1 408 ? 12.515 7.657 11.154 1.00 62.19 408 GLY A O 1
ATOM 3266 N N . LYS A 1 409 ? 12.957 5.633 10.314 1.00 70.00 409 LYS A N 1
ATOM 3267 C CA . LYS A 1 409 ? 14.419 5.779 10.290 1.00 70.00 409 LYS A CA 1
ATOM 3268 C C . LYS A 1 409 ? 14.867 6.371 8.953 1.00 70.00 409 LYS A C 1
ATOM 3270 O O . LYS A 1 409 ? 14.957 5.681 7.945 1.00 70.00 409 LYS A O 1
ATOM 3275 N N . LEU A 1 410 ? 15.256 7.655 8.968 1.00 70.56 410 LEU A N 1
ATOM 3276 C CA . LEU A 1 410 ? 15.639 8.414 7.760 1.00 70.56 410 LEU A CA 1
ATOM 3277 C C . LEU A 1 410 ? 16.730 7.721 6.927 1.00 70.56 410 LEU A C 1
ATOM 3279 O O . LEU A 1 410 ? 16.698 7.767 5.702 1.00 70.56 410 LEU A O 1
ATOM 3283 N N . HIS A 1 411 ? 17.727 7.123 7.580 1.00 74.06 411 HIS A N 1
ATOM 3284 C CA . HIS A 1 411 ? 18.832 6.469 6.880 1.00 74.06 411 HIS A CA 1
ATOM 3285 C C . HIS A 1 411 ? 18.393 5.175 6.176 1.00 74.06 411 HIS A C 1
ATOM 3287 O O . HIS A 1 411 ? 18.878 4.920 5.077 1.00 74.06 411 HIS A O 1
ATOM 3293 N N . LEU A 1 412 ? 17.460 4.410 6.762 1.00 75.69 412 LEU A N 1
ATOM 3294 C CA . LEU A 1 412 ? 16.894 3.210 6.136 1.00 75.69 412 LEU A CA 1
ATOM 3295 C C . LEU A 1 412 ? 16.027 3.586 4.938 1.00 75.69 412 LEU A C 1
ATOM 3297 O O . LEU A 1 412 ? 16.240 3.057 3.857 1.00 75.69 412 LEU A O 1
ATOM 3301 N N . MET A 1 413 ? 15.163 4.592 5.090 1.00 75.56 413 MET A N 1
ATOM 3302 C CA . MET A 1 413 ? 14.355 5.118 3.985 1.00 75.56 413 MET A CA 1
ATOM 3303 C C . MET A 1 413 ? 15.231 5.589 2.811 1.00 75.56 413 MET A C 1
ATOM 3305 O O . MET A 1 413 ? 14.988 5.236 1.663 1.00 75.56 413 MET A O 1
ATOM 3309 N N . LYS A 1 414 ? 16.308 6.347 3.076 1.00 76.44 414 LYS A N 1
ATOM 3310 C CA . LYS A 1 414 ? 17.264 6.751 2.026 1.00 76.44 414 LYS A CA 1
ATOM 3311 C C . LYS A 1 414 ? 17.910 5.560 1.333 1.00 76.44 414 LYS A C 1
ATOM 3313 O O . LYS A 1 414 ? 18.136 5.617 0.127 1.00 76.44 414 LYS A O 1
ATOM 3318 N N . ARG A 1 415 ? 18.288 4.541 2.106 1.00 81.75 415 ARG A N 1
ATOM 3319 C CA . ARG A 1 415 ? 18.900 3.324 1.581 1.00 81.75 415 ARG A CA 1
ATOM 3320 C C . ARG A 1 415 ? 17.915 2.606 0.659 1.00 81.75 415 ARG A C 1
ATOM 3322 O O . ARG A 1 415 ? 18.272 2.387 -0.490 1.00 81.75 415 ARG A O 1
ATOM 3329 N N . ALA A 1 416 ? 16.679 2.392 1.103 1.00 82.75 416 ALA A N 1
ATOM 3330 C CA . ALA A 1 416 ? 15.631 1.755 0.309 1.00 82.75 416 ALA A CA 1
ATOM 3331 C C . ALA A 1 416 ? 15.294 2.541 -0.971 1.00 82.75 416 ALA A C 1
ATOM 3333 O O . ALA A 1 416 ? 15.202 1.955 -2.049 1.00 82.75 416 ALA A O 1
ATOM 3334 N N . LEU A 1 417 ? 15.198 3.876 -0.892 1.00 83.12 417 LEU A N 1
ATOM 3335 C CA . LEU A 1 417 ? 14.995 4.735 -2.066 1.00 83.12 417 LEU A CA 1
ATOM 3336 C C . LEU A 1 417 ? 16.159 4.642 -3.063 1.00 83.12 417 LEU A C 1
ATOM 3338 O O . LEU A 1 417 ? 15.926 4.631 -4.269 1.00 83.12 417 LEU A O 1
ATOM 3342 N N . ARG A 1 418 ? 17.410 4.561 -2.591 1.00 84.38 418 ARG A N 1
ATOM 3343 C CA . ARG A 1 418 ? 18.576 4.356 -3.466 1.00 84.38 418 ARG A CA 1
ATOM 3344 C C . ARG A 1 418 ? 18.567 2.963 -4.086 1.00 84.38 418 ARG A C 1
ATOM 3346 O O . ARG A 1 418 ? 18.681 2.839 -5.297 1.00 84.38 418 ARG A O 1
ATOM 3353 N N . GLU A 1 419 ? 18.409 1.919 -3.284 1.00 85.75 419 GLU A N 1
ATOM 3354 C CA . GLU A 1 419 ? 18.419 0.534 -3.769 1.00 85.75 419 GLU A CA 1
ATOM 3355 C C . GLU A 1 419 ? 17.312 0.295 -4.808 1.00 85.75 419 GLU A C 1
ATOM 3357 O O . GLU A 1 419 ? 17.572 -0.298 -5.853 1.00 85.75 419 GLU A O 1
ATOM 3362 N N . THR A 1 420 ? 16.122 0.857 -4.585 1.00 87.25 420 THR A N 1
ATOM 3363 C CA . THR A 1 420 ? 14.973 0.705 -5.488 1.00 87.25 420 THR A CA 1
ATOM 3364 C C . THR A 1 420 ? 15.063 1.655 -6.687 1.00 87.25 420 THR A C 1
ATOM 3366 O O . THR A 1 420 ? 15.158 1.216 -7.833 1.00 87.25 420 THR A O 1
ATOM 3369 N N . LEU A 1 421 ? 15.068 2.973 -6.453 1.00 88.44 421 LEU A N 1
ATOM 3370 C CA . LEU A 1 421 ? 14.902 3.965 -7.522 1.00 88.44 421 LEU A CA 1
ATOM 3371 C C . LEU A 1 421 ? 16.218 4.251 -8.252 1.00 88.44 421 LEU A C 1
ATOM 3373 O O . LEU A 1 421 ? 16.262 4.227 -9.481 1.00 88.44 421 LEU A O 1
ATOM 3377 N N . GLN A 1 422 ? 17.311 4.480 -7.517 1.00 89.50 422 GLN A N 1
ATOM 3378 C CA . GLN A 1 422 ? 18.629 4.701 -8.128 1.00 89.50 422 GLN A CA 1
ATOM 3379 C C . GLN A 1 422 ? 19.161 3.431 -8.788 1.00 89.50 422 GLN A C 1
ATOM 3381 O O . GLN A 1 422 ? 19.700 3.503 -9.893 1.00 89.50 422 GLN A O 1
ATOM 3386 N N . GLY A 1 423 ? 18.993 2.277 -8.136 1.00 90.25 423 GLY A N 1
ATOM 3387 C CA . GLY A 1 423 ? 19.349 0.972 -8.690 1.00 90.25 423 GLY A CA 1
ATOM 3388 C C . GLY A 1 423 ? 18.674 0.733 -10.039 1.00 90.25 423 GLY A C 1
ATOM 3389 O O . GLY A 1 423 ? 19.373 0.576 -11.042 1.00 90.25 423 GLY A O 1
ATOM 3390 N N . GLY A 1 424 ? 17.338 0.818 -10.077 1.00 91.56 424 GLY A N 1
ATOM 3391 C CA . GLY A 1 424 ? 16.562 0.662 -11.311 1.00 91.56 424 GLY A CA 1
ATOM 3392 C C . GLY A 1 424 ? 16.916 1.700 -12.379 1.00 91.56 424 GLY A C 1
ATOM 3393 O O . GLY A 1 424 ? 17.173 1.344 -13.524 1.00 91.56 424 GLY A O 1
ATOM 3394 N N . SER A 1 425 ? 17.038 2.981 -12.013 1.00 92.69 425 SER A N 1
ATOM 3395 C CA . SER A 1 425 ? 17.431 4.031 -12.966 1.00 92.69 425 SER A CA 1
ATOM 3396 C C . SER A 1 425 ? 18.776 3.740 -13.629 1.00 92.69 425 SER A C 1
ATOM 3398 O O . SER A 1 425 ? 18.905 3.801 -14.852 1.00 92.69 425 SER A O 1
ATOM 3400 N N . ARG A 1 426 ? 19.786 3.394 -12.822 1.00 92.56 426 ARG A N 1
ATOM 3401 C CA . ARG A 1 426 ? 21.136 3.114 -13.314 1.00 92.56 426 ARG A CA 1
ATOM 3402 C C . ARG A 1 426 ? 21.166 1.869 -14.192 1.00 92.56 426 ARG A C 1
ATOM 3404 O O . ARG A 1 426 ? 21.899 1.877 -15.176 1.00 92.56 426 ARG A O 1
ATOM 3411 N N . GLN A 1 427 ? 20.408 0.822 -13.865 1.00 92.81 427 GLN A N 1
ATOM 3412 C CA . GLN A 1 427 ? 20.302 -0.381 -14.701 1.00 92.81 427 GLN A CA 1
ATOM 3413 C C . GLN A 1 427 ? 19.677 -0.056 -16.063 1.00 92.81 427 GLN A C 1
ATOM 3415 O O . GLN A 1 427 ? 20.321 -0.289 -17.091 1.00 92.81 427 GLN A O 1
ATOM 3420 N N . ALA A 1 428 ? 18.532 0.634 -16.077 1.00 93.56 428 ALA A N 1
ATOM 3421 C CA . ALA A 1 428 ? 17.868 1.049 -17.312 1.00 93.56 428 ALA A CA 1
ATOM 3422 C C . ALA A 1 428 ? 18.778 1.923 -18.195 1.00 93.56 428 ALA A C 1
ATOM 3424 O O . ALA A 1 428 ? 18.871 1.728 -19.410 1.00 93.56 428 ALA A O 1
ATOM 3425 N N . SER A 1 429 ? 19.492 2.880 -17.597 1.00 92.25 429 SER A N 1
ATOM 3426 C CA . SER A 1 429 ? 20.420 3.760 -18.319 1.00 92.25 429 SER A CA 1
ATOM 3427 C C . SER A 1 429 ? 21.668 3.041 -18.817 1.00 92.25 429 SER A C 1
ATOM 3429 O O . SER A 1 429 ? 22.110 3.294 -19.939 1.00 92.25 429 SER A O 1
ATOM 3431 N N . LYS A 1 430 ? 22.225 2.111 -18.032 1.00 91.50 430 LYS A N 1
ATOM 3432 C CA . LYS A 1 430 ? 23.327 1.248 -18.479 1.00 91.50 430 LYS A CA 1
ATOM 3433 C C . LYS A 1 430 ? 22.920 0.431 -19.697 1.00 91.50 430 LYS A C 1
ATOM 3435 O O . LYS A 1 430 ? 23.705 0.356 -20.640 1.00 91.50 430 LYS A O 1
ATOM 3440 N N . PHE A 1 431 ? 21.714 -0.135 -19.695 1.00 91.81 431 PHE A N 1
ATOM 3441 C CA . PHE A 1 431 ? 21.215 -0.898 -20.831 1.00 91.81 431 PHE A CA 1
ATOM 3442 C C . PHE A 1 431 ? 20.935 -0.004 -22.048 1.00 91.81 431 PHE A C 1
ATOM 3444 O O . PHE A 1 431 ? 21.328 -0.335 -23.163 1.00 91.81 431 PHE A O 1
ATOM 3451 N N . ALA A 1 432 ? 20.369 1.190 -21.849 1.00 90.31 432 ALA A N 1
ATOM 3452 C CA . ALA A 1 432 ? 20.188 2.162 -22.930 1.00 90.31 432 ALA A CA 1
ATOM 3453 C C . ALA A 1 432 ? 21.522 2.564 -23.588 1.00 90.31 432 ALA A C 1
ATOM 3455 O O . ALA A 1 432 ? 21.620 2.637 -24.812 1.00 90.31 432 ALA A O 1
ATOM 3456 N N . ASN A 1 433 ? 22.569 2.800 -22.791 1.00 88.19 433 ASN A N 1
ATOM 3457 C CA . ASN A 1 433 ? 23.907 3.111 -23.303 1.00 88.19 433 ASN A CA 1
ATOM 3458 C C . ASN A 1 433 ? 24.529 1.916 -24.030 1.00 88.19 433 ASN A C 1
ATOM 3460 O O . ASN A 1 433 ? 25.134 2.081 -25.088 1.00 88.19 433 ASN A O 1
ATOM 3464 N N . PHE A 1 434 ? 24.323 0.713 -23.501 1.00 86.69 434 PHE A N 1
ATOM 3465 C CA . PHE A 1 434 ? 24.712 -0.526 -24.154 1.00 86.69 434 PHE A CA 1
ATOM 3466 C C . PHE A 1 434 ? 24.076 -0.660 -25.550 1.00 86.69 434 PHE A C 1
ATOM 3468 O O . PHE A 1 434 ? 24.802 -0.907 -26.512 1.00 86.69 434 PHE A O 1
ATOM 3475 N N . LEU A 1 435 ? 22.774 -0.394 -25.698 1.00 84.75 435 LEU A N 1
ATOM 3476 C CA . LEU A 1 435 ? 22.093 -0.427 -27.000 1.00 84.75 435 LEU A CA 1
ATOM 3477 C C . LEU A 1 435 ? 22.664 0.610 -27.984 1.00 84.75 435 LEU A C 1
ATOM 3479 O O . LEU A 1 435 ? 22.868 0.305 -29.156 1.00 84.75 435 LEU A O 1
ATOM 3483 N N . ARG A 1 436 ? 23.009 1.814 -27.504 1.00 83.25 436 ARG A N 1
ATOM 3484 C CA . ARG A 1 436 ? 23.608 2.886 -28.327 1.00 83.25 436 ARG A CA 1
ATOM 3485 C C . ARG A 1 436 ? 25.045 2.611 -28.759 1.00 83.25 436 ARG A C 1
ATOM 3487 O O . ARG A 1 436 ? 25.474 3.131 -29.786 1.00 83.25 436 ARG A O 1
ATOM 3494 N N . SER A 1 437 ? 25.795 1.828 -27.986 1.00 78.25 437 SER A N 1
ATOM 3495 C CA . SER A 1 437 ? 27.217 1.569 -28.243 1.00 78.25 437 SER A CA 1
ATOM 3496 C C . SER A 1 437 ? 27.481 0.821 -29.562 1.00 78.25 437 SER A C 1
ATOM 3498 O O . SER A 1 437 ? 28.625 0.758 -30.006 1.00 78.25 437 SER A O 1
ATOM 3500 N N . ASN A 1 438 ? 26.442 0.280 -30.223 1.00 64.31 438 ASN A N 1
ATOM 3501 C CA . ASN A 1 438 ? 26.532 -0.544 -31.439 1.00 64.31 438 ASN A CA 1
ATOM 3502 C C . ASN A 1 438 ? 27.437 -1.789 -31.289 1.00 64.31 438 ASN A C 1
ATOM 3504 O O . ASN A 1 438 ? 27.763 -2.434 -32.289 1.00 64.31 438 ASN A O 1
ATOM 3508 N N . GLU A 1 439 ? 27.840 -2.144 -30.061 1.00 62.75 439 GLU A N 1
ATOM 3509 C CA . GLU A 1 439 ? 28.794 -3.228 -29.800 1.00 62.75 439 GLU A CA 1
ATOM 3510 C C . GLU A 1 439 ? 28.151 -4.621 -29.882 1.00 62.75 439 GLU A C 1
ATOM 3512 O O . GLU A 1 439 ? 28.866 -5.607 -30.061 1.00 62.75 439 GLU A O 1
ATOM 3517 N N . ILE A 1 440 ? 26.816 -4.724 -29.822 1.00 58.00 440 ILE A N 1
ATOM 3518 C CA . ILE A 1 440 ? 26.100 -6.006 -29.878 1.00 58.00 440 ILE A CA 1
ATOM 3519 C C . ILE A 1 440 ? 25.216 -6.085 -31.116 1.00 58.00 440 ILE A C 1
ATOM 3521 O O . ILE A 1 440 ? 24.283 -5.311 -31.298 1.00 58.00 440 ILE A O 1
ATOM 3525 N N . ARG A 1 441 ? 25.516 -7.075 -31.961 1.00 56.47 441 ARG A N 1
ATOM 3526 C CA . ARG A 1 441 ? 24.672 -7.495 -33.088 1.00 56.47 441 ARG A CA 1
ATOM 3527 C C . ARG A 1 441 ? 24.174 -8.926 -32.949 1.00 56.47 441 ARG A C 1
ATOM 3529 O O . ARG A 1 441 ? 23.366 -9.340 -33.762 1.00 56.47 441 ARG A O 1
ATOM 3536 N N . GLU A 1 442 ? 24.629 -9.681 -31.956 1.00 58.91 442 GLU A N 1
ATOM 3537 C CA . GLU A 1 442 ? 24.197 -11.061 -31.751 1.00 58.91 442 GLU A CA 1
ATOM 3538 C C . GLU A 1 442 ? 23.932 -11.290 -30.268 1.00 58.91 442 GLU A C 1
ATOM 3540 O O . GLU A 1 442 ? 24.819 -11.165 -29.426 1.00 58.91 442 GLU A O 1
ATOM 3545 N N . THR A 1 443 ? 22.678 -11.590 -29.955 1.00 65.19 443 THR A N 1
ATOM 3546 C CA . THR A 1 443 ? 22.246 -12.102 -28.656 1.00 65.19 443 THR A CA 1
ATOM 3547 C C . THR A 1 443 ? 21.846 -13.572 -28.827 1.00 65.19 443 THR A C 1
ATOM 3549 O O . THR A 1 443 ? 21.581 -13.997 -29.957 1.00 65.19 443 THR A O 1
ATOM 3552 N N . PRO A 1 444 ? 21.718 -14.359 -27.744 1.00 60.72 444 PRO A N 1
ATOM 3553 C CA . PRO A 1 444 ? 21.116 -15.695 -27.808 1.00 60.72 444 PRO A CA 1
ATOM 3554 C C . PRO A 1 444 ? 19.702 -15.706 -28.419 1.00 60.72 444 PRO A C 1
ATOM 3556 O O . PRO A 1 444 ? 19.234 -16.751 -28.859 1.00 60.72 444 PRO A O 1
ATOM 3559 N N . TYR A 1 445 ? 19.045 -14.543 -28.474 1.00 63.00 445 TYR A N 1
ATOM 3560 C CA . TYR A 1 445 ? 17.697 -14.332 -29.002 1.00 63.00 445 TYR A CA 1
ATOM 3561 C C . TYR A 1 445 ? 17.684 -13.740 -30.424 1.00 63.00 445 TYR A C 1
ATOM 3563 O O . TYR A 1 445 ? 16.624 -13.424 -30.956 1.00 63.00 445 TYR A O 1
ATOM 3571 N N . GLY A 1 446 ? 18.853 -13.604 -31.060 1.00 62.00 446 GLY A N 1
ATOM 3572 C CA . GLY A 1 446 ? 19.015 -13.051 -32.404 1.00 62.00 446 GLY A CA 1
ATOM 3573 C C . GLY A 1 446 ? 19.670 -11.669 -32.426 1.00 62.00 446 GLY A C 1
ATOM 3574 O O . GLY A 1 446 ? 20.176 -11.164 -31.418 1.00 62.00 446 GLY A O 1
ATOM 3575 N N . LYS A 1 447 ? 19.705 -11.060 -33.614 1.00 66.25 447 LYS A N 1
ATOM 3576 C CA . LYS A 1 447 ? 20.253 -9.717 -33.813 1.00 66.25 447 LYS A CA 1
ATOM 3577 C C . LYS A 1 447 ? 19.223 -8.661 -33.427 1.00 66.25 447 LYS A C 1
ATOM 3579 O O . LYS A 1 447 ? 18.162 -8.597 -34.037 1.00 66.25 447 LYS A O 1
ATOM 3584 N N . ILE A 1 448 ? 19.577 -7.803 -32.474 1.00 71.06 448 ILE A N 1
ATOM 3585 C CA . ILE A 1 448 ? 18.829 -6.572 -32.200 1.00 71.06 448 ILE A CA 1
ATOM 3586 C C . ILE A 1 448 ? 19.335 -5.528 -33.187 1.00 71.06 448 ILE A C 1
ATOM 3588 O O . ILE A 1 448 ? 20.500 -5.128 -33.132 1.00 71.06 448 ILE A O 1
ATOM 3592 N N . ASP A 1 449 ? 18.491 -5.133 -34.134 1.00 69.44 449 ASP A N 1
ATOM 3593 C CA . ASP A 1 449 ? 18.842 -4.106 -35.112 1.00 69.44 449 ASP A CA 1
ATOM 3594 C C . ASP A 1 449 ? 18.512 -2.726 -34.538 1.00 69.44 449 ASP A C 1
ATOM 3596 O O . ASP A 1 449 ? 17.475 -2.135 -34.822 1.00 69.44 449 ASP A O 1
ATOM 3600 N N . TRP A 1 450 ? 19.391 -2.232 -33.664 1.00 74.38 450 TRP A N 1
ATOM 3601 C CA . TRP A 1 450 ? 19.241 -0.903 -33.083 1.00 74.38 450 TRP A CA 1
ATOM 3602 C C . TRP A 1 450 ? 19.549 0.169 -34.132 1.00 74.38 450 TRP A C 1
ATOM 3604 O O . TRP A 1 450 ? 20.709 0.388 -34.494 1.00 74.38 450 TRP A O 1
ATOM 3614 N N . ALA A 1 451 ? 18.523 0.864 -34.626 1.00 72.25 451 ALA A N 1
ATOM 3615 C CA . ALA A 1 451 ? 18.750 2.012 -35.497 1.00 72.25 451 ALA A CA 1
ATOM 3616 C C . ALA A 1 451 ? 19.345 3.176 -34.675 1.00 72.25 451 ALA A C 1
ATOM 3618 O O . ALA A 1 451 ? 18.861 3.431 -33.569 1.00 72.25 451 ALA A O 1
ATOM 3619 N N . PRO A 1 452 ? 20.340 3.924 -35.189 1.00 68.88 452 PRO A N 1
ATOM 3620 C CA . PRO A 1 452 ? 20.939 5.062 -34.482 1.00 68.88 452 PRO A CA 1
ATOM 3621 C C . PRO A 1 452 ? 19.927 6.108 -33.988 1.00 68.88 452 PRO A C 1
ATOM 3623 O O . PRO A 1 452 ? 20.148 6.719 -32.946 1.00 68.88 452 PRO A O 1
ATOM 3626 N N . ASP A 1 453 ? 18.803 6.253 -34.697 1.00 74.88 453 ASP A N 1
ATOM 3627 C CA . ASP A 1 453 ? 17.730 7.206 -34.388 1.00 74.88 453 ASP A CA 1
ATOM 3628 C C . ASP A 1 453 ? 16.592 6.601 -33.538 1.00 74.88 453 ASP A C 1
ATOM 3630 O O . ASP A 1 453 ? 15.551 7.232 -33.343 1.00 74.88 453 ASP A O 1
ATOM 3634 N N . SER A 1 454 ? 16.760 5.372 -33.035 1.00 81.69 454 SER A N 1
ATOM 3635 C CA . SER A 1 454 ? 15.747 4.701 -32.212 1.00 81.69 454 SER A CA 1
ATOM 3636 C C . SER A 1 454 ? 15.536 5.430 -30.889 1.00 81.69 454 SER A C 1
ATOM 3638 O O . SER A 1 454 ? 16.485 5.778 -30.180 1.00 81.69 454 SER A O 1
ATOM 3640 N N . GLN A 1 455 ? 14.273 5.610 -30.504 1.00 86.00 455 GLN A N 1
ATOM 3641 C CA . GLN A 1 455 ? 13.929 6.219 -29.224 1.00 86.00 455 GLN A CA 1
ATOM 3642 C C . GLN A 1 455 ? 13.956 5.165 -28.112 1.00 86.00 455 GLN A C 1
ATOM 3644 O O . GLN A 1 455 ? 13.232 4.177 -28.183 1.00 86.00 455 GLN A O 1
ATOM 3649 N N . SER A 1 456 ? 14.739 5.401 -27.057 1.00 90.25 456 SER A N 1
ATOM 3650 C CA . SER A 1 456 ? 14.718 4.602 -25.825 1.00 90.25 456 SER A CA 1
ATOM 3651 C C . SER A 1 456 ? 13.879 5.297 -24.751 1.00 90.25 456 SER A C 1
ATOM 3653 O O . SER A 1 456 ? 14.241 6.388 -24.307 1.00 90.25 456 SER A O 1
ATOM 3655 N N . LEU A 1 457 ? 12.801 4.666 -24.304 1.00 94.25 457 LEU A N 1
ATOM 3656 C CA . LEU A 1 457 ? 12.033 5.057 -23.124 1.00 94.25 457 LEU A CA 1
ATOM 3657 C C . LEU A 1 457 ? 12.384 4.122 -21.971 1.00 94.25 457 LEU A C 1
ATOM 3659 O O . LEU A 1 457 ? 12.586 2.929 -22.185 1.00 94.25 457 LEU A O 1
ATOM 3663 N N . LYS A 1 458 ? 12.464 4.659 -20.755 1.00 95.38 458 LYS A N 1
ATOM 3664 C CA . LYS A 1 458 ? 12.874 3.904 -19.569 1.00 95.38 458 LYS A CA 1
ATOM 3665 C C . LYS A 1 458 ? 11.802 3.991 -18.500 1.00 95.38 458 LYS A C 1
ATOM 3667 O O . LYS A 1 458 ? 11.355 5.093 -18.170 1.00 95.38 458 LYS A O 1
ATOM 3672 N N . ILE A 1 459 ? 11.429 2.846 -17.948 1.00 96.00 459 ILE A N 1
ATOM 3673 C CA . ILE A 1 459 ? 10.492 2.760 -16.834 1.00 96.00 459 ILE A CA 1
ATOM 3674 C C . ILE A 1 459 ? 11.073 1.888 -15.721 1.00 96.00 459 ILE A C 1
ATOM 3676 O O . ILE A 1 459 ? 11.758 0.903 -15.989 1.00 96.00 459 ILE A O 1
ATOM 3680 N N . VAL A 1 460 ? 10.794 2.265 -14.478 1.00 95.56 460 VAL A N 1
ATOM 3681 C CA . VAL A 1 460 ? 11.099 1.481 -13.280 1.00 95.56 460 VAL A CA 1
ATOM 3682 C C . VAL A 1 460 ? 9.785 1.211 -12.558 1.00 95.56 460 VAL A C 1
ATOM 3684 O O . VAL A 1 460 ? 9.128 2.144 -12.093 1.00 95.56 460 VAL A O 1
ATOM 3687 N N . VAL A 1 461 ? 9.408 -0.060 -12.475 1.00 96.00 461 VAL A N 1
ATOM 3688 C CA . VAL A 1 461 ? 8.173 -0.534 -11.845 1.00 96.00 461 VAL A CA 1
ATOM 3689 C C . VAL A 1 461 ? 8.497 -1.064 -10.451 1.00 96.00 461 VAL A C 1
ATOM 3691 O O . VAL A 1 461 ? 9.352 -1.935 -10.304 1.00 96.00 461 VAL A O 1
ATOM 3694 N N . SER A 1 462 ? 7.821 -0.558 -9.422 1.00 94.69 462 SER A N 1
ATOM 3695 C CA . SER A 1 462 ? 8.030 -0.973 -8.028 1.00 94.69 462 SER A CA 1
ATOM 3696 C C . SER A 1 462 ? 6.856 -1.791 -7.496 1.00 94.69 462 SER A C 1
ATOM 3698 O O . SER A 1 462 ? 5.717 -1.394 -7.708 1.00 94.69 462 SER A O 1
ATOM 3700 N N . LEU A 1 463 ? 7.098 -2.884 -6.765 1.00 93.69 463 LEU A N 1
ATOM 3701 C CA . LEU A 1 463 ? 6.030 -3.592 -6.038 1.00 93.69 463 LEU A CA 1
ATOM 3702 C C . LEU A 1 463 ? 5.367 -2.686 -4.989 1.00 93.69 463 LEU A C 1
ATOM 3704 O O . LEU A 1 463 ? 4.148 -2.701 -4.849 1.00 93.69 463 LEU A O 1
ATOM 3708 N N . ASP A 1 464 ? 6.171 -1.893 -4.281 1.00 88.75 464 ASP A N 1
ATOM 3709 C CA . ASP A 1 464 ? 5.679 -0.923 -3.302 1.00 88.75 464 ASP A CA 1
ATOM 3710 C C . ASP A 1 464 ? 4.883 0.201 -3.965 1.00 88.75 464 ASP A C 1
ATOM 3712 O O . ASP A 1 464 ? 5.238 0.658 -5.063 1.00 88.75 464 ASP A O 1
ATOM 3716 N N . ASN A 1 465 ? 3.857 0.700 -3.269 1.00 85.31 465 ASN A N 1
ATOM 3717 C CA . ASN A 1 465 ? 3.157 1.895 -3.697 1.00 85.31 465 ASN A CA 1
ATOM 3718 C C . ASN A 1 465 ? 4.086 3.105 -3.526 1.00 85.31 465 ASN A C 1
ATOM 3720 O O . ASN A 1 465 ? 4.484 3.496 -2.427 1.00 85.31 465 ASN A O 1
ATOM 3724 N N . LEU A 1 466 ? 4.436 3.713 -4.658 1.00 83.12 466 LEU A N 1
ATOM 3725 C CA . LEU A 1 466 ? 5.269 4.904 -4.680 1.00 83.12 466 LEU A CA 1
ATOM 3726 C C . LEU A 1 466 ? 4.481 6.166 -4.312 1.00 83.12 466 LEU A C 1
ATOM 3728 O O . LEU A 1 466 ? 5.104 7.130 -3.878 1.00 83.12 466 LEU A O 1
ATOM 3732 N N . GLY A 1 467 ? 3.157 6.201 -4.485 1.00 80.81 467 GLY A N 1
ATOM 3733 C CA . GLY A 1 467 ? 2.313 7.363 -4.201 1.00 80.81 467 GLY A CA 1
ATOM 3734 C C . GLY A 1 467 ? 2.944 8.670 -4.687 1.00 80.81 467 GLY A C 1
ATOM 3735 O O . GLY A 1 467 ? 3.387 8.795 -5.836 1.00 80.81 467 GLY A O 1
ATOM 3736 N N . THR A 1 468 ? 3.103 9.631 -3.775 1.00 76.69 468 THR A N 1
ATOM 3737 C CA . THR A 1 468 ? 3.719 10.924 -4.101 1.00 76.69 468 THR A CA 1
ATOM 3738 C C . THR A 1 468 ? 5.225 10.865 -4.348 1.00 76.69 468 THR A C 1
ATOM 3740 O O . THR A 1 468 ? 5.787 11.793 -4.939 1.00 76.69 468 THR A O 1
ATOM 3743 N N . ILE A 1 469 ? 5.907 9.796 -3.924 1.00 78.81 469 ILE A N 1
ATOM 3744 C CA . ILE A 1 469 ? 7.341 9.594 -4.166 1.00 78.81 469 ILE A CA 1
ATOM 3745 C C . ILE A 1 469 ? 7.591 9.523 -5.674 1.00 78.81 469 ILE A C 1
ATOM 3747 O O . ILE A 1 469 ? 8.519 10.166 -6.171 1.00 78.81 469 ILE A O 1
ATOM 3751 N N . GLY A 1 470 ? 6.735 8.796 -6.401 1.00 77.88 470 GLY A N 1
ATOM 3752 C CA . GLY A 1 470 ? 6.822 8.634 -7.856 1.00 77.88 470 GLY A CA 1
ATOM 3753 C C . GLY A 1 470 ? 6.416 9.883 -8.648 1.00 77.88 470 GLY A C 1
ATOM 3754 O O . GLY A 1 470 ? 6.951 10.133 -9.731 1.00 77.88 470 GLY A O 1
ATOM 3755 N N . THR A 1 471 ? 5.514 10.705 -8.104 1.00 81.44 471 THR A N 1
ATOM 3756 C CA . THR A 1 471 ? 4.959 11.883 -8.791 1.00 81.44 471 THR A CA 1
ATOM 3757 C C . THR A 1 471 ? 5.628 13.186 -8.342 1.00 81.44 471 THR A C 1
ATOM 3759 O O . THR A 1 471 ? 6.391 13.795 -9.093 1.00 81.44 471 THR A O 1
ATOM 3762 N N . THR A 1 472 ? 5.373 13.587 -7.101 1.00 70.81 472 THR A N 1
ATOM 3763 C CA . THR A 1 472 ? 5.682 14.888 -6.499 1.00 70.81 472 THR A CA 1
ATOM 3764 C C . THR A 1 472 ? 7.166 15.015 -6.162 1.00 70.81 472 THR A C 1
ATOM 3766 O O . THR A 1 472 ? 7.797 16.036 -6.436 1.00 70.81 472 THR A O 1
ATOM 3769 N N . TYR A 1 473 ? 7.777 13.955 -5.626 1.00 70.38 473 TYR A N 1
ATOM 3770 C CA . TYR A 1 473 ? 9.172 13.997 -5.171 1.00 70.38 473 TYR A CA 1
ATOM 3771 C C . TYR A 1 473 ? 10.197 13.595 -6.216 1.00 70.38 473 TYR A C 1
ATOM 3773 O O . TYR A 1 473 ? 11.396 13.636 -5.940 1.00 70.38 473 TYR A O 1
ATOM 3781 N N . ARG A 1 474 ? 9.770 13.308 -7.444 1.00 73.31 474 ARG A N 1
ATOM 3782 C CA . ARG A 1 474 ? 10.672 12.950 -8.539 1.00 73.31 474 ARG A CA 1
ATOM 3783 C C . ARG A 1 474 ? 11.816 13.950 -8.721 1.00 73.31 474 ARG A C 1
ATOM 3785 O O . ARG A 1 474 ? 12.973 13.553 -8.756 1.00 73.31 474 ARG A O 1
ATOM 3792 N N . ARG A 1 475 ? 11.524 15.253 -8.765 1.00 69.94 475 ARG A N 1
ATOM 3793 C CA . ARG A 1 475 ? 12.553 16.306 -8.910 1.00 69.94 475 ARG A CA 1
ATOM 3794 C C . ARG A 1 475 ? 13.529 16.347 -7.746 1.00 69.94 475 ARG A C 1
ATOM 3796 O O . ARG A 1 475 ? 14.710 16.643 -7.913 1.00 69.94 475 ARG A O 1
ATOM 3803 N N . TYR A 1 476 ? 13.023 16.084 -6.549 1.00 70.00 476 TYR A N 1
ATOM 3804 C CA . TYR A 1 476 ? 13.872 15.985 -5.381 1.00 70.00 476 TYR A CA 1
ATOM 3805 C C . TYR A 1 476 ? 14.820 14.785 -5.515 1.00 70.00 476 TYR A C 1
ATOM 3807 O O . TYR A 1 476 ? 16.025 14.929 -5.301 1.00 70.00 476 TYR A O 1
ATOM 3815 N N . LEU A 1 477 ? 14.290 13.628 -5.914 1.00 71.50 477 LEU A N 1
ATOM 3816 C CA . LEU A 1 477 ? 15.066 12.413 -6.118 1.00 71.50 477 LEU A CA 1
ATOM 3817 C C . LEU A 1 477 ? 16.117 12.600 -7.225 1.00 71.50 477 LEU A C 1
ATOM 3819 O O . LEU A 1 477 ? 17.261 12.210 -7.010 1.00 71.50 477 LEU A O 1
ATOM 3823 N N . GLU A 1 478 ? 15.783 13.264 -8.339 1.00 74.69 478 GLU A N 1
ATOM 3824 C CA . GLU A 1 478 ? 16.725 13.603 -9.428 1.00 74.69 478 GLU A CA 1
ATOM 3825 C C . GLU A 1 478 ? 17.961 14.341 -8.887 1.00 74.69 478 GLU A C 1
ATOM 3827 O O . GLU A 1 478 ? 19.091 13.998 -9.220 1.00 74.69 478 GLU A O 1
ATOM 3832 N N . ASN A 1 479 ? 17.765 15.292 -7.970 1.00 70.50 479 ASN A N 1
ATOM 3833 C CA . ASN A 1 479 ? 18.857 16.109 -7.435 1.00 70.50 479 ASN A CA 1
ATOM 3834 C C . ASN A 1 479 ? 19.639 15.464 -6.271 1.00 70.50 479 ASN A C 1
ATOM 3836 O O . ASN A 1 479 ? 20.743 15.913 -5.972 1.00 70.50 479 ASN A O 1
ATOM 3840 N N . HIS A 1 480 ? 19.091 14.452 -5.584 1.00 69.38 480 HIS A N 1
ATOM 3841 C CA . HIS A 1 480 ? 19.653 13.962 -4.305 1.00 69.38 480 HIS A CA 1
ATOM 3842 C C . HIS A 1 480 ? 19.881 12.448 -4.230 1.00 69.38 480 HIS A C 1
ATOM 3844 O O . HIS A 1 480 ? 20.659 11.969 -3.399 1.00 69.38 480 HIS A O 1
ATOM 3850 N N . VAL A 1 481 ? 19.168 11.686 -5.052 1.00 70.56 481 VAL A N 1
ATOM 3851 C CA . VAL A 1 481 ? 19.269 10.228 -5.167 1.00 70.56 481 VAL A CA 1
ATOM 3852 C C . VAL A 1 481 ? 19.950 9.843 -6.487 1.00 70.56 481 VAL A C 1
ATOM 3854 O O . VAL A 1 481 ? 20.188 8.663 -6.702 1.00 70.56 481 VAL A O 1
ATOM 3857 N N . ASP A 1 482 ? 20.362 10.827 -7.305 1.00 77.88 482 ASP A N 1
ATOM 3858 C CA . ASP A 1 482 ? 21.099 10.624 -8.565 1.00 77.88 482 ASP A CA 1
ATOM 3859 C C . ASP A 1 482 ? 20.376 9.594 -9.451 1.00 77.88 482 ASP A C 1
ATOM 3861 O O . ASP A 1 482 ? 20.936 8.585 -9.883 1.00 77.88 482 ASP A O 1
ATOM 3865 N N . ILE A 1 483 ? 19.068 9.831 -9.610 1.00 82.56 483 ILE A N 1
ATOM 3866 C CA . ILE A 1 483 ? 18.218 9.140 -10.580 1.00 82.56 483 ILE A CA 1
ATOM 3867 C C . ILE A 1 483 ? 18.223 9.925 -11.889 1.00 82.56 483 ILE A C 1
ATOM 3869 O O . ILE A 1 483 ? 18.250 11.158 -11.900 1.00 82.56 483 ILE A O 1
ATOM 3873 N N . ASP A 1 484 ? 18.147 9.207 -12.998 1.00 84.94 484 ASP A N 1
ATOM 3874 C CA . ASP A 1 484 ? 18.109 9.805 -14.319 1.00 84.94 484 ASP A CA 1
ATOM 3875 C C . ASP A 1 484 ? 16.740 10.424 -14.581 1.00 84.94 484 ASP A C 1
ATOM 3877 O O . ASP A 1 484 ? 15.684 9.814 -14.395 1.00 84.94 484 ASP A O 1
ATOM 3881 N N . SER A 1 485 ? 16.761 11.662 -15.062 1.00 82.81 485 SER A N 1
ATOM 3882 C CA . SER A 1 485 ? 15.538 12.444 -15.230 1.00 82.81 485 SER A CA 1
ATOM 3883 C C . SER A 1 485 ? 14.600 11.955 -16.339 1.00 82.81 485 SER A C 1
ATOM 3885 O O . SER A 1 485 ? 13.440 12.360 -16.394 1.00 82.81 485 SER A O 1
ATOM 3887 N N . ASP A 1 486 ? 15.083 11.078 -17.216 1.00 87.75 486 ASP A N 1
ATOM 3888 C CA . ASP A 1 486 ? 14.364 10.459 -18.330 1.00 87.75 486 ASP A CA 1
ATOM 3889 C C . ASP A 1 486 ? 13.860 9.038 -18.003 1.00 87.75 486 ASP A C 1
ATOM 3891 O O . ASP A 1 486 ? 13.454 8.305 -18.904 1.00 87.75 486 ASP A O 1
ATOM 3895 N N . VAL A 1 487 ? 13.850 8.649 -16.723 1.00 91.19 487 VAL A N 1
ATOM 3896 C CA . VAL A 1 487 ? 13.235 7.406 -16.230 1.00 91.19 487 VAL A CA 1
ATOM 3897 C C . VAL A 1 487 ? 11.885 7.717 -15.591 1.00 91.19 487 VAL A C 1
ATOM 3899 O O . VAL A 1 487 ? 11.755 8.658 -14.807 1.00 91.19 487 VAL A O 1
ATOM 3902 N N . TRP A 1 488 ? 10.848 6.961 -15.944 1.00 93.56 488 TRP A N 1
ATOM 3903 C CA . TRP A 1 488 ? 9.539 7.060 -15.300 1.00 93.56 488 TRP A CA 1
ATOM 3904 C C . TRP A 1 488 ? 9.391 5.993 -14.216 1.00 93.56 488 TRP A C 1
ATOM 3906 O O . TRP A 1 488 ? 9.591 4.813 -14.478 1.00 93.56 488 TRP A O 1
ATOM 3916 N N . PHE A 1 489 ? 9.040 6.420 -13.006 1.00 91.75 489 PHE A N 1
ATOM 3917 C CA . PHE A 1 489 ? 8.802 5.541 -11.866 1.00 91.75 489 PHE A CA 1
ATOM 3918 C C . PHE A 1 489 ? 7.302 5.396 -11.646 1.00 91.75 489 PHE A C 1
ATOM 3920 O O . PHE A 1 489 ? 6.592 6.402 -11.619 1.00 91.75 489 PHE A O 1
ATOM 3927 N N . LEU A 1 490 ? 6.837 4.165 -11.467 1.00 92.94 490 LEU A N 1
ATOM 3928 C CA . LEU A 1 490 ? 5.447 3.861 -11.143 1.00 92.94 490 LEU A CA 1
ATOM 3929 C C . LEU A 1 490 ? 5.353 2.621 -10.256 1.00 92.94 490 LEU A C 1
ATOM 3931 O O . LEU A 1 490 ? 6.253 1.776 -10.254 1.00 92.94 490 LEU A O 1
ATOM 3935 N N . SER A 1 491 ? 4.260 2.512 -9.507 1.00 93.38 491 SER A N 1
ATOM 3936 C CA . SER A 1 491 ? 3.958 1.284 -8.779 1.00 93.38 491 SER A CA 1
ATOM 3937 C C . SER A 1 491 ? 3.435 0.204 -9.739 1.00 93.38 491 SER A C 1
ATOM 3939 O O . SER A 1 491 ? 2.854 0.496 -10.790 1.00 93.38 491 SER A O 1
ATOM 3941 N N . LEU A 1 492 ? 3.631 -1.065 -9.385 1.00 94.88 492 LEU A N 1
ATOM 3942 C CA . LEU A 1 492 ? 3.069 -2.209 -10.099 1.00 94.88 492 LEU A CA 1
ATOM 3943 C C . LEU A 1 492 ? 1.541 -2.158 -10.062 1.00 94.88 492 LEU A C 1
ATOM 3945 O O . LEU A 1 492 ? 0.887 -2.523 -11.034 1.00 94.88 492 LEU A O 1
ATOM 3949 N N . HIS A 1 493 ? 0.996 -1.645 -8.963 1.00 92.12 493 HIS A N 1
ATOM 3950 C CA . HIS A 1 493 ? -0.410 -1.321 -8.813 1.00 92.12 493 HIS A CA 1
ATOM 3951 C C . HIS A 1 493 ? -0.917 -0.415 -9.949 1.00 92.12 493 HIS A C 1
ATOM 3953 O O . HIS A 1 493 ? -1.820 -0.805 -10.690 1.00 92.12 493 HIS A O 1
ATOM 3959 N N . ASP A 1 494 ? -0.282 0.741 -10.163 1.00 92.69 494 ASP A N 1
ATOM 3960 C CA . ASP A 1 494 ? -0.689 1.682 -11.214 1.00 92.69 494 ASP A CA 1
ATOM 3961 C C . ASP A 1 494 ? -0.558 1.057 -12.604 1.00 92.69 494 ASP A C 1
ATOM 3963 O O . ASP A 1 494 ? -1.435 1.213 -13.455 1.00 92.69 494 ASP A O 1
ATOM 3967 N N . LEU A 1 495 ? 0.520 0.300 -12.836 1.00 95.25 495 LEU A N 1
ATOM 3968 C CA . LEU A 1 495 ? 0.739 -0.405 -14.096 1.00 95.25 495 LEU A CA 1
ATOM 3969 C C . LEU A 1 495 ? -0.359 -1.437 -14.377 1.00 95.25 495 LEU A C 1
ATOM 3971 O O . LEU A 1 495 ? -0.827 -1.532 -15.512 1.00 95.25 495 LEU A O 1
ATOM 3975 N N . LEU A 1 496 ? -0.775 -2.207 -13.369 1.00 94.12 496 LEU A N 1
ATOM 3976 C CA . LEU A 1 496 ? -1.839 -3.197 -13.518 1.00 94.12 496 LEU A CA 1
ATOM 3977 C C . LEU A 1 496 ? -3.150 -2.531 -13.926 1.00 94.12 496 LEU A C 1
ATOM 3979 O O . LEU A 1 496 ? -3.794 -3.006 -14.862 1.00 94.12 496 LEU A O 1
ATOM 3983 N N . ILE A 1 497 ? -3.489 -1.400 -13.310 1.00 90.19 497 ILE A N 1
ATOM 3984 C CA . ILE A 1 497 ? -4.689 -0.626 -13.646 1.00 90.19 497 ILE A CA 1
ATOM 3985 C C . ILE A 1 497 ? -4.593 -0.062 -15.065 1.00 90.19 497 ILE A C 1
ATOM 3987 O O . ILE A 1 497 ? -5.500 -0.252 -15.874 1.00 90.19 497 ILE A O 1
ATOM 3991 N N . ILE A 1 498 ? -3.463 0.551 -15.423 1.00 91.44 498 ILE A N 1
ATOM 3992 C CA . ILE A 1 498 ? -3.237 1.056 -16.785 1.00 91.44 498 ILE A CA 1
ATOM 3993 C C . ILE A 1 498 ? -3.326 -0.078 -17.819 1.00 91.44 498 ILE A C 1
ATOM 3995 O O . ILE A 1 498 ? -3.819 0.146 -18.920 1.00 91.44 498 ILE A O 1
ATOM 3999 N N . SER A 1 499 ? -2.884 -1.292 -17.476 1.00 90.88 499 SER A N 1
ATOM 4000 C CA . SER A 1 499 ? -2.888 -2.442 -18.390 1.00 90.88 499 SER A CA 1
ATOM 4001 C C . SER A 1 499 ? -4.261 -3.066 -18.643 1.00 90.88 499 SER A C 1
ATOM 4003 O O . SER A 1 499 ? -4.417 -3.783 -19.632 1.00 90.88 499 SER A O 1
ATOM 4005 N N . VAL A 1 500 ? -5.240 -2.844 -17.755 1.00 86.19 500 VAL A N 1
ATOM 4006 C CA . VAL A 1 500 ? -6.615 -3.350 -17.931 1.00 86.19 500 VAL A CA 1
ATOM 4007 C C . VAL A 1 500 ? -7.524 -2.345 -18.624 1.00 86.19 500 VAL A C 1
ATOM 4009 O O . VAL A 1 500 ? -8.531 -2.744 -19.205 1.00 86.19 500 VAL A O 1
ATOM 4012 N N . VAL A 1 501 ? -7.176 -1.057 -18.606 1.00 82.06 501 VAL A N 1
ATOM 4013 C CA . VAL A 1 501 ? -7.889 -0.064 -19.408 1.00 82.06 501 VAL A CA 1
ATOM 4014 C C . VAL A 1 501 ? -7.437 -0.187 -20.860 1.00 82.06 501 VAL A C 1
ATOM 4016 O O . VAL A 1 501 ? -6.240 -0.226 -21.132 1.00 82.06 501 VAL A O 1
ATOM 4019 N N . ASP A 1 502 ? -8.386 -0.246 -21.801 1.00 73.75 502 ASP A N 1
ATOM 4020 C CA . ASP A 1 502 ? -8.089 -0.356 -23.234 1.00 73.75 502 ASP A CA 1
ATOM 4021 C C . ASP A 1 502 ? -7.316 0.882 -23.725 1.00 73.75 502 ASP A C 1
ATOM 4023 O O . ASP A 1 502 ? -7.881 1.930 -24.049 1.00 73.75 502 ASP A O 1
ATOM 4027 N N . ILE A 1 503 ? -5.987 0.771 -23.719 1.00 84.50 503 ILE A N 1
ATOM 4028 C CA . ILE A 1 503 ? -5.037 1.793 -24.142 1.00 84.50 503 ILE A CA 1
ATOM 4029 C C . ILE A 1 503 ? -4.225 1.264 -25.322 1.00 84.50 503 ILE A C 1
ATOM 4031 O O . ILE A 1 503 ? -3.725 0.138 -25.320 1.00 84.50 503 ILE A O 1
ATOM 4035 N N . SER A 1 504 ? -4.064 2.089 -26.356 1.00 88.94 504 SER A N 1
ATOM 4036 C CA . SER A 1 504 ? -3.192 1.730 -27.472 1.00 88.94 504 SER A CA 1
ATOM 4037 C C . SER A 1 504 ? -1.713 1.828 -27.073 1.00 88.94 504 SER A C 1
ATOM 4039 O O . SER A 1 504 ? -1.329 2.669 -26.259 1.00 88.94 504 SER A O 1
ATOM 4041 N N . VAL A 1 505 ? -0.848 1.028 -27.707 1.00 92.94 505 VAL A N 1
ATOM 4042 C CA . VAL A 1 505 ? 0.617 1.097 -27.512 1.00 92.94 505 VAL A CA 1
ATOM 4043 C C . VAL A 1 505 ? 1.146 2.513 -27.733 1.00 92.94 505 VAL A C 1
ATOM 4045 O O . VAL A 1 505 ? 1.971 3.002 -26.966 1.00 92.94 505 VAL A O 1
ATOM 4048 N N . ASN A 1 506 ? 0.632 3.195 -28.761 1.00 91.38 506 ASN A N 1
ATOM 4049 C CA . ASN A 1 506 ? 1.008 4.569 -29.080 1.00 91.38 506 ASN A CA 1
ATOM 4050 C C . ASN A 1 506 ? 0.676 5.534 -27.947 1.00 91.38 506 ASN A C 1
ATOM 4052 O O . ASN A 1 506 ? 1.491 6.395 -27.631 1.00 91.38 506 ASN A O 1
ATOM 4056 N N . ASP A 1 507 ? -0.489 5.376 -27.330 1.00 90.94 507 ASP A N 1
ATOM 4057 C CA . ASP A 1 507 ? -0.908 6.227 -26.226 1.00 90.94 507 ASP A CA 1
ATOM 4058 C C . ASP A 1 507 ? -0.102 5.953 -24.964 1.00 90.94 507 ASP A C 1
ATOM 4060 O O . ASP A 1 507 ? 0.292 6.889 -24.274 1.00 90.94 507 ASP A O 1
ATOM 4064 N N . PHE A 1 508 ? 0.194 4.685 -24.681 1.00 93.50 508 PHE A N 1
ATOM 4065 C CA . PHE A 1 508 ? 1.053 4.325 -23.562 1.00 93.50 508 PHE A CA 1
ATOM 4066 C C . PHE A 1 508 ? 2.462 4.908 -23.736 1.00 93.50 508 PHE A C 1
ATOM 4068 O O . PHE A 1 508 ? 2.961 5.595 -22.848 1.00 93.50 508 PHE A O 1
ATOM 4075 N N . ILE A 1 509 ? 3.073 4.732 -24.912 1.00 93.31 509 ILE A N 1
ATOM 4076 C CA . ILE A 1 509 ? 4.369 5.330 -25.270 1.00 93.31 509 ILE A CA 1
ATOM 4077 C C . ILE A 1 509 ? 4.313 6.862 -25.191 1.00 93.31 509 ILE A C 1
ATOM 4079 O O . ILE A 1 509 ? 5.237 7.483 -24.664 1.00 93.31 509 ILE A O 1
ATOM 4083 N N . ALA A 1 510 ? 3.238 7.484 -25.682 1.00 92.00 510 ALA A N 1
ATOM 4084 C CA . ALA A 1 510 ? 3.049 8.929 -25.601 1.00 92.00 510 ALA A CA 1
ATOM 4085 C C . ALA A 1 510 ? 2.946 9.406 -24.148 1.00 92.00 510 ALA A C 1
ATOM 4087 O O . ALA A 1 510 ? 3.516 10.445 -23.812 1.00 92.00 510 ALA A O 1
ATOM 4088 N N . TYR A 1 511 ? 2.285 8.642 -23.278 1.00 93.25 511 TYR A N 1
ATOM 4089 C CA . TYR A 1 511 ? 2.206 8.934 -21.852 1.00 93.25 511 TYR A CA 1
ATOM 4090 C C . TYR A 1 511 ? 3.566 8.799 -21.159 1.00 93.25 511 TYR A C 1
ATOM 4092 O O . TYR A 1 511 ? 3.989 9.710 -20.447 1.00 93.25 511 TYR A O 1
ATOM 4100 N N . VAL A 1 512 ? 4.315 7.727 -21.436 1.00 94.06 512 VAL A N 1
ATOM 4101 C CA . VAL A 1 512 ? 5.688 7.568 -20.929 1.00 94.06 512 VAL A CA 1
ATOM 4102 C C . VAL A 1 512 ? 6.555 8.741 -21.393 1.00 94.06 512 VAL A C 1
ATOM 4104 O O . VAL A 1 512 ? 7.252 9.360 -20.589 1.00 94.06 512 VAL A O 1
ATOM 4107 N N . GLY A 1 513 ? 6.463 9.123 -22.670 1.00 91.44 513 GLY A N 1
ATOM 4108 C CA . GLY A 1 513 ? 7.137 10.298 -23.224 1.00 91.44 513 GLY A CA 1
ATOM 4109 C C . GLY A 1 513 ? 6.711 11.600 -22.539 1.00 91.44 513 GLY A C 1
ATOM 4110 O O . GLY A 1 513 ? 7.559 12.430 -22.207 1.00 91.44 513 GLY A O 1
ATOM 4111 N N . PHE A 1 514 ? 5.421 11.769 -22.249 1.00 90.75 514 PHE A N 1
ATOM 4112 C CA . PHE A 1 514 ? 4.893 12.898 -21.485 1.00 90.75 514 PHE A CA 1
ATOM 4113 C C . PHE A 1 514 ? 5.494 12.961 -20.075 1.00 90.75 514 PHE A C 1
ATOM 4115 O O . PHE A 1 514 ? 5.901 14.029 -19.623 1.00 90.75 514 PHE A O 1
ATOM 4122 N N . ARG A 1 515 ? 5.640 11.829 -19.389 1.00 90.94 515 ARG A N 1
ATOM 4123 C CA . ARG A 1 515 ? 6.223 11.795 -18.042 1.00 90.94 515 ARG A CA 1
ATOM 4124 C C . ARG A 1 515 ? 7.743 11.920 -18.024 1.00 90.94 515 ARG A C 1
ATOM 4126 O O . ARG A 1 515 ? 8.273 12.358 -17.012 1.00 90.94 515 ARG A O 1
ATOM 4133 N N . THR A 1 516 ? 8.451 11.578 -19.098 1.00 88.69 516 THR A N 1
ATOM 4134 C CA . THR A 1 516 ? 9.932 11.543 -19.131 1.00 88.69 516 THR A CA 1
ATOM 4135 C C . THR A 1 516 ? 10.579 12.702 -19.881 1.00 88.69 516 THR A C 1
ATOM 4137 O O . THR A 1 516 ? 11.618 13.203 -19.463 1.00 88.69 516 THR A O 1
ATOM 4140 N N . THR A 1 517 ? 9.976 13.160 -20.977 1.00 85.31 517 THR A N 1
ATOM 4141 C CA . THR A 1 517 ? 10.583 14.149 -21.888 1.00 85.31 517 THR A CA 1
ATOM 4142 C C . THR A 1 517 ? 9.842 15.481 -21.913 1.00 85.31 517 THR A C 1
ATOM 4144 O O . THR A 1 517 ? 10.453 16.519 -22.161 1.00 85.31 517 THR A O 1
ATOM 4147 N N . ASN A 1 518 ? 8.538 15.492 -21.619 1.00 85.88 518 ASN A N 1
ATOM 4148 C CA . ASN A 1 518 ? 7.746 16.716 -21.664 1.00 85.88 518 ASN A CA 1
ATOM 4149 C C . ASN A 1 518 ? 7.948 17.559 -20.381 1.00 85.88 518 ASN A C 1
ATOM 4151 O O . ASN A 1 518 ? 7.690 17.064 -19.280 1.00 85.88 518 ASN A O 1
ATOM 4155 N N . PRO A 1 519 ? 8.343 18.847 -20.481 1.00 84.06 519 PRO A N 1
ATOM 4156 C CA . PRO A 1 519 ? 8.575 19.698 -19.311 1.00 84.06 519 PRO A CA 1
ATOM 4157 C C . PRO A 1 519 ? 7.346 19.913 -18.423 1.00 84.06 519 PRO A C 1
ATOM 4159 O O . PRO A 1 519 ? 7.507 20.097 -17.217 1.00 84.06 519 PRO A O 1
ATOM 4162 N N . VAL A 1 520 ? 6.145 19.917 -19.012 1.00 83.75 520 VAL A N 1
ATOM 4163 C CA . VAL A 1 520 ? 4.873 20.061 -18.291 1.00 83.75 520 VAL A CA 1
ATOM 4164 C C . VAL A 1 520 ? 4.546 18.766 -17.574 1.00 83.75 520 VAL A C 1
ATOM 4166 O O . VAL A 1 520 ? 4.288 18.794 -16.377 1.00 83.75 520 VAL A O 1
ATOM 4169 N N . GLY A 1 521 ? 4.609 17.635 -18.280 1.00 83.06 521 GLY A N 1
ATOM 4170 C CA . GLY A 1 521 ? 4.337 16.333 -17.683 1.00 83.06 521 GLY A CA 1
ATOM 4171 C C . GLY A 1 521 ? 5.231 16.085 -16.479 1.00 83.06 521 GLY A C 1
ATOM 4172 O O . GLY A 1 521 ? 4.715 15.772 -15.416 1.00 83.06 521 GLY A O 1
ATOM 4173 N N . ARG A 1 522 ? 6.535 16.368 -16.584 1.00 82.19 522 ARG A N 1
ATOM 4174 C CA . ARG A 1 522 ? 7.510 16.278 -15.479 1.00 82.19 522 ARG A CA 1
ATOM 4175 C C . ARG A 1 522 ? 7.242 17.191 -14.274 1.00 82.19 522 ARG A C 1
ATOM 4177 O O . ARG A 1 522 ? 7.874 17.002 -13.240 1.00 82.19 522 ARG A O 1
ATOM 4184 N N . GLN A 1 523 ? 6.387 18.201 -14.416 1.00 80.12 523 GLN A N 1
ATOM 4185 C CA . GLN A 1 523 ? 6.052 19.170 -13.365 1.00 80.12 523 GLN A CA 1
ATOM 4186 C C . GLN A 1 523 ? 4.769 18.841 -12.615 1.00 80.12 523 GLN A C 1
ATOM 4188 O O . GLN A 1 523 ? 4.462 19.522 -11.642 1.00 80.12 523 GLN A O 1
ATOM 4193 N N . LEU A 1 524 ? 4.008 17.852 -13.078 1.00 82.25 524 LEU A N 1
ATOM 4194 C CA . LEU A 1 524 ? 2.749 17.510 -12.440 1.00 82.25 524 LEU A CA 1
ATOM 4195 C C . LEU A 1 524 ? 2.985 16.750 -11.142 1.00 82.25 524 LEU A C 1
ATOM 4197 O O . LEU A 1 524 ? 3.710 15.754 -11.107 1.00 82.25 524 LEU A O 1
ATOM 4201 N N . GLU A 1 525 ? 2.306 17.237 -10.114 1.00 79.44 525 GLU A N 1
ATOM 4202 C CA . GLU A 1 525 ? 2.233 16.663 -8.782 1.00 79.44 525 GLU A CA 1
ATOM 4203 C C . GLU A 1 525 ? 0.817 16.118 -8.566 1.00 79.44 525 GLU A C 1
ATOM 4205 O O . GLU A 1 525 ? -0.174 16.725 -8.996 1.00 79.44 525 GLU A O 1
ATOM 4210 N N . ALA A 1 526 ? 0.740 14.960 -7.922 1.00 80.00 526 ALA A N 1
ATOM 4211 C CA . ALA A 1 526 ? -0.500 14.273 -7.585 1.00 80.00 526 ALA A CA 1
ATOM 4212 C C . ALA A 1 526 ? -0.265 13.331 -6.399 1.00 80.00 526 ALA A C 1
ATOM 4214 O O . ALA A 1 526 ? 0.887 13.079 -6.037 1.00 80.00 526 ALA A O 1
ATOM 4215 N N . MET A 1 527 ? -1.343 12.813 -5.807 1.00 75.56 527 MET A N 1
ATOM 4216 C CA . MET A 1 527 ? -1.234 11.798 -4.754 1.00 75.56 527 MET A CA 1
ATOM 4217 C C . MET A 1 527 ? -0.756 10.463 -5.327 1.00 75.56 527 MET A C 1
ATOM 4219 O O . MET A 1 527 ? 0.130 9.840 -4.749 1.00 75.56 527 MET A O 1
ATOM 4223 N N . GLU A 1 528 ? -1.253 10.098 -6.510 1.00 81.56 528 GLU A N 1
ATOM 4224 C CA . GLU A 1 528 ? -0.854 8.890 -7.233 1.00 81.56 528 GLU A CA 1
ATOM 4225 C C . GLU A 1 528 ? -0.621 9.174 -8.723 1.00 81.56 528 GLU A C 1
ATOM 4227 O O . GLU A 1 528 ? -1.103 10.162 -9.284 1.00 81.56 528 GLU A O 1
ATOM 4232 N N . GLU A 1 529 ? 0.130 8.304 -9.401 1.00 88.62 529 GLU A N 1
ATOM 4233 C CA . GLU A 1 529 ? 0.385 8.448 -10.841 1.00 88.62 529 GLU A CA 1
ATOM 4234 C C . GLU A 1 529 ? -0.900 8.236 -11.664 1.00 88.62 529 GLU A C 1
ATOM 4236 O O . GLU A 1 529 ? -1.065 8.854 -12.719 1.00 88.62 529 GLU A O 1
ATOM 4241 N N . LEU A 1 530 ? -1.851 7.445 -11.154 1.00 88.00 530 LEU A N 1
ATOM 4242 C CA . LEU A 1 530 ? -3.158 7.232 -11.782 1.00 88.00 530 LEU A CA 1
ATOM 4243 C C . LEU A 1 530 ? -3.976 8.517 -11.918 1.00 88.00 530 LEU A C 1
ATOM 4245 O O . LEU A 1 530 ? -4.657 8.686 -12.929 1.00 88.00 530 LEU A O 1
ATOM 4249 N N . ASP A 1 531 ? -3.867 9.458 -10.979 1.00 85.25 531 ASP A N 1
ATOM 4250 C CA . ASP A 1 531 ? -4.538 10.759 -11.085 1.00 85.25 531 ASP A CA 1
ATOM 4251 C C . ASP A 1 531 ? -4.035 11.545 -12.300 1.00 85.25 531 ASP A C 1
ATOM 4253 O O . ASP A 1 531 ? -4.818 12.106 -13.077 1.00 85.25 531 ASP A O 1
ATOM 4257 N N . ILE A 1 532 ? -2.712 11.555 -12.497 1.00 87.56 532 ILE A N 1
ATOM 4258 C CA . ILE A 1 532 ? -2.066 12.208 -13.640 1.00 87.56 532 ILE A CA 1
ATOM 4259 C C . ILE A 1 532 ? -2.477 11.503 -14.930 1.00 87.56 532 ILE A C 1
ATOM 4261 O O . ILE A 1 532 ? -2.830 12.171 -15.906 1.00 87.56 532 ILE A O 1
ATOM 4265 N N . TRP A 1 533 ? -2.481 10.171 -14.930 1.00 88.44 533 TRP A N 1
ATOM 4266 C CA . TRP A 1 533 ? -2.843 9.372 -16.092 1.00 88.44 533 TRP A CA 1
ATOM 4267 C C . TRP A 1 533 ? -4.303 9.590 -16.504 1.00 88.44 533 TRP A C 1
ATOM 4269 O O . TRP A 1 533 ? -4.569 9.925 -17.661 1.00 88.44 533 TRP A O 1
ATOM 4279 N N . LEU A 1 534 ? -5.249 9.508 -15.565 1.00 84.88 534 LEU A N 1
ATOM 4280 C CA . LEU A 1 534 ? -6.670 9.777 -15.808 1.00 84.88 534 LEU A CA 1
ATOM 4281 C C . LEU A 1 534 ? -6.881 11.196 -16.333 1.00 84.88 534 LEU A C 1
ATOM 4283 O O . LEU A 1 534 ? -7.647 11.413 -17.280 1.00 84.88 534 LEU A O 1
ATOM 4287 N N . LYS A 1 535 ? -6.184 12.179 -15.753 1.00 83.69 535 LYS A N 1
ATOM 4288 C CA . LYS A 1 535 ? -6.262 13.564 -16.211 1.00 83.69 535 LYS A CA 1
ATOM 4289 C C . LYS A 1 535 ? -5.715 13.721 -17.626 1.00 83.69 535 LYS A C 1
ATOM 4291 O O . LYS A 1 535 ? -6.337 14.408 -18.437 1.00 83.69 535 LYS A O 1
ATOM 4296 N N . TRP A 1 536 ? -4.588 13.082 -17.929 1.00 86.44 536 TRP A N 1
ATOM 4297 C CA . TRP A 1 536 ? -3.981 13.082 -19.255 1.00 86.44 536 TRP A CA 1
ATOM 4298 C C . TRP A 1 536 ? -4.929 12.472 -20.295 1.00 86.44 536 TRP A C 1
ATOM 4300 O O . TRP A 1 536 ? -5.206 13.119 -21.307 1.00 86.44 536 TRP A O 1
ATOM 4310 N N . GLN A 1 537 ? -5.532 11.315 -19.999 1.00 82.75 537 GLN A N 1
ATOM 4311 C CA . GLN A 1 537 ? -6.519 10.654 -20.864 1.00 82.75 537 GLN A CA 1
ATOM 4312 C C . GLN A 1 537 ? -7.716 11.559 -21.184 1.00 82.75 537 GLN A C 1
ATOM 4314 O O . GLN A 1 537 ? -8.093 11.707 -22.344 1.00 82.75 537 GLN A O 1
ATOM 4319 N N . GLN A 1 538 ? -8.281 12.228 -20.175 1.00 79.25 538 GLN A N 1
ATOM 4320 C CA . GLN A 1 538 ? -9.417 13.144 -20.359 1.00 79.25 538 GLN A CA 1
ATOM 4321 C C . GLN A 1 538 ? -9.066 14.386 -21.187 1.00 79.25 538 GLN A C 1
ATOM 4323 O O . GLN A 1 538 ? -9.940 15.041 -21.747 1.00 79.25 538 GLN A O 1
ATOM 4328 N N . SER A 1 539 ? -7.791 14.756 -21.217 1.00 75.25 539 SER A N 1
ATOM 4329 C CA . SER A 1 539 ? -7.321 16.035 -21.743 1.00 75.25 539 SER A CA 1
ATOM 4330 C C . SER A 1 539 ? -6.727 15.975 -23.146 1.00 75.25 539 SER A C 1
ATOM 4332 O O . SER A 1 539 ? -6.175 16.981 -23.597 1.00 75.25 539 SER A O 1
ATOM 4334 N N . ARG A 1 540 ? -6.829 14.825 -23.824 1.00 65.94 540 ARG A N 1
ATOM 4335 C CA . ARG A 1 540 ? -6.175 14.533 -25.112 1.00 65.94 540 ARG A CA 1
ATOM 4336 C C . ARG A 1 540 ? -6.375 15.590 -26.206 1.00 65.94 540 ARG A C 1
ATOM 4338 O O . ARG A 1 540 ? -5.550 15.662 -27.108 1.00 65.94 540 ARG A O 1
ATOM 4345 N N . GLU A 1 541 ? -7.394 16.444 -26.110 1.00 44.62 541 GLU A N 1
ATOM 4346 C CA . GLU A 1 541 ? -7.644 17.524 -27.077 1.00 44.62 541 GLU A CA 1
ATOM 4347 C C . GLU A 1 541 ? -7.222 18.930 -26.603 1.00 44.62 541 GLU A C 1
ATOM 4349 O O . GLU A 1 541 ? -7.084 19.839 -27.420 1.00 44.62 541 GLU A O 1
ATOM 4354 N N . SER A 1 542 ? -6.967 19.148 -25.306 1.00 50.12 542 SER A N 1
ATOM 4355 C CA . SER A 1 542 ? -6.584 20.468 -24.779 1.00 50.12 542 SER A CA 1
ATOM 4356 C C . SER A 1 542 ? -6.077 20.411 -23.331 1.00 50.12 542 SER A C 1
ATOM 4358 O O . SER A 1 542 ? -6.720 20.942 -22.417 1.00 50.12 542 SER A O 1
ATOM 4360 N N . PHE A 1 543 ? -4.930 19.775 -23.079 1.00 49.00 543 PHE A N 1
ATOM 4361 C CA . PHE A 1 543 ? -4.314 19.821 -21.749 1.00 49.00 543 PHE A CA 1
ATOM 4362 C C . PHE A 1 543 ? -3.896 21.260 -21.408 1.00 49.00 543 PHE A C 1
ATOM 4364 O O . PHE A 1 543 ? -2.948 21.804 -21.976 1.00 49.00 543 PHE A O 1
ATOM 4371 N N . LYS A 1 544 ? -4.620 21.894 -20.478 1.00 46.88 544 LYS A N 1
ATOM 4372 C CA . LYS A 1 544 ? -4.244 23.178 -19.873 1.00 46.88 544 LYS A CA 1
ATOM 4373 C C . LYS A 1 544 ? -3.656 22.906 -18.485 1.00 46.88 544 LYS A C 1
ATOM 4375 O O . LYS A 1 544 ? -4.365 22.325 -17.661 1.00 46.88 544 LYS A O 1
ATOM 4380 N N . PRO A 1 545 ? -2.401 23.303 -18.210 1.00 42.28 545 PRO A N 1
ATOM 4381 C CA . PRO A 1 545 ? -1.767 23.030 -16.926 1.00 42.28 545 PRO A CA 1
ATOM 4382 C C . PRO A 1 545 ? -2.503 23.718 -15.767 1.00 42.28 545 PRO A C 1
ATOM 4384 O O . PRO A 1 545 ? -2.762 24.920 -15.819 1.00 42.28 545 PRO A O 1
ATOM 4387 N N . GLY A 1 546 ? -2.786 22.958 -14.710 1.00 47.19 546 GLY A N 1
ATOM 4388 C CA . GLY A 1 546 ? -3.011 23.447 -13.349 1.00 47.19 546 GLY A CA 1
ATOM 4389 C C . GLY A 1 546 ? -1.971 22.792 -12.436 1.00 47.19 546 GLY A C 1
ATOM 4390 O O . GLY A 1 546 ? -1.583 21.657 -12.691 1.00 47.19 546 GLY A O 1
ATOM 4391 N N . ALA A 1 547 ? -1.474 23.507 -11.423 1.00 50.09 547 ALA A N 1
ATOM 4392 C CA . ALA A 1 547 ? -0.284 23.117 -10.651 1.00 50.09 547 ALA A CA 1
ATOM 4393 C C . ALA A 1 547 ? -0.478 21.942 -9.664 1.00 50.09 547 ALA A C 1
ATOM 4395 O O . ALA A 1 547 ? 0.440 21.622 -8.925 1.00 50.09 547 ALA A O 1
ATOM 4396 N N . PHE A 1 548 ? -1.641 21.294 -9.643 1.00 43.19 548 PHE A N 1
ATOM 4397 C CA . PHE A 1 548 ? -1.906 20.113 -8.824 1.00 43.19 548 PHE A CA 1
ATOM 4398 C C . PHE A 1 548 ? -3.108 19.365 -9.415 1.00 43.19 548 PHE A C 1
ATOM 4400 O O . PHE A 1 548 ? -4.094 20.002 -9.806 1.00 43.19 548 PHE A O 1
ATOM 4407 N N . VAL A 1 549 ? -3.024 18.039 -9.530 1.00 51.97 549 VAL A N 1
ATOM 4408 C CA . VAL A 1 549 ? -4.139 17.201 -9.994 1.00 51.97 549 VAL A CA 1
ATOM 4409 C C . VAL A 1 549 ? -4.853 16.638 -8.762 1.00 51.97 549 VAL A C 1
ATOM 4411 O O . VAL A 1 549 ? -4.283 15.826 -8.044 1.00 51.97 549 VAL A O 1
ATOM 4414 N N . ASN A 1 550 ? -6.082 17.099 -8.495 1.00 50.69 550 ASN A N 1
ATOM 4415 C CA . ASN A 1 550 ? -6.933 16.514 -7.447 1.00 50.69 550 ASN A CA 1
ATOM 4416 C C . ASN A 1 550 ? -7.304 15.065 -7.807 1.00 50.69 550 ASN A C 1
ATOM 4418 O O . ASN A 1 550 ? -7.382 14.747 -8.992 1.00 50.69 550 ASN A O 1
ATOM 4422 N N . THR A 1 551 ? -7.570 14.227 -6.801 1.00 51.03 551 THR A N 1
ATOM 4423 C CA . THR A 1 551 ? -7.864 12.793 -6.963 1.00 51.03 551 THR A CA 1
ATOM 4424 C C . THR A 1 551 ? -9.036 12.564 -7.926 1.00 51.03 551 THR A C 1
ATOM 4426 O O . THR A 1 551 ? -10.146 13.038 -7.677 1.00 51.03 551 THR A O 1
ATOM 4429 N N . PHE A 1 552 ? -8.789 11.882 -9.050 1.00 45.78 552 PHE A N 1
ATOM 4430 C CA . PHE A 1 552 ? -9.789 11.583 -10.097 1.00 45.78 552 PHE A CA 1
ATOM 4431 C C . PHE A 1 552 ? -10.261 10.118 -10.069 1.00 45.78 552 PHE A C 1
ATOM 4433 O O . PHE A 1 552 ? -11.008 9.695 -10.958 1.00 45.78 552 PHE A O 1
ATOM 4440 N N . THR A 1 553 ? -9.828 9.357 -9.065 1.00 47.03 553 THR A N 1
ATOM 4441 C CA . THR A 1 553 ? -9.998 7.906 -8.929 1.00 47.03 553 THR A CA 1
ATOM 4442 C C . THR A 1 553 ? -11.452 7.428 -8.834 1.00 47.03 553 THR A C 1
ATOM 4444 O O . THR A 1 553 ? -11.725 6.313 -9.261 1.00 47.03 553 THR A O 1
ATOM 4447 N N . ASP A 1 554 ? -12.416 8.290 -8.484 1.00 39.59 554 ASP A N 1
ATOM 4448 C CA . ASP A 1 554 ? -13.860 7.965 -8.431 1.00 39.59 554 ASP A CA 1
ATOM 4449 C C . ASP A 1 554 ? -14.455 7.395 -9.746 1.00 39.59 554 ASP A C 1
ATOM 4451 O O . ASP A 1 554 ? -15.554 6.843 -9.749 1.00 39.59 554 ASP A O 1
ATOM 4455 N N . LYS A 1 555 ? -13.776 7.549 -10.896 1.00 41.66 555 LYS A N 1
ATOM 4456 C CA . LYS A 1 555 ? -14.231 7.013 -12.197 1.00 41.66 555 LYS A CA 1
ATOM 4457 C C . LYS A 1 555 ? -13.772 5.582 -12.494 1.00 41.66 555 LYS A C 1
ATOM 4459 O O . LYS A 1 555 ? -14.302 4.986 -13.433 1.00 41.66 555 LYS A O 1
ATOM 4464 N N . LEU A 1 556 ? -12.783 5.054 -11.774 1.00 41.91 556 LEU A N 1
ATOM 4465 C CA . LEU A 1 556 ? -12.251 3.709 -12.018 1.00 41.91 556 LEU A CA 1
ATOM 4466 C C . LEU A 1 556 ? -13.170 2.618 -11.461 1.00 41.91 556 LEU A C 1
ATOM 4468 O O . LEU A 1 556 ? -13.262 1.550 -12.054 1.00 41.91 556 LEU A O 1
ATOM 4472 N N . ASP A 1 557 ? -13.947 2.919 -10.430 1.00 40.50 557 ASP A N 1
ATOM 4473 C CA . ASP A 1 557 ? -14.932 2.008 -9.844 1.00 40.50 557 ASP A CA 1
ATOM 4474 C C . ASP A 1 557 ? -15.989 1.524 -10.836 1.00 40.50 557 ASP A C 1
ATOM 4476 O O . ASP A 1 557 ? -16.309 0.343 -10.872 1.00 40.50 557 ASP A O 1
ATOM 4480 N N . MET A 1 558 ? -16.446 2.393 -11.744 1.00 37.31 558 MET A N 1
ATOM 4481 C CA . MET A 1 558 ? -17.352 1.989 -12.829 1.00 37.31 558 MET A CA 1
ATOM 4482 C C . MET A 1 558 ? -16.692 1.021 -13.824 1.00 37.31 558 MET A C 1
ATOM 4484 O O . MET A 1 558 ? -17.374 0.229 -14.471 1.00 37.31 558 MET A O 1
ATOM 4488 N N . VAL A 1 559 ? -15.365 1.093 -13.975 1.00 37.06 559 VAL A N 1
ATOM 4489 C CA . VAL A 1 559 ? -14.594 0.151 -14.793 1.00 37.06 559 VAL A CA 1
ATOM 4490 C C . VAL A 1 559 ? -14.440 -1.168 -14.032 1.00 37.06 559 VAL A C 1
ATOM 4492 O O . VAL A 1 559 ? -14.685 -2.218 -14.616 1.00 37.06 559 VAL A O 1
ATOM 4495 N N . PHE A 1 560 ? -14.144 -1.152 -12.732 1.00 38.22 560 PHE A N 1
ATOM 4496 C CA . PHE A 1 560 ? -14.021 -2.367 -11.915 1.00 38.22 560 PHE A CA 1
ATOM 4497 C C . PHE A 1 560 ? -15.348 -3.109 -11.694 1.00 38.22 560 PHE A C 1
ATOM 4499 O O . PHE A 1 560 ? -15.369 -4.338 -11.776 1.00 38.22 560 PHE A O 1
ATOM 4506 N N . GLU A 1 561 ? -16.473 -2.406 -11.551 1.00 38.81 561 GLU A N 1
ATOM 4507 C CA . GLU A 1 561 ? -17.815 -3.009 -11.556 1.00 38.81 561 GLU A CA 1
ATOM 4508 C C . GLU A 1 561 ? -18.096 -3.760 -12.874 1.00 38.81 561 GLU A C 1
ATOM 4510 O O . GLU A 1 561 ? -18.739 -4.803 -12.864 1.00 38.81 561 GLU A O 1
ATOM 4515 N N . SER A 1 562 ? -17.538 -3.305 -14.005 1.00 32.28 562 SER A N 1
ATOM 4516 C CA . SER A 1 562 ? -17.642 -4.015 -15.292 1.00 32.28 562 SER A CA 1
ATOM 4517 C C . SER A 1 562 ? -16.629 -5.159 -15.473 1.00 32.28 562 SER A C 1
ATOM 4519 O O . SER A 1 562 ? -16.867 -6.073 -16.259 1.00 32.28 562 SER A O 1
ATOM 4521 N N . LEU A 1 563 ? -15.505 -5.142 -14.743 1.00 31.55 563 LEU A N 1
ATOM 4522 C CA . LEU A 1 563 ? -14.487 -6.204 -14.765 1.00 31.55 563 LEU A CA 1
ATOM 4523 C C . LEU A 1 563 ? -14.803 -7.320 -13.747 1.00 31.55 563 LEU A C 1
ATOM 4525 O O . LEU A 1 563 ? -14.401 -8.461 -13.934 1.00 31.55 563 LEU A O 1
ATOM 4529 N N . THR A 1 564 ? -15.566 -7.051 -12.690 1.00 34.97 564 THR A N 1
ATOM 4530 C CA . THR A 1 564 ? -16.051 -8.093 -11.759 1.00 34.97 564 THR A CA 1
ATOM 4531 C C . THR A 1 564 ? -17.138 -8.993 -12.368 1.00 34.97 564 THR A C 1
ATOM 4533 O O . THR A 1 564 ? -17.438 -10.048 -11.813 1.00 34.97 564 THR A O 1
ATOM 4536 N N . GLU A 1 565 ? -17.644 -8.661 -13.562 1.00 28.94 565 GLU A N 1
ATOM 4537 C CA . GLU A 1 565 ? -18.449 -9.555 -14.410 1.00 28.94 565 GLU A CA 1
ATOM 4538 C C . GLU A 1 565 ? -17.608 -10.583 -15.203 1.00 28.94 565 GLU A C 1
ATOM 4540 O O . GLU A 1 565 ? -18.158 -11.354 -15.996 1.00 28.94 565 GLU A O 1
ATOM 4545 N N . PHE A 1 566 ? -16.283 -10.656 -15.005 1.00 27.25 566 PHE A N 1
ATOM 4546 C CA . PHE A 1 566 ? -15.483 -11.730 -15.598 1.00 27.25 566 PHE A CA 1
ATOM 4547 C C . PHE A 1 566 ? -15.865 -13.092 -14.996 1.00 27.25 566 PHE A C 1
ATOM 4549 O O . PHE A 1 566 ? -15.726 -13.301 -13.788 1.00 27.25 566 PHE A O 1
ATOM 4556 N N . PRO A 1 567 ? -16.275 -14.082 -15.812 1.00 25.62 567 PRO A N 1
ATOM 4557 C CA . PRO A 1 567 ? -16.461 -15.429 -15.315 1.00 25.62 567 PRO A CA 1
ATOM 4558 C C . PRO A 1 567 ? -15.087 -16.007 -14.975 1.00 25.62 567 PRO A C 1
ATOM 4560 O O . PRO A 1 567 ? -14.301 -16.334 -15.870 1.00 25.62 567 PRO A O 1
ATOM 4563 N N . CYS A 1 568 ? -14.816 -16.193 -13.681 1.00 25.64 568 CYS A N 1
ATOM 4564 C CA . CYS A 1 568 ? -13.867 -17.197 -13.212 1.00 25.64 568 CYS A CA 1
ATOM 4565 C C . CYS A 1 568 ? -14.276 -18.527 -13.849 1.00 25.64 568 CYS A C 1
ATOM 4567 O O . CYS A 1 568 ? -15.199 -19.204 -13.399 1.00 25.64 568 CYS A O 1
ATOM 4569 N N . THR A 1 569 ? -13.650 -18.862 -14.972 1.00 25.16 569 THR A N 1
ATOM 4570 C CA . THR A 1 569 ? -13.937 -20.105 -15.674 1.00 25.16 569 THR A CA 1
ATOM 4571 C C . THR A 1 569 ? -13.367 -21.219 -14.798 1.00 25.16 569 THR A C 1
ATOM 4573 O O . THR A 1 569 ? -12.175 -21.170 -14.487 1.00 25.16 569 THR A O 1
ATOM 4576 N N . PRO A 1 570 ? -14.164 -22.208 -14.360 1.00 26.70 570 PRO A N 1
ATOM 4577 C CA . PRO A 1 570 ? -13.631 -23.316 -13.587 1.00 26.70 570 PRO A CA 1
ATOM 4578 C C . PRO A 1 570 ? -12.616 -24.054 -14.457 1.00 26.70 570 PRO A C 1
ATOM 4580 O O . PRO A 1 570 ? -12.945 -24.477 -15.569 1.00 26.70 570 PRO 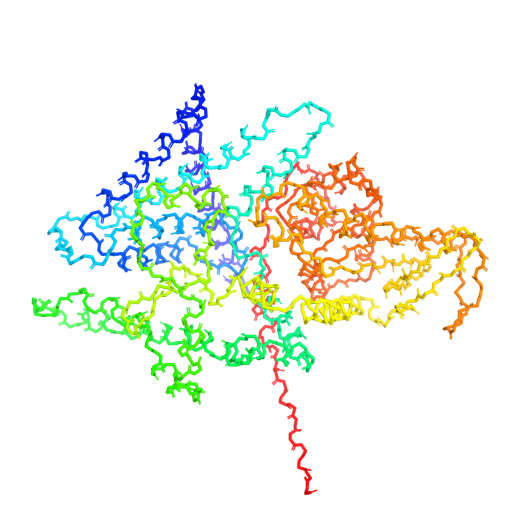A O 1
ATOM 4583 N N . ILE A 1 571 ? -11.391 -24.221 -13.959 1.00 27.00 571 ILE A N 1
ATOM 4584 C CA . ILE A 1 571 ? -10.453 -25.178 -14.542 1.00 27.00 571 ILE A CA 1
ATOM 4585 C C . ILE A 1 571 ? -11.146 -26.537 -14.469 1.00 27.00 571 ILE A C 1
ATOM 4587 O O . ILE A 1 571 ? -11.436 -27.055 -13.390 1.00 27.00 571 ILE A O 1
ATOM 4591 N N . ALA A 1 572 ? -11.484 -27.064 -15.643 1.00 25.44 572 ALA A N 1
ATOM 4592 C CA . ALA A 1 572 ? -12.128 -28.349 -15.794 1.00 25.44 572 ALA A CA 1
ATOM 4593 C C . ALA A 1 572 ? -11.297 -29.419 -15.080 1.00 25.44 572 ALA A C 1
ATOM 4595 O O . ALA A 1 572 ? -10.125 -29.633 -15.389 1.00 25.44 572 ALA A O 1
ATOM 4596 N N . SER A 1 573 ? -11.934 -30.116 -14.143 1.00 28.48 573 SER A N 1
ATOM 4597 C CA . SER A 1 573 ? -11.431 -31.354 -13.576 1.00 28.48 573 SER A CA 1
ATOM 4598 C C . SER A 1 573 ? -11.377 -32.416 -14.675 1.00 28.48 573 SER A C 1
ATOM 4600 O O . SER A 1 573 ? -12.332 -33.153 -14.932 1.00 28.48 573 SER A O 1
ATOM 4602 N N . SER A 1 574 ? -10.236 -32.52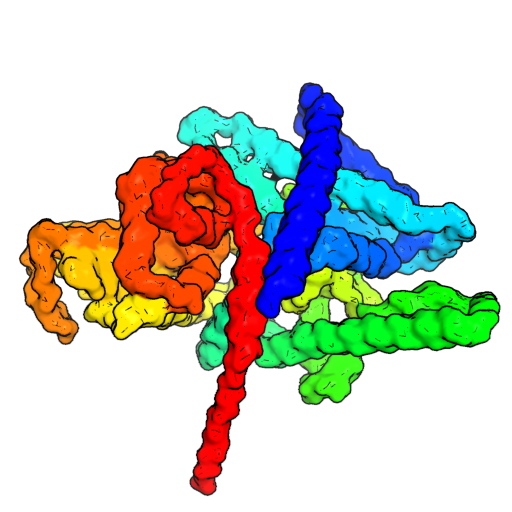2 -15.354 1.00 25.33 574 SER A N 1
ATOM 4603 C CA . SER A 1 574 ? -9.927 -33.728 -16.108 1.00 25.33 574 SER A CA 1
ATOM 4604 C C . SER A 1 574 ? -9.637 -34.838 -15.104 1.00 25.33 574 SER A C 1
ATOM 4606 O O . SER A 1 574 ? -8.544 -34.937 -14.550 1.00 25.33 574 SER A O 1
ATOM 4608 N N . ARG A 1 575 ? -10.658 -35.671 -14.875 1.00 27.27 575 ARG A N 1
ATOM 4609 C CA . ARG A 1 575 ? -10.500 -37.069 -14.469 1.00 27.27 575 ARG A CA 1
ATOM 4610 C C . ARG A 1 575 ? -9.299 -37.668 -15.191 1.00 27.27 575 ARG A C 1
ATOM 4612 O O . ARG A 1 575 ? -9.269 -37.582 -16.413 1.00 27.27 575 ARG A O 1
ATOM 4619 N N . LEU A 1 576 ? -8.438 -38.374 -14.473 1.00 28.03 576 LEU A N 1
ATOM 4620 C CA . LEU A 1 576 ? -7.889 -39.644 -14.930 1.00 28.03 576 LEU A CA 1
ATOM 4621 C C . LEU A 1 576 ? -7.491 -40.479 -13.707 1.00 28.03 576 LEU A C 1
ATOM 4623 O O . LEU A 1 576 ? -7.038 -39.944 -12.697 1.00 28.03 576 LEU A O 1
ATOM 4627 N N . TYR A 1 577 ? -7.806 -41.764 -13.839 1.00 33.81 577 TYR A N 1
ATOM 4628 C CA . TYR A 1 577 ? -7.448 -42.881 -12.972 1.00 33.81 577 TYR A CA 1
ATOM 4629 C C . TYR A 1 577 ? -5.940 -43.024 -12.779 1.00 33.81 577 TYR A C 1
ATOM 4631 O O . TYR A 1 577 ? -5.204 -42.658 -13.725 1.00 33.81 577 TYR A O 1
#

Foldseek 3Di:
DVVVVVVVVVVVVVCVVLCVVVVVVLVVLLVVLCVVCVPDDLVRLLVLLLVLLVVLLVLCQLPQLLRLLVVLQVVVVVSDVDDLDDQFLSQLLLQLSSLSNLQVDRDPRNRDPDRPVVVSSVSSSSSSSSSLSSLLVSLLVVLPPDDPVAPVSVVLSVLLSSLNRTFSLFRPVLVVVLCCLQQVPPLNQVLLCVQQVAGPVLLVLLLVLLVVLQVVLVVVLVVVVVVCVVPVDDPDPPPPVVCSPRVSQKAALVNSCVVRVPPSVNSCSSQVLQEDERDNDNSSVSSVCSSLLNDPGLALGWYDDPRITHRSHPHTRCGVHVVLSSLVSSVVPPVVSSVVSQVSSQVSQLVLLQVLVCLQVVHGFLDAQDWDDDPVDTDTFHGWHDDPLEIEGEAEEQFDLSNQSSVSDSVSNLVRCLVQQVVQQVRLVRVVVVLLVPRDQQDPSGGDPRDNPRHYQAEYEYQDACFQVQQVCLVVCVVPSVGDQRYHYAYSSLSNLVSLPPDHNVRVVVLSCLCRPNPLNVQETERHVVLSVVLCVVQVPHDDDDNYRYDPCPVCSVVVVVVVPDPPDPPDPDDDD